Protein AF-0000000076353188 (afdb_homodimer)

Foldseek 3Di:
DPPCPDDDDPDDDDDDPPPPPPPPPPPPPPPPPCPVVVVPPVPDDDDDPVLVCLLVVLLVVLLVVQVVVCVVVVHCLDDDLLSVLLNCCSRPQADLQNAQQLLLVLLLLLLVLLVVLCVPPNADQVSLVVSLVVSQVVCVVVVRDHNSSSVSSSCCRHVVDDCVPRNVSSNVSSVSSLVSSQVSQPPDPPRDHPHPDHD/DPPCPDDDPPPPDDDDPPPPPPPPPPPPPPPPPCPVVVVPPVNDDDDDPVLVVLLVVLLVVLLVVQVVVCVVVVHCLDDDLLSVLLNCCRRPQADLQNAQQLLLVLLLLLLVLLVVLCVVPNADQVSLVVSLVVSQVVCVVVVRDHNSSSVSSSCCRHVVDDCVPRNVSSNVSSVSSLVSSQVSQPPDPPRDHPHPDHD

Organism: Streptomyces venezuelae (NCBI:txid54571)

pLDDT: mean 86.8, std 21.05, range [32.25, 99.0]

Sequence (398 aa):
MVDTQPAAPVVPLSPSGDSRVRTRARTRSRSRPRFSARLAGRAPAPPSPGAALHNISAATAVLLVLVAIGSVIHEPVLIPPLAASAAIIHCAPGLPLAQPRSVIAGHLLCSAVGYAVLAVAGSSPWAAALAAGIGLAVMTVARTPHSPACATAVVIVLNTPRPAAFVPLLVGSAALLVLAGWAASYARPRTPRYPTYWWMVDTQPAAPVVPLSPSGDSRVRTRARTRSRSRPRFSARLAGRAPAPPSPGAALHNISAATAVLLVLVAIGSVIHEPVLIPPLAASAAIIHCAPGLPLAQPRSVIAGHLLCSAVGYAVLAVAGSSPWAAALAAGIGLAVMTVARTPHSPACATAVVIVLNTPRPAAFVPLLVGSAALLVLAGWAASYARPRTPRYPTYWW

Solvent-accessible surface area (backbone atoms only — not comparable to full-atom values): 21126 Å² total; per-residue (Å²): 133,83,80,77,77,81,81,78,80,82,76,79,79,76,80,79,81,79,78,76,78,78,76,76,74,77,76,72,76,75,72,70,74,60,65,59,61,73,58,28,57,77,46,74,80,64,72,54,70,68,56,44,52,50,28,37,48,51,34,27,48,53,41,44,49,37,32,51,51,15,61,74,71,72,46,83,60,65,47,38,36,56,44,13,46,30,42,32,31,44,74,38,34,81,40,70,50,36,17,46,40,8,43,42,50,16,40,52,51,8,42,52,36,7,52,51,38,29,73,74,67,35,70,36,65,66,42,16,28,48,16,21,26,51,22,50,46,53,23,49,77,58,54,16,49,27,42,34,18,21,11,41,4,23,46,36,15,68,65,59,64,59,61,84,62,46,50,58,52,50,52,50,49,39,49,47,48,47,50,49,33,33,53,53,22,70,70,40,88,88,45,70,65,34,65,80,50,61,80,134,84,81,78,76,79,81,77,81,82,75,78,80,77,80,79,79,76,78,75,76,77,75,74,75,76,76,74,75,75,71,70,73,61,67,60,60,74,59,29,56,77,48,74,80,64,72,55,71,69,56,43,52,50,29,38,50,52,32,27,49,54,41,45,49,36,31,51,53,14,63,73,71,73,44,84,60,66,46,40,36,55,44,14,45,32,40,33,31,44,74,40,34,82,40,71,49,35,18,48,40,8,43,40,50,16,40,51,51,9,43,52,37,7,53,51,40,28,72,73,67,34,70,35,65,66,39,15,28,48,18,21,27,51,22,49,47,53,21,49,76,58,53,16,49,26,40,33,18,21,12,43,4,22,45,35,16,68,64,60,64,58,60,85,61,47,51,60,51,49,51,52,48,40,49,47,48,48,50,48,32,32,53,54,22,70,71,40,87,89,45,70,63,34,64,81,51,61,82

Structure (mmCIF, N/CA/C/O backbone):
data_AF-0000000076353188-model_v1
#
loop_
_entity.id
_entity.type
_entity.pdbx_description
1 polymer 'HPP family protein+B94'
#
loop_
_atom_site.group_PDB
_atom_site.id
_atom_site.type_symbol
_atom_site.label_atom_id
_atom_site.label_alt_id
_atom_site.label_comp_id
_atom_site.label_asym_id
_atom_site.label_entity_id
_atom_site.label_seq_id
_atom_site.pdbx_PDB_ins_code
_atom_site.Cartn_x
_atom_site.Cartn_y
_atom_site.Cartn_z
_atom_site.occupancy
_atom_site.B_iso_or_equiv
_atom_site.auth_seq_id
_atom_site.auth_comp_id
_atom_site.auth_asym_id
_atom_site.auth_atom_id
_atom_site.pdbx_PDB_model_num
ATOM 1 N N . MET A 1 1 ? -39.219 100.5 -51.656 1 32.25 1 MET A N 1
ATOM 2 C CA . MET A 1 1 ? -38.219 99.562 -52.062 1 32.25 1 MET A CA 1
ATOM 3 C C . MET A 1 1 ? -37.906 98.562 -50.938 1 32.25 1 MET A C 1
ATOM 5 O O . MET A 1 1 ? -37.344 98.938 -49.906 1 32.25 1 MET A O 1
ATOM 9 N N . VAL A 1 2 ? -38.969 97.812 -50.562 1 39.56 2 VAL A N 1
ATOM 10 C CA . VAL A 1 2 ? -39.219 96.875 -49.469 1 39.56 2 VAL A CA 1
ATOM 11 C C . VAL A 1 2 ? -38.188 95.75 -49.5 1 39.56 2 VAL A C 1
ATOM 13 O O . VAL A 1 2 ? -38.094 95 -50.5 1 39.56 2 VAL A O 1
ATOM 16 N N . ASP A 1 3 ? -37 95.938 -48.906 1 35.62 3 ASP A N 1
ATOM 17 C CA . ASP A 1 3 ? -35.844 95.062 -48.844 1 35.62 3 ASP A CA 1
ATOM 18 C C . ASP A 1 3 ? -36.188 93.688 -48.281 1 35.62 3 ASP A C 1
ATOM 20 O O . ASP A 1 3 ? -36.688 93.562 -47.156 1 35.62 3 ASP A O 1
ATOM 24 N N . THR A 1 4 ? -36.656 92.688 -49.094 1 40.56 4 THR A N 1
ATOM 25 C CA . THR A 1 4 ? -37.094 91.312 -48.875 1 40.56 4 THR A CA 1
ATOM 26 C C . THR A 1 4 ? -35.906 90.5 -48.375 1 40.56 4 THR A C 1
ATOM 28 O O . THR A 1 4 ? -35 90.188 -49.156 1 40.56 4 THR A O 1
ATOM 31 N N . GLN A 1 5 ? -35.344 90.75 -47.188 1 40.88 5 GLN A N 1
ATOM 32 C CA . GLN A 1 5 ? -34.188 90 -46.688 1 40.88 5 GLN A CA 1
ATOM 33 C C . GLN A 1 5 ? -34.438 88.5 -46.688 1 40.88 5 GLN A C 1
ATOM 35 O O . GLN A 1 5 ? -35.469 88.062 -46.188 1 40.88 5 GLN A O 1
ATOM 40 N N . PRO A 1 6 ? -33.812 87.625 -47.562 1 42.62 6 PRO A N 1
ATOM 41 C CA . PRO A 1 6 ? -34.094 86.188 -47.75 1 42.62 6 PRO A CA 1
ATOM 42 C C . PRO A 1 6 ? -33.844 85.375 -46.5 1 42.62 6 PRO A C 1
ATOM 44 O O . PRO A 1 6 ? -33 85.75 -45.656 1 42.62 6 PRO A O 1
ATOM 47 N N . ALA A 1 7 ? -34.844 84.625 -45.906 1 43.41 7 ALA A N 1
ATOM 48 C CA . ALA A 1 7 ? -34.938 83.75 -44.719 1 43.41 7 ALA A CA 1
ATOM 49 C C . ALA A 1 7 ? -33.844 82.688 -44.719 1 43.41 7 ALA A C 1
ATOM 51 O O . ALA A 1 7 ? -33.531 82.125 -45.781 1 43.41 7 ALA A O 1
ATOM 52 N N . ALA A 1 8 ? -32.875 82.75 -43.781 1 45.69 8 ALA A N 1
ATOM 53 C CA . ALA A 1 8 ? -31.719 81.875 -43.562 1 45.69 8 ALA A CA 1
ATOM 54 C C . ALA A 1 8 ? -32.094 80.375 -43.531 1 45.69 8 ALA A C 1
ATOM 56 O O . ALA A 1 8 ? -33.188 80.062 -43.094 1 45.69 8 ALA A O 1
ATOM 57 N N . PRO A 1 9 ? -31.5 79.5 -44.375 1 41.44 9 PRO A N 1
ATOM 58 C CA . PRO A 1 9 ? -31.891 78.125 -44.531 1 41.44 9 PRO A CA 1
ATOM 59 C C . PRO A 1 9 ? -31.75 77.312 -43.219 1 41.44 9 PRO A C 1
ATOM 61 O O . PRO A 1 9 ? -30.859 77.562 -42.406 1 41.44 9 PRO A O 1
ATOM 64 N N . VAL A 1 10 ? -32.844 76.812 -42.594 1 42.56 10 VAL A N 1
ATOM 65 C CA . VAL A 1 10 ? -32.938 75.938 -41.375 1 42.56 10 VAL A CA 1
ATOM 66 C C . VAL A 1 10 ? -32.062 74.75 -41.531 1 42.56 10 VAL A C 1
ATOM 68 O O . VAL A 1 10 ? -32.188 74 -42.5 1 42.56 10 VAL A O 1
ATOM 71 N N . VAL A 1 11 ? -30.797 74.75 -41.188 1 45.09 11 VAL A N 1
ATOM 72 C CA . VAL A 1 11 ? -29.891 73.625 -41.219 1 45.09 11 VAL A CA 1
ATOM 73 C C . VAL A 1 11 ? -30.516 72.438 -40.469 1 45.09 11 VAL A C 1
ATOM 75 O O . VAL A 1 11 ? -31.031 72.625 -39.344 1 45.09 11 VAL A O 1
ATOM 78 N N . PRO A 1 12 ? -30.906 71.312 -41.062 1 42.41 12 PRO A N 1
ATOM 79 C CA . PRO A 1 12 ? -31.516 70.125 -40.469 1 42.41 12 PRO A CA 1
ATOM 80 C C . PRO A 1 12 ? -30.672 69.5 -39.344 1 42.41 12 PRO A C 1
ATOM 82 O O . PRO A 1 12 ? -29.438 69.562 -39.438 1 42.41 12 PRO A O 1
ATOM 85 N N . LEU A 1 13 ? -31.125 69.562 -38.094 1 42.75 13 LEU A N 1
ATOM 86 C CA . LEU A 1 13 ? -30.547 68.938 -36.875 1 42.75 13 LEU A CA 1
ATOM 87 C C . LEU A 1 13 ? -30.156 67.5 -37.156 1 42.75 13 LEU A C 1
ATOM 89 O O . LEU A 1 13 ? -30.922 66.75 -37.75 1 42.75 13 LEU A O 1
ATOM 93 N N . SER A 1 14 ? -28.891 67.188 -37.25 1 44.75 14 SER A N 1
ATOM 94 C CA . SER A 1 14 ? -28.281 65.875 -37.375 1 44.75 14 SER A CA 1
ATOM 95 C C . SER A 1 14 ? -28.875 64.875 -36.375 1 44.75 14 SER A C 1
ATOM 97 O O . SER A 1 14 ? -29.141 65.25 -35.219 1 44.75 14 SER A O 1
ATOM 99 N N . PRO A 1 15 ? -29.484 63.75 -36.812 1 42.09 15 PRO A N 1
ATOM 100 C CA . PRO A 1 15 ? -30.094 62.688 -36 1 42.09 15 PRO A CA 1
ATOM 101 C C . PRO A 1 15 ? -29.172 62.188 -34.875 1 42.09 15 PRO A C 1
ATOM 103 O O . PRO A 1 15 ? -27.953 62.25 -35.031 1 42.09 15 PRO A O 1
ATOM 106 N N . SER A 1 16 ? -29.578 62.312 -33.594 1 42.81 16 SER A N 1
ATOM 107 C CA . SER A 1 16 ? -29 61.812 -32.375 1 42.81 16 SER A CA 1
ATOM 108 C C . SER A 1 16 ? -28.547 60.344 -32.5 1 42.81 16 SER A C 1
ATOM 110 O O . SER A 1 16 ? -29.266 59.531 -33.125 1 42.81 16 SER A O 1
ATOM 112 N N . GLY A 1 17 ? -27.25 60.031 -32.625 1 38.88 17 GLY A N 1
ATOM 113 C CA . GLY A 1 17 ? -26.609 58.719 -32.656 1 38.88 17 GLY A CA 1
ATOM 114 C C . GLY A 1 17 ? -27.188 57.781 -31.625 1 38.88 17 GLY A C 1
ATOM 115 O O . GLY A 1 17 ? -27.516 58.156 -30.516 1 38.88 17 GLY A O 1
ATOM 116 N N . ASP A 1 18 ? -27.922 56.656 -32.031 1 43.09 18 ASP A N 1
ATOM 117 C CA . ASP A 1 18 ? -28.453 55.5 -31.312 1 43.09 18 ASP A CA 1
ATOM 118 C C . ASP A 1 18 ? -27.391 54.875 -30.422 1 43.09 18 ASP A C 1
ATOM 120 O O . ASP A 1 18 ? -26.297 54.531 -30.891 1 43.09 18 ASP A O 1
ATOM 124 N N . SER A 1 19 ? -27.312 55.281 -29.156 1 47.72 19 SER A N 1
ATOM 125 C CA . SER A 1 19 ? -26.547 54.562 -28.156 1 47.72 19 SER A CA 1
ATOM 126 C C . SER A 1 19 ? -26.828 53.062 -28.203 1 47.72 19 SER A C 1
ATOM 128 O O . SER A 1 19 ? -27.938 52.625 -27.938 1 47.72 19 SER A O 1
ATOM 130 N N . ARG A 1 20 ? -26.109 52.25 -29.078 1 43.38 20 ARG A N 1
ATOM 131 C CA . ARG A 1 20 ? -26.125 50.781 -29 1 43.38 20 ARG A CA 1
ATOM 132 C C . ARG A 1 20 ? -25.797 50.312 -27.594 1 43.38 20 ARG A C 1
ATOM 134 O O . ARG A 1 20 ? -24.719 50.594 -27.078 1 43.38 20 ARG A O 1
ATOM 141 N N . VAL A 1 21 ? -26.766 50.094 -26.75 1 48.84 21 VAL A N 1
ATOM 142 C CA . VAL A 1 21 ? -26.656 49.312 -25.516 1 48.84 21 VAL A CA 1
ATOM 143 C C . VAL A 1 21 ? -25.984 47.969 -25.812 1 48.84 21 VAL A C 1
ATOM 145 O O . VAL A 1 21 ? -26.516 47.156 -26.562 1 48.84 21 VAL A O 1
ATOM 148 N N . ARG A 1 22 ? -24.656 47.844 -25.781 1 42.16 22 ARG A N 1
ATOM 149 C CA . ARG A 1 22 ? -23.984 46.562 -25.75 1 42.16 22 ARG A CA 1
ATOM 150 C C . ARG A 1 22 ? -24.531 45.656 -24.641 1 42.16 22 ARG A C 1
ATOM 152 O O 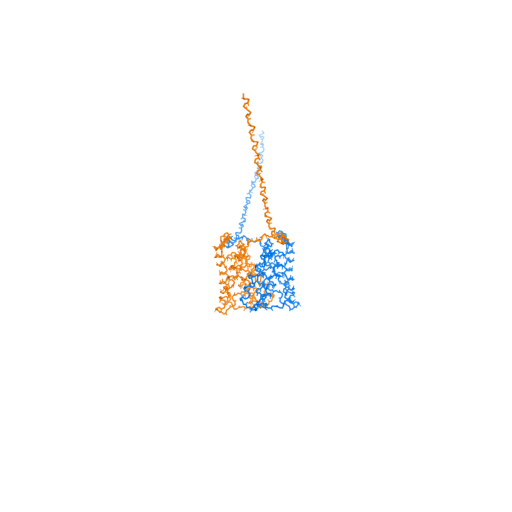. ARG A 1 22 ? -24.344 45.969 -23.453 1 42.16 22 ARG A O 1
ATOM 159 N N . THR A 1 23 ? -25.578 44.875 -24.812 1 48.62 23 THR A N 1
ATOM 160 C CA . THR A 1 23 ? -25.938 43.75 -23.922 1 48.62 23 THR A CA 1
ATOM 161 C C . THR A 1 23 ? -24.734 42.844 -23.688 1 48.62 23 THR A C 1
ATOM 163 O O . THR A 1 23 ? -24.281 42.156 -24.609 1 48.62 23 THR A O 1
ATOM 166 N N . ARG A 1 24 ? -23.891 43.219 -22.766 1 45.09 24 ARG A N 1
ATOM 167 C CA . ARG A 1 24 ? -22.938 42.188 -22.312 1 45.09 24 ARG A CA 1
ATOM 168 C C . ARG A 1 24 ? -23.641 40.875 -21.984 1 45.09 24 ARG A C 1
ATOM 170 O O . ARG A 1 24 ? -24.453 40.844 -21.047 1 45.09 24 ARG A O 1
ATOM 177 N N . ALA A 1 25 ? -23.703 39.938 -22.922 1 47.78 25 ALA A N 1
ATOM 178 C CA . ALA A 1 25 ? -24.078 38.562 -22.609 1 47.78 25 ALA A CA 1
ATOM 179 C C . ALA A 1 25 ? -23.25 38 -21.438 1 47.78 25 ALA A C 1
ATOM 181 O O . ALA A 1 25 ? -22.031 37.938 -21.531 1 47.78 25 ALA A O 1
ATOM 182 N N . ARG A 1 26 ? -23.734 38.094 -20.234 1 44.97 26 ARG A N 1
ATOM 183 C CA . ARG A 1 26 ? -23.156 37.312 -19.141 1 44.97 26 ARG A CA 1
ATOM 184 C C . ARG A 1 26 ? -23 35.844 -19.547 1 44.97 26 ARG A C 1
ATOM 186 O O . ARG A 1 26 ? -23.984 35.156 -19.781 1 44.97 26 ARG A O 1
ATOM 193 N N . THR A 1 27 ? -21.891 35.438 -20.141 1 45.66 27 THR A N 1
ATOM 194 C CA . THR A 1 27 ? -21.594 34.031 -20.25 1 45.66 27 THR A CA 1
ATOM 195 C C . THR A 1 27 ? -21.797 33.312 -18.906 1 45.66 27 THR A C 1
ATOM 197 O O . THR A 1 27 ? -21.141 33.656 -17.922 1 45.66 27 THR A O 1
ATOM 200 N N . ARG A 1 28 ? -22.906 32.688 -18.703 1 41.22 28 ARG A N 1
ATOM 201 C CA . ARG A 1 28 ? -23.125 31.766 -17.594 1 41.22 28 ARG A CA 1
ATOM 202 C C . ARG A 1 28 ? -22.016 30.734 -17.516 1 41.22 28 ARG A C 1
ATOM 204 O O . ARG A 1 28 ? -21.844 29.938 -18.438 1 41.22 28 ARG A O 1
ATOM 211 N N . SER A 1 29 ? -20.938 30.984 -16.719 1 47 29 SER A N 1
ATOM 212 C CA . SER A 1 29 ? -20.016 29.906 -16.375 1 47 29 SER A CA 1
ATOM 213 C C . SER A 1 29 ? -20.766 28.609 -16.094 1 47 29 SER A C 1
ATOM 215 O O . SER A 1 29 ? -21.719 28.578 -15.32 1 47 29 SER A O 1
ATOM 217 N N . ARG A 1 30 ? -20.75 27.703 -17 1 42.97 30 ARG A N 1
ATOM 218 C CA . ARG A 1 30 ? -21.281 26.359 -16.797 1 42.97 30 ARG A CA 1
ATOM 219 C C . ARG A 1 30 ? -20.922 25.828 -15.414 1 42.97 30 ARG A C 1
ATOM 221 O O . ARG A 1 30 ? -19.75 25.781 -15.039 1 42.97 30 ARG A O 1
ATOM 228 N N . SER A 1 31 ? -21.828 25.656 -14.508 1 47 31 SER A N 1
ATOM 229 C CA . SER A 1 31 ? -21.766 24.953 -13.227 1 47 31 SER A CA 1
ATOM 230 C C . SER A 1 31 ? -21.078 23.609 -13.352 1 47 31 SER A C 1
ATOM 232 O O . SER A 1 31 ? -21.453 22.797 -14.211 1 47 31 SER A O 1
ATOM 234 N N . ARG A 1 32 ? -19.844 23.594 -13.008 1 49.12 32 ARG A N 1
ATOM 235 C CA . ARG A 1 32 ? -19.25 22.266 -12.852 1 49.12 32 ARG A CA 1
ATOM 236 C C . ARG A 1 32 ? -20.266 21.281 -12.281 1 49.12 32 ARG A C 1
ATOM 238 O O . ARG A 1 32 ? -20.953 21.578 -11.312 1 49.12 32 ARG A O 1
ATOM 245 N N . PRO A 1 33 ? -20.578 20.266 -13.062 1 47.78 33 PRO A N 1
ATOM 246 C CA . PRO A 1 33 ? -21.594 19.344 -12.539 1 47.78 33 PRO A CA 1
ATOM 247 C C . PRO A 1 33 ? -21.359 18.969 -11.078 1 47.78 33 PRO A C 1
ATOM 249 O O . PRO A 1 33 ? -20.219 18.719 -10.672 1 47.78 33 PRO A O 1
ATOM 252 N N . ARG A 1 34 ? -22.328 19.234 -10.125 1 48.62 34 ARG A N 1
ATOM 253 C CA . ARG A 1 34 ? -22.625 18.984 -8.711 1 48.62 34 ARG A CA 1
ATOM 254 C C . ARG A 1 34 ? -22.25 17.547 -8.328 1 48.62 34 ARG A C 1
ATOM 256 O O . ARG A 1 34 ? -22.375 17.156 -7.168 1 48.62 34 ARG A O 1
ATOM 263 N N . PHE A 1 35 ? -22.016 16.797 -9.375 1 47.91 35 PHE A N 1
ATOM 264 C CA . PHE A 1 35 ? -21.75 15.414 -9 1 47.91 35 PHE A CA 1
ATOM 265 C C . PHE A 1 35 ? -20.578 15.336 -8.016 1 47.91 35 PHE A C 1
ATOM 267 O O . PHE A 1 35 ? -20.594 14.523 -7.09 1 47.91 35 PHE A O 1
ATOM 274 N N . SER A 1 36 ? -19.594 16.203 -8.219 1 55.16 36 SER A N 1
ATOM 275 C CA . SER A 1 36 ? -18.422 16.188 -7.359 1 55.16 36 SER A CA 1
ATOM 276 C C . SER A 1 36 ? -18.766 16.641 -5.941 1 55.16 36 SER A C 1
ATOM 278 O O . SER A 1 36 ? -18.156 16.172 -4.973 1 55.16 36 SER A O 1
ATOM 280 N N . ALA A 1 37 ? -19.797 17.438 -5.863 1 58.03 37 ALA A N 1
ATOM 281 C CA . ALA A 1 37 ? -20.156 17.984 -4.555 1 58.03 37 ALA A CA 1
ATOM 282 C C . ALA A 1 37 ? -20.719 16.891 -3.648 1 58.03 37 ALA A C 1
ATOM 284 O O . ALA A 1 37 ? -20.453 16.875 -2.445 1 58.03 37 ALA A O 1
ATOM 285 N N . ARG A 1 38 ? -21.531 16.062 -4.242 1 55.19 38 ARG A N 1
ATOM 286 C CA . ARG A 1 38 ? -22.141 15.016 -3.443 1 55.19 38 ARG A CA 1
ATOM 287 C C . ARG A 1 38 ? -21.109 13.992 -2.992 1 55.19 38 ARG A C 1
ATOM 289 O O . ARG A 1 38 ? -21.266 13.367 -1.942 1 55.19 38 ARG A O 1
ATOM 296 N N . LEU A 1 39 ? -20.047 13.914 -3.711 1 62.69 39 LEU A N 1
ATOM 297 C CA . LEU A 1 39 ? -19.016 12.938 -3.354 1 62.69 39 LEU A CA 1
ATOM 298 C C . LEU A 1 39 ? -18 13.547 -2.389 1 62.69 39 LEU A C 1
ATOM 300 O O . LEU A 1 39 ? -17.156 12.836 -1.849 1 62.69 39 LEU A O 1
ATOM 304 N N . ALA A 1 40 ? -18.141 14.695 -2.236 1 69 40 ALA A N 1
ATOM 305 C CA . ALA A 1 40 ? -17.125 15.43 -1.501 1 69 40 ALA A CA 1
ATOM 306 C C . ALA A 1 40 ? -17.172 15.094 -0.013 1 69 40 ALA A C 1
ATOM 308 O O . ALA A 1 40 ? -16.125 14.836 0.606 1 69 40 ALA A O 1
ATOM 309 N N . GLY A 1 41 ? -18.234 14.781 0.456 1 75.25 41 GLY A N 1
ATOM 310 C CA . GLY A 1 41 ? -18.25 14.617 1.9 1 75.25 41 GLY A CA 1
ATOM 311 C C . GLY A 1 41 ? -17.156 15.398 2.6 1 75.25 41 GLY A C 1
ATOM 312 O O . GLY A 1 41 ? -16.938 16.578 2.305 1 75.25 41 GLY A O 1
ATOM 313 N N . ARG A 1 42 ? -16.5 14.852 3.568 1 85.81 42 ARG A N 1
ATOM 314 C CA . ARG A 1 42 ? -15.438 15.531 4.301 1 85.81 42 ARG A CA 1
ATOM 315 C C . ARG A 1 42 ? -14.07 15.195 3.719 1 85.81 42 ARG A C 1
ATOM 317 O O . ARG A 1 42 ? -13.039 15.477 4.336 1 85.81 42 ARG A O 1
ATOM 324 N N . ALA A 1 43 ? -14.133 14.531 2.57 1 88.06 43 ALA A N 1
ATOM 325 C CA . ALA A 1 43 ? -12.891 14.164 1.903 1 88.06 43 ALA A CA 1
ATOM 326 C C . ALA A 1 43 ? -12.156 15.406 1.383 1 88.06 43 ALA A C 1
ATOM 328 O O . ALA A 1 43 ? -12.797 16.359 0.943 1 88.06 43 ALA A O 1
ATOM 329 N N . PRO A 1 44 ? -10.844 15.367 1.434 1 86.81 44 PRO A N 1
ATOM 330 C CA . PRO A 1 44 ? -10.109 16.516 0.881 1 86.81 44 PRO A CA 1
ATOM 331 C C . PRO A 1 44 ? -10.422 16.75 -0.594 1 86.81 44 PRO A C 1
ATOM 333 O O . PRO A 1 44 ? -10.82 15.82 -1.306 1 86.81 44 PRO A O 1
ATOM 336 N N . ALA A 1 45 ? -10.234 17.984 -1.001 1 87.25 45 ALA A N 1
ATOM 337 C CA . ALA A 1 45 ? -10.461 18.359 -2.396 1 87.25 45 ALA A CA 1
ATOM 338 C C . ALA A 1 45 ? -9.508 17.594 -3.322 1 87.25 45 ALA A C 1
ATOM 340 O O . ALA A 1 45 ? -8.344 17.391 -2.988 1 87.25 45 ALA A O 1
ATOM 341 N N . PRO A 1 46 ? -10.016 17.219 -4.469 1 88.94 46 PRO A N 1
ATOM 342 C CA . PRO A 1 46 ? -9.133 16.594 -5.445 1 88.94 46 PRO A CA 1
ATOM 343 C C . PRO A 1 46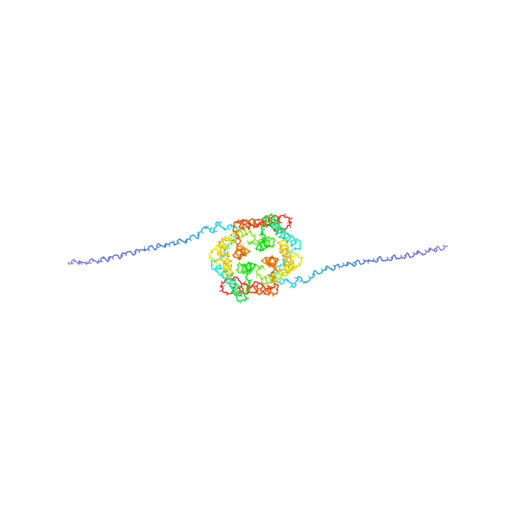 ? -8.117 17.562 -6.039 1 88.94 46 PRO A C 1
ATOM 345 O O . PRO A 1 46 ? -8.328 18.781 -6 1 88.94 46 PRO A O 1
ATOM 348 N N . PRO A 1 47 ? -7.008 17.031 -6.484 1 92.38 47 PRO A N 1
ATOM 349 C CA . PRO A 1 47 ? -6.082 17.906 -7.207 1 92.38 47 PRO A CA 1
ATOM 350 C C . PRO A 1 47 ? -6.695 18.484 -8.477 1 92.38 47 PRO A C 1
ATOM 352 O O . PRO A 1 47 ? -7.746 18.016 -8.93 1 92.38 47 PRO A O 1
ATOM 355 N N . SER A 1 48 ? -6.055 19.562 -9.039 1 93.88 48 SER A N 1
ATOM 356 C CA . SER A 1 48 ? -6.473 20.062 -10.344 1 93.88 48 SER A CA 1
ATOM 357 C C . SER A 1 48 ? -6.367 19 -11.422 1 93.88 48 SER A C 1
ATOM 359 O O . SER A 1 48 ? -5.566 18.062 -11.297 1 93.88 48 SER A O 1
ATOM 361 N N . PRO A 1 49 ? -7.148 19.125 -12.469 1 95.06 49 PRO A N 1
ATOM 362 C CA . PRO A 1 49 ? -7.098 18.125 -13.531 1 95.06 49 PRO A CA 1
ATOM 363 C C . PRO A 1 49 ? -5.699 17.953 -14.125 1 95.06 49 PRO A C 1
ATOM 365 O O . PRO A 1 49 ? -5.277 16.844 -14.43 1 95.06 49 PRO A O 1
ATOM 368 N N . GLY A 1 50 ? -4.977 19.047 -14.297 1 95.31 50 GLY A N 1
ATOM 369 C CA . GLY A 1 50 ? -3.611 18.969 -14.797 1 95.31 50 GLY A CA 1
ATOM 370 C C . GLY A 1 50 ? -2.674 18.234 -13.859 1 95.31 50 GLY A C 1
ATOM 371 O O . GLY A 1 50 ? -1.849 17.438 -14.305 1 95.31 50 GLY A O 1
ATOM 372 N N . ALA A 1 51 ? -2.816 18.516 -12.586 1 95.19 51 ALA A N 1
ATOM 373 C CA . ALA A 1 51 ? -1.992 17.828 -11.586 1 95.19 51 ALA A CA 1
ATOM 374 C C . ALA A 1 51 ? -2.32 16.344 -11.531 1 95.19 51 ALA A C 1
ATOM 376 O O . ALA A 1 51 ? -1.42 15.508 -11.445 1 95.19 51 ALA A O 1
ATOM 377 N N . ALA A 1 52 ? -3.621 16.094 -11.617 1 96.69 52 ALA A N 1
ATOM 378 C CA . ALA A 1 52 ? -4.055 14.695 -11.594 1 96.69 52 ALA A CA 1
ATOM 379 C C . ALA A 1 52 ? -3.488 13.922 -12.789 1 96.69 52 ALA A C 1
ATOM 381 O O . ALA A 1 52 ? -2.943 12.828 -12.625 1 96.69 52 ALA A O 1
ATOM 382 N N . LEU A 1 53 ? -3.602 14.469 -13.93 1 97.06 53 LEU A N 1
ATOM 383 C CA . LEU A 1 53 ? -3.1 13.828 -15.141 1 97.06 53 LEU A CA 1
ATOM 384 C C . LEU A 1 53 ? -1.591 13.625 -15.062 1 97.06 53 LEU A C 1
ATOM 386 O O . LEU A 1 53 ? -1.084 12.57 -15.445 1 97.06 53 LEU A O 1
ATOM 390 N N . HIS A 1 54 ? -0.883 14.594 -14.594 1 97.12 54 HIS A N 1
ATOM 391 C CA . HIS A 1 54 ? 0.565 14.5 -14.445 1 97.12 54 HIS A CA 1
ATOM 392 C C . HIS A 1 54 ? 0.955 13.383 -13.492 1 97.12 54 HIS A C 1
ATOM 394 O O . HIS A 1 54 ? 1.781 12.531 -13.828 1 97.12 54 HIS A O 1
ATOM 400 N N . ASN A 1 55 ? 0.347 13.414 -12.305 1 97.38 55 ASN A N 1
ATOM 401 C CA . ASN A 1 55 ? 0.69 12.445 -11.273 1 97.38 55 ASN A CA 1
ATOM 402 C C . ASN A 1 55 ? 0.351 11.023 -11.711 1 97.38 55 ASN A C 1
ATOM 404 O O . ASN A 1 55 ? 1.15 10.102 -11.523 1 97.38 55 ASN A O 1
ATOM 408 N N . ILE A 1 56 ? -0.828 10.828 -12.328 1 98.44 56 ILE A N 1
ATOM 409 C CA . ILE A 1 56 ? -1.292 9.516 -12.766 1 98.44 56 ILE A CA 1
ATOM 410 C C . ILE A 1 56 ? -0.412 9.016 -13.906 1 98.44 56 ILE A C 1
ATOM 412 O O . ILE A 1 56 ? -0.002 7.852 -13.914 1 98.44 56 ILE A O 1
ATOM 416 N N . SER A 1 57 ? -0.101 9.859 -14.812 1 98.44 57 SER A N 1
ATOM 417 C CA . SER A 1 57 ? 0.744 9.477 -15.938 1 98.44 57 SER A CA 1
ATOM 418 C C . SER A 1 57 ? 2.146 9.102 -15.477 1 98.44 57 SER A C 1
ATOM 420 O O . SER A 1 57 ? 2.729 8.133 -15.969 1 98.44 57 SER A O 1
ATOM 422 N N . ALA A 1 58 ? 2.682 9.844 -14.562 1 98.5 58 ALA A N 1
ATOM 423 C CA . ALA A 1 58 ? 4.016 9.562 -14.039 1 98.5 58 ALA A CA 1
ATOM 424 C C . ALA A 1 58 ? 4.043 8.219 -13.312 1 98.5 58 ALA A C 1
ATOM 426 O O . ALA A 1 58 ? 4.957 7.418 -13.508 1 98.5 58 ALA A O 1
ATOM 427 N N . ALA A 1 59 ? 3.033 8.008 -12.484 1 98.88 59 ALA A N 1
ATOM 428 C CA . ALA A 1 59 ? 2.941 6.734 -11.766 1 98.88 59 ALA A CA 1
ATOM 429 C C . ALA A 1 59 ? 2.814 5.566 -12.742 1 98.88 59 ALA A C 1
ATOM 431 O O . ALA A 1 59 ? 3.504 4.555 -12.602 1 98.88 59 ALA A O 1
ATOM 432 N N . THR A 1 60 ? 1.947 5.719 -13.734 1 98.94 60 THR A N 1
ATOM 433 C CA . THR A 1 60 ? 1.73 4.66 -14.719 1 98.94 60 THR A CA 1
ATOM 434 C C . THR A 1 60 ? 2.996 4.41 -15.531 1 98.94 60 THR A C 1
ATOM 436 O O . THR A 1 60 ? 3.361 3.26 -15.781 1 98.94 60 THR A O 1
ATOM 439 N N . ALA A 1 61 ? 3.693 5.445 -15.906 1 98.88 61 ALA A N 1
ATOM 440 C CA . ALA A 1 61 ? 4.902 5.344 -16.719 1 98.88 61 ALA A CA 1
ATOM 441 C C . ALA A 1 61 ? 5.984 4.539 -16 1 98.88 61 ALA A C 1
ATOM 443 O O . ALA A 1 61 ? 6.617 3.67 -16.594 1 98.88 61 ALA A O 1
ATOM 444 N N . VAL A 1 62 ? 6.211 4.832 -14.758 1 98.94 62 VAL A N 1
ATOM 445 C CA . VAL A 1 62 ? 7.285 4.137 -14.062 1 98.94 62 VAL A CA 1
ATOM 446 C C . VAL A 1 62 ? 6.922 2.664 -13.883 1 98.94 62 VAL A C 1
ATOM 448 O O . VAL A 1 62 ? 7.789 1.792 -13.938 1 98.94 62 VAL A O 1
ATOM 451 N N . LEU A 1 63 ? 5.617 2.336 -13.672 1 98.94 63 LEU A N 1
ATOM 452 C CA . LEU A 1 63 ? 5.195 0.942 -13.586 1 98.94 63 LEU A CA 1
ATOM 453 C C . LEU A 1 63 ? 5.406 0.224 -14.914 1 98.94 63 LEU A C 1
ATOM 455 O O . LEU A 1 63 ? 5.836 -0.931 -14.938 1 98.94 63 LEU A O 1
ATOM 459 N N . LEU A 1 64 ? 5.133 0.899 -16 1 98.94 64 LEU A N 1
ATOM 460 C CA . LEU A 1 64 ? 5.371 0.328 -17.328 1 98.94 64 LEU A CA 1
ATOM 461 C C . LEU A 1 64 ? 6.863 0.117 -17.562 1 98.94 64 LEU A C 1
ATOM 463 O O . LEU A 1 64 ? 7.262 -0.863 -18.203 1 98.94 64 LEU A O 1
ATOM 467 N N . VAL A 1 65 ? 7.684 1 -17.094 1 98.94 65 VAL A N 1
ATOM 468 C CA . VAL A 1 65 ? 9.133 0.842 -17.203 1 98.94 65 VAL A CA 1
ATOM 469 C C . VAL A 1 65 ? 9.578 -0.394 -16.422 1 98.94 65 VAL A C 1
ATOM 471 O O . VAL A 1 65 ? 10.43 -1.152 -16.891 1 98.94 65 VAL A O 1
ATOM 474 N N . LEU A 1 66 ? 9.016 -0.561 -15.227 1 98.94 66 LEU A N 1
ATOM 475 C CA . LEU A 1 66 ? 9.336 -1.76 -14.461 1 98.94 66 LEU A CA 1
ATOM 476 C C . LEU A 1 66 ? 9 -3.018 -15.25 1 98.94 66 LEU A C 1
ATOM 478 O O . LEU A 1 66 ? 9.766 -3.982 -15.258 1 98.94 66 LEU A O 1
ATOM 482 N N . VAL A 1 67 ? 7.84 -3.008 -15.883 1 98.94 67 VAL A N 1
ATOM 483 C CA . VAL A 1 67 ? 7.418 -4.156 -16.688 1 98.94 67 VAL A CA 1
ATOM 484 C C . VAL A 1 67 ? 8.375 -4.352 -17.859 1 98.94 67 VAL A C 1
ATOM 486 O O . VAL A 1 67 ? 8.75 -5.48 -18.172 1 98.94 67 VAL A O 1
ATOM 489 N N . ALA A 1 68 ? 8.805 -3.291 -18.516 1 98.88 68 ALA A N 1
ATOM 490 C CA . ALA A 1 68 ? 9.75 -3.359 -19.625 1 98.88 68 ALA A CA 1
ATOM 491 C C . ALA A 1 68 ? 11.07 -3.979 -19.188 1 98.88 68 ALA A C 1
ATOM 493 O O . ALA A 1 68 ? 11.617 -4.852 -19.875 1 98.88 68 ALA A O 1
ATOM 494 N N . ILE A 1 69 ? 11.57 -3.557 -18.062 1 98.75 69 ILE A N 1
ATOM 495 C CA . ILE A 1 69 ? 12.805 -4.109 -17.516 1 98.75 69 ILE A CA 1
ATOM 496 C C . ILE A 1 69 ? 12.625 -5.602 -17.25 1 98.75 69 ILE A C 1
ATOM 498 O O . ILE A 1 69 ? 13.477 -6.41 -17.625 1 98.75 69 ILE A O 1
ATOM 502 N N . GLY A 1 70 ? 11.492 -5.93 -16.562 1 98.56 70 GLY A N 1
ATOM 503 C CA . GLY A 1 70 ? 11.211 -7.328 -16.281 1 98.56 70 GLY A CA 1
ATOM 504 C C . GLY A 1 70 ? 11.141 -8.18 -17.531 1 98.56 70 GLY A C 1
ATOM 505 O O . GLY A 1 70 ? 11.602 -9.328 -17.547 1 98.56 70 GLY A O 1
ATOM 506 N N . SER A 1 71 ? 10.578 -7.609 -18.594 1 98.12 71 SER A N 1
ATOM 507 C CA . SER A 1 71 ? 10.445 -8.328 -19.859 1 98.12 71 SER A CA 1
ATOM 508 C C . SER A 1 71 ? 11.812 -8.594 -20.484 1 98.12 71 SER A C 1
ATOM 510 O O . SER A 1 71 ? 12.031 -9.648 -21.078 1 98.12 71 SER A O 1
ATOM 512 N N . VAL A 1 72 ? 12.742 -7.699 -20.375 1 98.19 72 VAL A N 1
ATOM 513 C CA . VAL A 1 72 ? 14.07 -7.812 -20.953 1 98.19 72 VAL A CA 1
ATOM 514 C C . VAL A 1 72 ? 14.891 -8.852 -20.188 1 98.19 72 VAL A C 1
ATOM 516 O O . VAL A 1 72 ? 15.586 -9.672 -20.797 1 98.19 72 VAL A O 1
ATOM 519 N N . ILE A 1 73 ? 14.75 -8.898 -18.891 1 97.75 73 ILE A N 1
ATOM 520 C CA . ILE A 1 73 ? 15.594 -9.781 -18.094 1 97.75 73 ILE A CA 1
ATOM 521 C C . ILE A 1 73 ? 14.836 -11.07 -17.766 1 97.75 73 ILE A C 1
ATOM 523 O O . ILE A 1 73 ? 15.344 -11.922 -17.031 1 97.75 73 ILE A O 1
ATOM 527 N N . HIS A 1 74 ? 13.609 -11.203 -18.203 1 97.38 74 HIS A N 1
ATOM 528 C CA . HIS A 1 74 ? 12.75 -12.375 -18.078 1 97.38 74 HIS A CA 1
ATOM 529 C C . HIS A 1 74 ? 12.484 -12.695 -16.609 1 97.38 74 HIS A C 1
ATOM 531 O O . HIS A 1 74 ? 12.617 -13.844 -16.172 1 97.38 74 HIS A O 1
ATOM 537 N N . GLU A 1 75 ? 12.172 -11.602 -15.789 1 97.38 75 GLU A N 1
ATOM 538 C CA . GLU A 1 75 ? 11.797 -11.695 -14.383 1 97.38 75 GLU A CA 1
ATOM 539 C C . GLU A 1 75 ? 10.547 -10.867 -14.086 1 97.38 75 GLU A C 1
ATOM 541 O O . GLU A 1 75 ? 10.312 -9.844 -14.734 1 97.38 75 GLU A O 1
ATOM 546 N N . PRO A 1 76 ? 9.727 -11.273 -13.172 1 96.44 76 PRO A N 1
ATOM 547 C CA . PRO A 1 76 ? 8.555 -10.484 -12.773 1 96.44 76 PRO A CA 1
ATOM 548 C C . PRO A 1 76 ? 8.922 -9.305 -11.875 1 96.44 76 PRO A C 1
ATOM 550 O O . PRO A 1 76 ? 8.734 -9.375 -10.656 1 96.44 76 PRO A O 1
ATOM 553 N N . VAL A 1 77 ? 9.266 -8.25 -12.461 1 98.31 77 VAL A N 1
ATOM 554 C CA . VAL A 1 77 ? 9.773 -7.098 -11.727 1 98.31 77 VAL A CA 1
ATOM 555 C C . VAL A 1 77 ? 8.609 -6.332 -11.094 1 98.31 77 VAL A C 1
ATOM 557 O O . VAL A 1 77 ? 8.711 -5.855 -9.961 1 98.31 77 VAL A O 1
ATOM 560 N N . LEU A 1 78 ? 7.504 -6.242 -11.797 1 98.69 78 LEU A N 1
ATOM 561 C CA . LEU A 1 78 ? 6.336 -5.594 -11.211 1 98.69 78 LEU A CA 1
ATOM 562 C C . LEU A 1 78 ? 5.621 -6.535 -10.242 1 98.69 78 LEU A C 1
ATOM 564 O O . LEU A 1 78 ? 5.168 -7.609 -10.641 1 98.69 78 LEU A O 1
ATOM 568 N N . ILE A 1 79 ? 5.602 -6.125 -9.023 1 98.56 79 ILE A N 1
ATOM 569 C CA . ILE A 1 79 ? 4.809 -6.805 -8 1 98.56 79 ILE A CA 1
ATOM 570 C C . ILE A 1 79 ? 3.801 -5.828 -7.398 1 98.56 79 ILE A C 1
ATOM 572 O O . ILE A 1 79 ? 3.988 -4.613 -7.461 1 98.56 79 ILE A O 1
ATOM 576 N N . PRO A 1 80 ? 2.777 -6.32 -6.797 1 98.81 80 PRO A N 1
ATOM 577 C CA . PRO A 1 80 ? 1.671 -5.477 -6.348 1 98.81 80 PRO A CA 1
ATOM 578 C C . PRO A 1 80 ? 2.121 -4.379 -5.387 1 98.81 80 PRO A C 1
ATOM 580 O O . PRO A 1 80 ? 1.693 -3.227 -5.516 1 98.81 80 PRO A O 1
ATOM 583 N N . PRO A 1 81 ? 3.014 -4.594 -4.434 1 98.94 81 PRO A N 1
ATOM 584 C CA . PRO A 1 81 ? 3.398 -3.533 -3.5 1 98.94 81 PRO A CA 1
ATOM 585 C C . PRO A 1 81 ? 4.062 -2.346 -4.195 1 98.94 81 PRO A C 1
ATOM 587 O O . PRO A 1 81 ? 3.965 -1.213 -3.719 1 98.94 81 PRO A O 1
ATOM 590 N N . LEU A 1 82 ? 4.668 -2.6 -5.324 1 98.94 82 LEU A N 1
ATOM 591 C CA . LEU A 1 82 ? 5.336 -1.51 -6.027 1 98.94 82 LEU A CA 1
ATOM 592 C C . LEU A 1 82 ? 4.32 -0.585 -6.688 1 98.94 82 LEU A C 1
ATOM 594 O O . LEU A 1 82 ? 4.574 0.612 -6.844 1 98.94 82 LEU A O 1
ATOM 598 N N . ALA A 1 83 ? 3.172 -1.133 -7.09 1 98.94 83 ALA A N 1
ATOM 599 C CA . ALA A 1 83 ? 2.09 -0.287 -7.59 1 98.94 83 ALA A CA 1
ATOM 600 C C . ALA A 1 83 ? 1.593 0.666 -6.508 1 98.94 83 ALA A C 1
ATOM 602 O O . ALA A 1 83 ? 1.354 1.847 -6.773 1 98.94 83 ALA A O 1
ATOM 603 N N . ALA A 1 84 ? 1.464 0.16 -5.281 1 98.94 84 ALA A N 1
ATOM 604 C CA . ALA A 1 84 ? 1.062 0.997 -4.152 1 98.94 84 ALA A CA 1
ATOM 605 C C . ALA A 1 84 ? 2.117 2.061 -3.857 1 98.94 84 ALA A C 1
ATOM 607 O O . ALA A 1 84 ? 1.782 3.215 -3.582 1 98.94 84 ALA A O 1
ATOM 608 N N . SER A 1 85 ? 3.375 1.693 -3.918 1 98.94 85 SER A N 1
ATOM 609 C CA . SER A 1 85 ? 4.461 2.635 -3.672 1 98.94 85 SER A CA 1
ATOM 610 C C . SER A 1 85 ? 4.465 3.758 -4.703 1 98.94 85 SER A C 1
ATOM 612 O O . SER A 1 85 ? 4.621 4.93 -4.352 1 98.94 85 SER A O 1
ATOM 614 N N . ALA A 1 86 ? 4.277 3.391 -5.969 1 98.94 86 ALA A N 1
ATOM 615 C CA . ALA A 1 86 ? 4.238 4.406 -7.02 1 98.94 86 ALA A CA 1
ATOM 616 C C . ALA A 1 86 ? 3.094 5.387 -6.789 1 98.94 86 ALA A C 1
ATOM 618 O O . ALA A 1 86 ? 3.26 6.598 -6.969 1 98.94 86 ALA A O 1
ATOM 619 N N . ALA A 1 87 ? 1.985 4.867 -6.379 1 98.81 87 ALA A N 1
ATOM 620 C CA . ALA A 1 87 ? 0.818 5.711 -6.133 1 98.81 87 ALA A CA 1
ATOM 621 C C . ALA A 1 87 ? 1.099 6.727 -5.027 1 98.81 87 ALA A C 1
ATOM 623 O O . ALA A 1 87 ? 0.765 7.906 -5.164 1 98.81 87 ALA A O 1
ATOM 624 N N . ILE A 1 88 ? 1.731 6.312 -3.967 1 98.5 88 ILE A N 1
ATOM 625 C CA . ILE A 1 88 ? 1.978 7.219 -2.85 1 98.5 88 ILE A CA 1
ATOM 626 C C . ILE A 1 88 ? 3.018 8.258 -3.25 1 98.5 88 ILE A C 1
ATOM 628 O O . ILE A 1 88 ? 2.861 9.445 -2.953 1 98.5 88 ILE A O 1
ATOM 632 N N . ILE A 1 89 ? 4.031 7.84 -3.912 1 98.69 89 ILE A N 1
ATOM 633 C CA . ILE A 1 89 ? 5.121 8.742 -4.285 1 98.69 89 ILE A CA 1
ATOM 634 C C . ILE A 1 89 ? 4.586 9.852 -5.188 1 98.69 89 ILE A C 1
ATOM 636 O O . ILE A 1 89 ? 4.957 11.016 -5.031 1 98.69 89 ILE A O 1
ATOM 640 N N . HIS A 1 90 ? 3.691 9.531 -6.09 1 98.06 90 HIS A N 1
ATOM 641 C CA . HIS A 1 90 ? 3.279 10.5 -7.105 1 98.06 90 HIS A CA 1
ATOM 642 C C . HIS A 1 90 ? 2.037 11.266 -6.664 1 98.06 90 HIS A C 1
ATOM 644 O O . HIS A 1 90 ? 1.851 12.422 -7.047 1 98.06 90 HIS A O 1
ATOM 650 N N . CYS A 1 91 ? 1.194 10.68 -5.766 1 97.06 91 CYS A N 1
ATOM 651 C CA . CYS A 1 91 ? -0.064 11.336 -5.438 1 97.06 91 CYS A CA 1
ATOM 652 C C . CYS A 1 91 ? -0.027 11.914 -4.027 1 97.06 91 CYS A C 1
ATOM 654 O O . CYS A 1 91 ? -0.874 12.734 -3.662 1 97.06 91 CYS A O 1
ATOM 656 N N . ALA A 1 92 ? 0.936 11.5 -3.223 1 96.5 92 ALA A N 1
ATOM 657 C CA . ALA A 1 92 ? 1.114 12.039 -1.876 1 96.5 92 ALA A CA 1
ATOM 658 C C . ALA A 1 92 ? 2.596 12.188 -1.538 1 96.5 92 ALA A C 1
ATOM 660 O O . ALA A 1 92 ? 3.062 11.672 -0.522 1 96.5 92 ALA A O 1
ATOM 661 N N . PRO A 1 93 ? 3.283 12.984 -2.332 1 97.06 93 PRO A N 1
ATOM 662 C CA . PRO A 1 93 ? 4.746 13.039 -2.242 1 97.06 93 PRO A CA 1
ATOM 663 C C . PRO A 1 93 ? 5.23 13.688 -0.947 1 97.06 93 PRO A C 1
ATOM 665 O O . PRO A 1 93 ? 6.402 13.547 -0.584 1 97.06 93 PRO A O 1
ATOM 668 N N . GLY A 1 94 ? 4.367 14.352 -0.24 1 95.75 94 GLY A N 1
ATOM 669 C CA . GLY A 1 94 ? 4.77 15.047 0.971 1 95.75 94 GLY A CA 1
ATOM 670 C C . GLY A 1 94 ? 4.695 14.18 2.213 1 95.75 94 GLY A C 1
ATOM 671 O O . GLY A 1 94 ? 5.215 14.547 3.268 1 95.75 94 GLY A O 1
ATOM 672 N N . LEU A 1 95 ? 4.148 13.031 2.094 1 96.81 95 LEU A N 1
ATOM 673 C CA . LEU A 1 95 ? 3.969 12.164 3.252 1 96.81 95 LEU A CA 1
ATOM 674 C C . LEU A 1 95 ? 5.281 11.484 3.629 1 96.81 95 LEU A C 1
ATOM 676 O O . LEU A 1 95 ? 6.074 11.133 2.754 1 96.81 95 LEU A O 1
ATOM 680 N N . PRO A 1 96 ? 5.43 11.18 4.883 1 96.69 96 PRO A N 1
ATOM 681 C CA . PRO A 1 96 ? 6.605 10.422 5.309 1 96.69 96 PRO A CA 1
ATOM 682 C C . PRO A 1 96 ? 6.691 9.047 4.652 1 96.69 96 PRO A C 1
ATOM 684 O O . PRO A 1 96 ? 7.789 8.562 4.363 1 96.69 96 PRO A O 1
ATOM 687 N N . LEU A 1 97 ? 5.586 8.516 4.359 1 97.44 97 LEU A N 1
ATOM 688 C CA . LEU A 1 97 ? 5.504 7.195 3.744 1 97.44 97 LEU A CA 1
ATOM 689 C C . LEU A 1 97 ? 6.129 7.203 2.354 1 97.44 97 LEU A C 1
ATOM 691 O O . LEU A 1 97 ? 6.531 6.156 1.841 1 97.44 97 LEU A O 1
ATOM 695 N N . ALA A 1 98 ? 6.199 8.328 1.753 1 98.5 98 ALA A N 1
ATOM 696 C CA . ALA A 1 98 ? 6.613 8.445 0.357 1 98.5 98 ALA A CA 1
ATOM 697 C C . ALA A 1 98 ? 8.109 8.734 0.252 1 98.5 98 ALA A C 1
ATOM 699 O O . ALA A 1 98 ? 8.695 8.633 -0.831 1 98.5 98 ALA A O 1
ATOM 700 N N . GLN A 1 99 ? 8.719 9.086 1.358 1 98.5 99 GLN A N 1
ATOM 701 C CA . GLN A 1 99 ? 10.094 9.578 1.3 1 98.5 99 GLN A CA 1
ATOM 702 C C . GLN A 1 99 ? 11.07 8.438 1.032 1 98.5 99 GLN A C 1
ATOM 704 O O . GLN A 1 99 ? 10.805 7.285 1.387 1 98.5 99 GLN A O 1
ATOM 709 N N . PRO A 1 100 ? 12.219 8.727 0.448 1 98.56 100 PRO A N 1
ATOM 710 C CA . PRO A 1 100 ? 13.156 7.695 -0.003 1 98.56 100 PRO A CA 1
ATOM 711 C C . PRO A 1 100 ? 13.562 6.738 1.114 1 98.56 100 PRO A C 1
ATOM 713 O O . PRO A 1 100 ? 13.609 5.523 0.901 1 98.56 100 PRO A O 1
ATOM 716 N N . ARG A 1 101 ? 13.82 7.223 2.238 1 97.88 101 ARG A N 1
ATOM 717 C CA . ARG A 1 101 ? 14.203 6.355 3.346 1 97.88 101 ARG A CA 1
ATOM 718 C C . ARG A 1 101 ? 13.125 5.324 3.641 1 97.88 101 ARG A C 1
ATOM 720 O O . ARG A 1 101 ? 13.414 4.145 3.838 1 97.88 101 ARG A O 1
ATOM 727 N N . SER A 1 102 ? 11.883 5.797 3.631 1 98.62 102 SER A N 1
ATOM 728 C CA . SER A 1 102 ? 10.766 4.902 3.922 1 98.62 102 SER A CA 1
ATOM 729 C C . SER A 1 102 ? 10.555 3.895 2.799 1 98.62 102 SER A C 1
ATOM 731 O O . SER A 1 102 ? 10.336 2.709 3.055 1 98.62 102 SER A O 1
ATOM 733 N N . VAL A 1 103 ? 10.648 4.324 1.583 1 98.88 103 VAL A N 1
ATOM 734 C CA . VAL A 1 103 ? 10.383 3.467 0.434 1 98.88 103 VAL A CA 1
ATOM 735 C C . VAL A 1 103 ? 11.469 2.4 0.321 1 98.88 103 VAL A C 1
ATOM 737 O O . VAL A 1 103 ? 11.164 1.203 0.289 1 98.88 103 VAL A O 1
ATOM 740 N N . ILE A 1 104 ? 12.719 2.801 0.333 1 98.81 104 ILE A N 1
ATOM 741 C CA . ILE A 1 104 ? 13.836 1.891 0.089 1 98.81 104 ILE A CA 1
ATOM 742 C C . ILE A 1 104 ? 14.078 1.022 1.322 1 98.81 104 ILE A C 1
ATOM 744 O O . ILE A 1 104 ? 14.094 -0.207 1.23 1 98.81 104 ILE A O 1
ATOM 748 N N . ALA A 1 105 ? 14.18 1.63 2.473 1 98.5 105 ALA A N 1
ATOM 749 C CA . ALA A 1 105 ? 14.438 0.864 3.691 1 98.5 105 ALA A CA 1
ATOM 750 C C . ALA A 1 105 ? 13.227 0.003 4.059 1 98.5 105 ALA A C 1
ATOM 752 O O . ALA A 1 105 ? 13.383 -1.102 4.582 1 98.5 105 ALA A O 1
ATOM 753 N N . GLY A 1 106 ? 12.023 0.529 3.82 1 98.75 106 GLY A N 1
ATOM 754 C CA . GLY A 1 106 ? 10.836 -0.253 4.102 1 98.75 106 GLY A CA 1
ATOM 755 C C . GLY A 1 106 ? 10.789 -1.571 3.352 1 98.75 106 GLY A C 1
ATOM 756 O O . GLY A 1 106 ? 10.609 -2.631 3.957 1 98.75 106 GLY A O 1
ATOM 757 N N . HIS A 1 107 ? 10.977 -1.506 2.057 1 98.94 107 HIS A N 1
ATOM 758 C CA . HIS A 1 107 ? 10.969 -2.723 1.252 1 98.94 107 HIS A CA 1
ATOM 759 C C . HIS A 1 107 ? 12.117 -3.648 1.644 1 98.94 107 HIS A C 1
ATOM 761 O O . HIS A 1 107 ? 11.945 -4.867 1.697 1 98.94 107 HIS A O 1
ATOM 767 N N . LEU A 1 108 ? 13.281 -3.07 1.896 1 98.81 108 LEU A N 1
ATOM 768 C CA . LEU A 1 108 ? 14.422 -3.883 2.281 1 98.81 108 LEU A CA 1
ATOM 769 C C . LEU A 1 108 ? 14.18 -4.578 3.615 1 98.81 108 LEU A C 1
ATOM 771 O O . LEU A 1 108 ? 14.406 -5.785 3.744 1 98.81 108 LEU A O 1
ATOM 775 N N . LEU A 1 109 ? 13.719 -3.906 4.621 1 98.88 109 LEU A N 1
ATOM 776 C CA . LEU A 1 109 ? 13.453 -4.457 5.945 1 98.88 109 LEU A CA 1
ATOM 777 C C . LEU A 1 109 ? 12.352 -5.512 5.887 1 98.88 109 LEU A C 1
ATOM 779 O O . LEU A 1 109 ? 12.484 -6.586 6.48 1 98.88 109 LEU A O 1
ATOM 783 N N . CYS A 1 110 ? 11.289 -5.195 5.16 1 98.94 110 CYS A N 1
ATOM 784 C CA . CYS A 1 110 ? 10.18 -6.145 5.074 1 98.94 110 CYS A CA 1
ATOM 785 C C . CYS A 1 110 ? 10.578 -7.367 4.254 1 98.94 110 CYS A C 1
ATOM 787 O O . CYS A 1 110 ? 10.062 -8.461 4.484 1 98.94 110 CYS A O 1
ATOM 789 N N . SER A 1 111 ? 11.523 -7.129 3.295 1 98.94 111 SER A N 1
ATOM 790 C CA . SER A 1 111 ? 12.055 -8.297 2.604 1 98.94 111 SER A CA 1
ATOM 791 C C . SER A 1 111 ? 12.836 -9.195 3.557 1 98.94 111 SER A C 1
ATOM 793 O O . SER A 1 111 ? 12.688 -10.414 3.535 1 98.94 111 SER A O 1
ATOM 795 N N . ALA A 1 112 ? 13.664 -8.641 4.379 1 98.94 112 ALA A N 1
ATOM 796 C CA . ALA A 1 112 ? 14.414 -9.406 5.363 1 98.94 112 ALA A CA 1
ATOM 797 C C . ALA A 1 112 ? 13.484 -10.148 6.312 1 98.94 112 ALA A C 1
ATOM 799 O O . ALA A 1 112 ? 13.688 -11.336 6.582 1 98.94 112 ALA A O 1
ATOM 800 N N . VAL A 1 113 ? 12.477 -9.492 6.785 1 98.94 113 VAL A N 1
ATOM 801 C CA . VAL A 1 113 ? 11.508 -10.102 7.688 1 98.94 113 VAL A CA 1
ATOM 802 C C . VAL A 1 113 ? 10.773 -11.234 6.973 1 98.94 113 VAL A C 1
ATOM 804 O O . VAL A 1 113 ? 10.578 -12.312 7.535 1 98.94 113 VAL A O 1
ATOM 807 N N . GLY A 1 114 ? 10.312 -10.945 5.711 1 98.94 114 GLY A N 1
ATOM 808 C CA . GLY A 1 114 ? 9.625 -11.961 4.941 1 98.94 114 GLY A CA 1
ATOM 809 C C . GLY A 1 114 ? 10.422 -13.242 4.793 1 98.94 114 GLY A C 1
ATOM 810 O O . GLY A 1 114 ? 9.914 -14.336 5.055 1 98.94 114 GLY A O 1
ATOM 811 N N . TYR A 1 115 ? 11.68 -13.117 4.457 1 98.94 115 TYR A N 1
ATOM 812 C CA . TYR A 1 115 ? 12.523 -14.289 4.266 1 98.94 115 TYR A CA 1
ATOM 813 C C . TYR A 1 115 ? 12.828 -14.961 5.602 1 98.94 115 TYR A C 1
ATOM 815 O O . TYR A 1 115 ? 12.938 -16.188 5.676 1 98.94 115 TYR A O 1
ATOM 823 N N . ALA A 1 116 ? 13.047 -14.211 6.629 1 98.94 116 ALA A N 1
ATOM 824 C CA . ALA A 1 116 ? 13.289 -14.789 7.949 1 98.94 116 ALA A CA 1
ATOM 825 C C . ALA A 1 116 ? 12.086 -15.609 8.422 1 98.94 116 ALA A C 1
ATOM 827 O O . ALA A 1 116 ? 12.25 -16.734 8.906 1 98.94 116 ALA A O 1
ATOM 828 N N . VAL A 1 117 ? 10.891 -15.062 8.289 1 98.94 117 VAL A N 1
ATOM 829 C CA . VAL A 1 117 ? 9.672 -15.758 8.703 1 98.94 117 VAL A CA 1
ATOM 830 C C . VAL A 1 117 ? 9.469 -17 7.832 1 98.94 117 VAL A C 1
ATOM 832 O O . VAL A 1 117 ? 9.102 -18.062 8.336 1 98.94 117 VAL A O 1
ATOM 835 N N . LEU A 1 118 ? 9.727 -16.797 6.535 1 98.88 118 LEU A N 1
ATOM 836 C CA . LEU A 1 118 ? 9.633 -17.938 5.617 1 98.88 118 LEU A CA 1
ATOM 837 C C . LEU A 1 118 ? 10.57 -19.062 6.043 1 98.88 118 LEU A C 1
ATOM 839 O O . LEU A 1 118 ? 10.188 -20.234 6.016 1 98.88 118 LEU A O 1
ATOM 843 N N . ALA A 1 119 ? 11.773 -18.75 6.477 1 98.81 119 ALA A N 1
ATOM 844 C CA . ALA A 1 119 ? 12.789 -19.734 6.859 1 98.81 119 ALA A CA 1
ATOM 845 C C . ALA A 1 119 ? 12.383 -20.469 8.133 1 98.81 119 ALA A C 1
ATOM 847 O O . ALA A 1 119 ? 12.648 -21.672 8.273 1 98.81 119 ALA A O 1
ATOM 848 N N . VAL A 1 120 ? 11.672 -19.828 8.992 1 98.69 120 VAL A N 1
ATOM 849 C CA . VAL A 1 120 ? 11.398 -20.391 10.312 1 98.69 120 VAL A CA 1
ATOM 850 C C . VAL A 1 120 ? 10.031 -21.062 10.312 1 98.69 120 VAL A C 1
ATOM 852 O O . VAL A 1 120 ? 9.852 -22.125 10.914 1 98.69 120 VAL A O 1
ATOM 855 N N . ALA A 1 121 ? 9.031 -20.469 9.641 1 98.69 121 ALA A N 1
ATOM 856 C CA . ALA A 1 121 ? 7.645 -20.906 9.773 1 98.69 121 ALA A CA 1
ATOM 857 C C . ALA A 1 121 ? 7.141 -21.547 8.484 1 98.69 121 ALA A C 1
ATOM 859 O O . ALA A 1 121 ? 6.051 -22.125 8.453 1 98.69 121 ALA A O 1
ATOM 860 N N . GLY A 1 122 ? 7.906 -21.484 7.418 1 98.75 122 GLY A N 1
ATOM 861 C CA . GLY A 1 122 ? 7.441 -21.969 6.129 1 98.75 122 GLY A CA 1
ATOM 862 C C . GLY A 1 122 ? 6.43 -21.047 5.477 1 98.75 122 GLY A C 1
ATOM 863 O O . GLY A 1 122 ? 6.121 -19.984 6.016 1 98.75 122 GLY A O 1
ATOM 864 N N . SER A 1 123 ? 5.961 -21.5 4.27 1 98.81 123 SER A N 1
ATOM 865 C CA . SER A 1 123 ? 4.996 -20.719 3.51 1 98.81 123 SER A CA 1
ATOM 866 C C . SER A 1 123 ? 3.566 -21.016 3.947 1 98.81 123 SER A C 1
ATOM 868 O O . SER A 1 123 ? 3.115 -22.156 3.857 1 98.81 123 SER A O 1
ATOM 870 N N . SER A 1 124 ? 2.9 -20.078 4.48 1 98.75 124 SER A N 1
ATOM 871 C CA . SER A 1 124 ? 1.488 -20.156 4.844 1 98.75 124 SER A CA 1
ATOM 872 C C . SER A 1 124 ? 0.882 -18.781 5.043 1 98.75 124 SER A C 1
ATOM 874 O O . SER A 1 124 ? 1.599 -17.812 5.332 1 98.75 124 SER A O 1
ATOM 876 N N . PRO A 1 125 ? -0.417 -18.703 4.926 1 98.75 125 PRO A N 1
ATOM 877 C CA . PRO A 1 125 ? -1.064 -17.406 5.199 1 98.75 125 PRO A CA 1
ATOM 878 C C . PRO A 1 125 ? -0.843 -16.938 6.633 1 98.75 125 PRO A C 1
ATOM 880 O O . PRO A 1 125 ? -0.743 -15.727 6.871 1 98.75 125 PRO A O 1
ATOM 883 N N . TRP A 1 126 ? -0.746 -17.875 7.566 1 98.88 126 TRP A N 1
ATOM 884 C CA . TRP A 1 126 ? -0.469 -17.516 8.953 1 98.88 126 TRP A CA 1
ATOM 885 C C . TRP A 1 126 ? 0.898 -16.844 9.086 1 98.88 126 TRP A C 1
ATOM 887 O O . TRP A 1 126 ? 1.03 -15.805 9.727 1 98.88 126 TRP A O 1
ATOM 897 N N . ALA A 1 127 ? 1.857 -17.484 8.484 1 98.94 127 ALA A N 1
ATOM 898 C CA . ALA A 1 127 ? 3.211 -16.922 8.484 1 98.94 127 ALA A CA 1
ATOM 899 C C . ALA A 1 127 ? 3.252 -15.578 7.773 1 98.94 127 ALA A C 1
ATOM 901 O O . ALA A 1 127 ? 3.975 -14.672 8.195 1 98.94 127 ALA A O 1
ATOM 902 N N . ALA A 1 128 ? 2.477 -15.445 6.734 1 98.94 128 ALA A N 1
ATOM 903 C CA . ALA A 1 128 ? 2.428 -14.203 5.98 1 98.94 128 ALA A CA 1
ATOM 904 C C . ALA A 1 128 ? 1.864 -13.062 6.832 1 98.94 128 ALA A C 1
ATOM 906 O O . ALA A 1 128 ? 2.393 -11.953 6.824 1 98.94 128 ALA A O 1
ATOM 907 N N . ALA A 1 129 ? 0.808 -13.344 7.543 1 98.94 129 ALA A N 1
ATOM 908 C CA . ALA A 1 129 ? 0.222 -12.344 8.43 1 98.94 129 ALA A CA 1
ATOM 909 C C . ALA A 1 129 ? 1.218 -11.914 9.508 1 98.94 129 ALA A C 1
ATOM 911 O O . ALA A 1 129 ? 1.35 -10.727 9.797 1 98.94 129 ALA A O 1
ATOM 912 N N . LEU A 1 130 ? 1.925 -12.844 10.023 1 98.94 130 LEU A N 1
ATOM 913 C CA . LEU A 1 130 ? 2.932 -12.547 11.039 1 98.94 130 LEU A CA 1
ATOM 914 C C . LEU A 1 130 ? 4.07 -11.719 10.453 1 98.94 130 LEU A C 1
ATOM 916 O O . LEU A 1 130 ? 4.562 -10.789 11.094 1 98.94 130 LEU A O 1
ATOM 920 N N . ALA A 1 131 ? 4.488 -12.07 9.305 1 99 131 ALA A N 1
ATOM 921 C CA . ALA A 1 131 ? 5.555 -11.328 8.641 1 99 131 ALA A CA 1
ATOM 922 C C . ALA A 1 131 ? 5.156 -9.867 8.438 1 99 131 ALA A C 1
ATOM 924 O O . ALA A 1 131 ? 5.973 -8.961 8.625 1 99 131 ALA A O 1
ATOM 925 N N . ALA A 1 132 ? 3.924 -9.648 8.016 1 98.94 132 ALA A N 1
ATOM 926 C CA . ALA A 1 132 ? 3.438 -8.281 7.852 1 98.94 132 ALA A CA 1
ATOM 927 C C . ALA A 1 132 ? 3.504 -7.508 9.172 1 98.94 132 ALA A C 1
ATOM 929 O O . ALA A 1 132 ? 3.971 -6.367 9.203 1 98.94 132 ALA A O 1
ATOM 930 N N . GLY A 1 133 ? 3.059 -8.141 10.234 1 98.94 133 GLY A N 1
ATOM 931 C CA . GLY A 1 133 ? 3.078 -7.508 11.539 1 98.94 133 GLY A CA 1
ATOM 932 C C . GLY A 1 133 ? 4.48 -7.227 12.047 1 98.94 133 GLY A C 1
ATOM 933 O O . GLY A 1 133 ? 4.762 -6.137 12.547 1 98.94 133 GLY A O 1
ATOM 934 N N . ILE A 1 134 ? 5.391 -8.195 11.922 1 98.94 134 ILE A N 1
ATOM 935 C CA . ILE A 1 134 ? 6.777 -8.016 12.344 1 98.94 134 ILE A CA 1
ATOM 936 C C . ILE A 1 134 ? 7.441 -6.945 11.477 1 98.94 134 ILE A C 1
ATOM 938 O O . ILE A 1 134 ? 8.234 -6.145 11.977 1 98.94 134 ILE A O 1
ATOM 942 N N . GLY A 1 135 ? 7.117 -6.977 10.172 1 98.94 135 GLY A N 1
ATOM 943 C CA . GLY A 1 135 ? 7.598 -5.918 9.305 1 98.94 135 GLY A CA 1
ATOM 944 C C . GLY A 1 135 ? 7.195 -4.531 9.766 1 98.94 135 GLY A C 1
ATOM 945 O O . GLY A 1 135 ? 8.016 -3.609 9.766 1 98.94 135 GLY A O 1
ATOM 946 N N . LEU A 1 136 ? 5.961 -4.43 10.148 1 98.69 136 LEU A N 1
ATOM 947 C CA . LEU A 1 136 ? 5.461 -3.166 10.672 1 98.69 136 LEU A CA 1
ATOM 948 C C . LEU A 1 136 ? 6.246 -2.748 11.914 1 98.69 136 LEU A C 1
ATOM 950 O O . LEU A 1 136 ? 6.586 -1.572 12.07 1 98.69 136 LEU A O 1
ATOM 954 N N . ALA A 1 137 ? 6.539 -3.652 12.773 1 98.69 137 ALA A N 1
ATOM 955 C CA . ALA A 1 137 ? 7.293 -3.383 13.992 1 98.69 137 ALA A CA 1
ATOM 956 C C . ALA A 1 137 ? 8.703 -2.895 13.672 1 98.69 137 ALA A C 1
ATOM 958 O O . ALA A 1 137 ? 9.164 -1.894 14.227 1 98.69 137 ALA A O 1
ATOM 959 N N . VAL A 1 138 ? 9.344 -3.588 12.836 1 98.56 138 VAL A N 1
ATOM 960 C CA . VAL A 1 138 ? 10.727 -3.266 12.492 1 98.56 138 VAL A CA 1
ATOM 961 C C . VAL A 1 138 ? 10.781 -1.893 11.828 1 98.56 138 VAL A C 1
ATOM 963 O O . VAL A 1 138 ? 11.68 -1.098 12.109 1 98.56 138 VAL A O 1
ATOM 966 N N . MET A 1 139 ? 9.828 -1.592 10.945 1 98.31 139 MET A N 1
ATOM 967 C CA . MET A 1 139 ? 9.797 -0.287 10.289 1 98.31 139 MET A CA 1
ATOM 968 C C . MET A 1 139 ? 9.547 0.824 11.305 1 98.31 139 MET A C 1
ATOM 970 O O . MET A 1 139 ? 10.102 1.917 11.188 1 98.31 139 MET A O 1
ATOM 974 N N . THR A 1 140 ? 8.68 0.525 12.25 1 97.19 140 THR A N 1
ATOM 975 C CA . THR A 1 140 ? 8.375 1.517 13.281 1 97.19 140 THR A CA 1
ATOM 976 C C . THR A 1 140 ? 9.625 1.854 14.086 1 97.19 140 THR A C 1
ATOM 978 O O . THR A 1 140 ? 9.93 3.027 14.312 1 97.19 140 THR A O 1
ATOM 981 N N . VAL A 1 141 ? 10.359 0.848 14.469 1 95.81 141 VAL A N 1
ATOM 982 C CA . VAL A 1 141 ? 11.578 1.036 15.258 1 95.81 141 VAL A CA 1
ATOM 983 C C . VAL A 1 141 ? 12.633 1.758 14.422 1 95.81 141 VAL A C 1
ATOM 985 O O . VAL A 1 141 ? 13.359 2.615 14.93 1 95.81 141 VAL A O 1
ATOM 988 N N . ALA A 1 142 ? 12.648 1.464 13.164 1 96.81 142 ALA A N 1
ATOM 989 C CA . ALA A 1 142 ? 13.641 2.039 12.266 1 96.81 142 ALA A CA 1
ATOM 990 C C . ALA A 1 142 ? 13.203 3.416 11.773 1 96.81 142 ALA A C 1
ATOM 992 O O . ALA A 1 142 ? 13.938 4.086 11.039 1 96.81 142 ALA A O 1
ATOM 993 N N . ARG A 1 143 ? 12 3.842 12.062 1 96.44 143 ARG A N 1
ATOM 994 C CA . ARG A 1 143 ? 11.43 5.113 11.633 1 96.44 143 ARG A CA 1
ATOM 995 C C . ARG A 1 143 ? 11.406 5.207 10.109 1 96.44 143 ARG A C 1
ATOM 997 O O . ARG A 1 143 ? 11.836 6.211 9.531 1 96.44 143 ARG A O 1
ATOM 1004 N N . THR A 1 144 ? 11.055 4.168 9.484 1 97.56 144 THR A N 1
ATOM 1005 C CA . THR A 1 144 ? 10.922 4.062 8.039 1 97.56 144 THR A CA 1
ATOM 1006 C C . THR A 1 144 ? 9.547 3.518 7.66 1 97.56 144 THR A C 1
ATOM 1008 O O . THR A 1 144 ? 9.445 2.482 6.996 1 97.56 144 THR A O 1
ATOM 1011 N N . PRO A 1 145 ? 8.492 4.254 8.039 1 97.75 145 PRO A N 1
ATOM 1012 C CA . PRO A 1 145 ? 7.152 3.74 7.746 1 97.75 145 PRO A CA 1
ATOM 1013 C C . PRO A 1 145 ? 6.867 3.668 6.246 1 97.75 145 PRO A C 1
ATOM 1015 O O . PRO A 1 145 ? 7.133 4.629 5.516 1 97.75 145 PRO A O 1
ATOM 1018 N N . HIS A 1 146 ? 6.418 2.576 5.797 1 98.69 146 HIS A N 1
ATOM 1019 C CA . HIS A 1 146 ? 5.996 2.369 4.418 1 98.69 146 HIS A CA 1
ATOM 1020 C C . HIS A 1 146 ? 5 1.218 4.309 1 98.69 146 HIS A C 1
ATOM 1022 O O . HIS A 1 146 ? 5.398 0.063 4.137 1 98.69 146 HIS A O 1
ATOM 1028 N N . SER A 1 147 ? 3.785 1.541 4.281 1 98.62 147 SER A N 1
ATOM 1029 C CA . SER A 1 147 ? 2.732 0.539 4.402 1 98.62 147 SER A CA 1
ATOM 1030 C C . SER A 1 147 ? 2.807 -0.48 3.271 1 98.62 147 SER A C 1
ATOM 1032 O O . SER A 1 147 ? 2.637 -1.681 3.498 1 98.62 147 SER A O 1
ATOM 1034 N N . PRO A 1 148 ? 3.15 -0.12 2.033 1 98.88 148 PRO A N 1
ATOM 1035 C CA . PRO A 1 148 ? 3.24 -1.104 0.953 1 98.88 148 PRO A CA 1
ATOM 1036 C C . PRO A 1 148 ? 4.281 -2.188 1.228 1 98.88 148 PRO A C 1
ATOM 1038 O O . PRO A 1 148 ? 4.168 -3.301 0.707 1 98.88 148 PRO A O 1
ATOM 1041 N N . ALA A 1 149 ? 5.27 -1.871 2.012 1 98.94 149 ALA A N 1
ATOM 1042 C CA . ALA A 1 149 ? 6.34 -2.822 2.299 1 98.94 149 ALA A CA 1
ATOM 1043 C C . ALA A 1 149 ? 5.816 -4.012 3.102 1 98.94 149 ALA A C 1
ATOM 1045 O O . ALA A 1 149 ? 6.391 -5.102 3.053 1 98.94 149 ALA A O 1
ATOM 1046 N N . CYS A 1 150 ? 4.738 -3.814 3.84 1 98.88 150 CYS A N 1
ATOM 1047 C CA . CYS A 1 150 ? 4.098 -4.941 4.508 1 98.88 150 CYS A CA 1
ATOM 1048 C C . CYS A 1 150 ? 3.611 -5.973 3.494 1 98.88 150 CYS A C 1
ATOM 1050 O O . CYS A 1 150 ? 3.688 -7.176 3.742 1 98.88 150 CYS A O 1
ATOM 1052 N N . ALA A 1 151 ? 3.113 -5.477 2.422 1 98.94 151 ALA A N 1
ATOM 1053 C CA . ALA A 1 151 ? 2.678 -6.348 1.335 1 98.94 151 ALA A CA 1
ATOM 1054 C C . ALA A 1 151 ? 3.852 -7.137 0.76 1 98.94 151 ALA A C 1
ATOM 1056 O O . ALA A 1 151 ? 3.689 -8.289 0.342 1 98.94 151 ALA A O 1
ATOM 1057 N N . THR A 1 152 ? 5.039 -6.527 0.734 1 98.94 152 THR A N 1
ATOM 1058 C CA . THR A 1 152 ? 6.234 -7.215 0.257 1 98.94 152 THR A CA 1
ATOM 1059 C C . THR A 1 152 ? 6.535 -8.438 1.12 1 98.94 152 THR A C 1
ATOM 1061 O O . THR A 1 152 ? 6.852 -9.508 0.6 1 98.94 152 THR A O 1
ATOM 1064 N N . ALA A 1 153 ? 6.434 -8.266 2.396 1 98.94 153 ALA A N 1
ATOM 1065 C CA . ALA A 1 153 ? 6.652 -9.406 3.285 1 98.94 153 ALA A CA 1
ATOM 1066 C C . ALA A 1 153 ? 5.664 -10.531 2.994 1 98.94 153 ALA A C 1
ATOM 1068 O O . ALA A 1 153 ? 6.043 -11.703 2.949 1 98.94 153 ALA A O 1
ATOM 1069 N N . VAL A 1 154 ? 4.418 -10.156 2.799 1 98.94 154 VAL A N 1
ATOM 1070 C CA . VAL A 1 154 ? 3.367 -11.125 2.512 1 98.94 154 VAL A CA 1
ATOM 1071 C C . VAL A 1 154 ? 3.662 -11.828 1.19 1 98.94 154 VAL A C 1
ATOM 1073 O O . VAL A 1 154 ? 3.543 -13.055 1.092 1 98.94 154 VAL A O 1
ATOM 1076 N N . VAL A 1 155 ? 4.078 -11.102 0.174 1 98.88 155 VAL A N 1
ATOM 1077 C CA . VAL A 1 155 ? 4.414 -11.641 -1.14 1 98.88 155 VAL A CA 1
ATOM 1078 C C . VAL A 1 155 ? 5.535 -12.664 -1.007 1 98.88 155 VAL A C 1
ATOM 1080 O O . VAL A 1 155 ? 5.477 -13.742 -1.61 1 98.88 155 VAL A O 1
ATOM 1083 N N . ILE A 1 156 ? 6.52 -12.383 -0.242 1 98.94 156 ILE A N 1
ATOM 1084 C CA . ILE A 1 156 ? 7.68 -13.258 -0.099 1 98.94 156 ILE A CA 1
ATOM 1085 C C . ILE A 1 156 ? 7.266 -14.562 0.564 1 98.94 156 ILE A C 1
ATOM 1087 O O . ILE A 1 156 ? 7.625 -15.648 0.093 1 98.94 156 ILE A O 1
ATOM 1091 N N . VAL A 1 157 ? 6.508 -14.461 1.598 1 98.94 157 VAL A N 1
ATOM 1092 C CA . VAL A 1 157 ? 6.145 -15.656 2.344 1 98.94 157 VAL A CA 1
ATOM 1093 C C . VAL A 1 157 ? 5.223 -16.531 1.5 1 98.94 157 VAL A C 1
ATOM 1095 O O . VAL A 1 157 ? 5.352 -17.766 1.5 1 98.94 157 VAL A O 1
ATOM 1098 N N . LEU A 1 158 ? 4.34 -15.906 0.746 1 98.69 158 LEU A N 1
ATOM 1099 C CA . LEU A 1 158 ? 3.332 -16.688 0.031 1 98.69 158 LEU A CA 1
ATOM 1100 C C . LEU A 1 158 ? 3.885 -17.203 -1.289 1 98.69 158 LEU A C 1
ATOM 1102 O O . LEU A 1 158 ? 3.488 -18.281 -1.75 1 98.69 158 LEU A O 1
ATOM 1106 N N . ASN A 1 159 ? 4.828 -16.438 -1.93 1 98.38 159 ASN A N 1
ATOM 1107 C CA . ASN A 1 159 ? 5.277 -16.812 -3.27 1 98.38 159 ASN A CA 1
ATOM 1108 C C . ASN A 1 159 ? 6.699 -17.359 -3.256 1 98.38 159 ASN A C 1
ATOM 1110 O O . ASN A 1 159 ? 7.156 -17.938 -4.242 1 98.38 159 ASN A O 1
ATOM 1114 N N . THR A 1 160 ? 7.438 -17.172 -2.246 1 98.69 160 THR A N 1
ATOM 1115 C CA . THR A 1 160 ? 8.742 -17.766 -1.969 1 98.69 160 THR A CA 1
ATOM 1116 C C . THR A 1 160 ? 9.719 -17.484 -3.111 1 98.69 160 THR A C 1
ATOM 1118 O O . THR A 1 160 ? 10.383 -18.406 -3.604 1 98.69 160 THR A O 1
ATOM 1121 N N . PRO A 1 161 ? 9.797 -16.266 -3.545 1 98.62 161 PRO A N 1
ATOM 1122 C CA . PRO A 1 161 ? 10.781 -15.984 -4.598 1 98.62 161 PRO A CA 1
ATOM 1123 C C . PRO A 1 161 ? 12.219 -16.203 -4.129 1 98.62 161 PRO A C 1
ATOM 1125 O O . PRO A 1 161 ? 12.508 -16.062 -2.939 1 98.62 161 PRO A O 1
ATOM 1128 N N . ARG A 1 162 ? 13.117 -16.516 -5.039 1 98.31 162 ARG A N 1
ATOM 1129 C CA . ARG A 1 162 ? 14.531 -16.672 -4.707 1 98.31 162 ARG A CA 1
ATOM 1130 C C . ARG A 1 162 ? 15.141 -15.352 -4.262 1 98.31 162 ARG A C 1
ATOM 1132 O O . ARG A 1 162 ? 15.078 -14.359 -4.992 1 98.31 162 ARG A O 1
ATOM 1139 N N . PRO A 1 163 ? 15.773 -15.328 -3.117 1 98.38 163 PRO A N 1
ATOM 1140 C CA . PRO A 1 163 ? 16.281 -14.07 -2.568 1 98.38 163 PRO A CA 1
ATOM 1141 C C . PRO A 1 163 ? 17.328 -13.414 -3.465 1 98.38 163 PRO A C 1
ATOM 1143 O O . PRO A 1 163 ? 17.344 -12.195 -3.611 1 98.38 163 PRO A O 1
ATOM 1146 N N . ALA A 1 164 ? 18.156 -14.18 -4.062 1 97.88 164 ALA A N 1
ATOM 1147 C CA . ALA A 1 164 ? 19.297 -13.664 -4.832 1 97.88 164 ALA A CA 1
ATOM 1148 C C . ALA A 1 164 ? 18.812 -12.828 -6.016 1 97.88 164 ALA A C 1
ATOM 1150 O O . ALA A 1 164 ? 19.469 -11.859 -6.406 1 97.88 164 ALA A O 1
ATOM 1151 N N . ALA A 1 165 ? 17.703 -13.211 -6.609 1 98 165 ALA A N 1
ATOM 1152 C CA . ALA A 1 165 ? 17.141 -12.461 -7.734 1 98 165 ALA A CA 1
ATOM 1153 C C . ALA A 1 165 ? 16.156 -11.414 -7.25 1 98 165 ALA A C 1
ATOM 1155 O O . ALA A 1 165 ? 16.141 -10.281 -7.742 1 98 165 ALA A O 1
ATOM 1156 N N . PHE A 1 166 ? 15.398 -11.797 -6.281 1 98.75 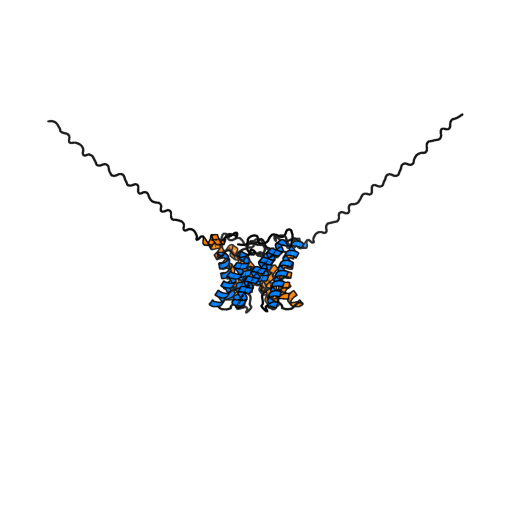166 PHE A N 1
ATOM 1157 C CA . PHE A 1 166 ? 14.258 -10.992 -5.871 1 98.75 166 PHE A CA 1
ATOM 1158 C C . PHE A 1 166 ? 14.711 -9.742 -5.129 1 98.75 166 PHE A C 1
ATOM 1160 O O . PHE A 1 166 ? 14.211 -8.648 -5.387 1 98.75 166 PHE A O 1
ATOM 1167 N N . VAL A 1 167 ? 15.648 -9.805 -4.238 1 98.75 167 VAL A N 1
ATOM 1168 C CA . VAL A 1 167 ? 16 -8.711 -3.34 1 98.75 167 VAL A CA 1
ATOM 1169 C C . VAL A 1 167 ? 16.641 -7.578 -4.137 1 98.75 167 VAL A C 1
ATOM 1171 O O . VAL A 1 167 ? 16.234 -6.422 -4.027 1 98.75 167 VAL A O 1
ATOM 1174 N N . PRO A 1 168 ? 17.656 -7.871 -5.02 1 98.56 168 PRO A N 1
ATOM 1175 C CA . PRO A 1 168 ? 18.219 -6.777 -5.824 1 98.56 168 PRO A CA 1
ATOM 1176 C C . PRO A 1 168 ? 17.172 -6.129 -6.738 1 98.56 168 PRO A C 1
ATOM 1178 O O . PRO A 1 168 ? 17.188 -4.91 -6.926 1 98.56 168 PRO A O 1
ATOM 1181 N N . LEU A 1 169 ? 16.266 -6.922 -7.332 1 98.88 169 LEU A N 1
ATOM 1182 C CA . LEU A 1 169 ? 15.227 -6.375 -8.195 1 98.88 169 LEU A CA 1
ATOM 1183 C C . LEU A 1 169 ? 14.273 -5.488 -7.402 1 98.88 169 LEU A C 1
ATOM 1185 O O . LEU A 1 169 ? 13.852 -4.434 -7.887 1 98.88 169 LEU A O 1
ATOM 1189 N N . LEU A 1 170 ? 13.977 -5.914 -6.203 1 98.88 170 LEU A N 1
ATOM 1190 C CA . LEU A 1 170 ? 13.086 -5.152 -5.332 1 98.88 170 LEU A CA 1
ATOM 1191 C C . LEU A 1 170 ? 13.703 -3.809 -4.965 1 98.88 170 LEU A C 1
ATOM 1193 O O . LEU A 1 170 ? 13.055 -2.768 -5.09 1 98.88 170 LEU A O 1
ATOM 1197 N N . VAL A 1 171 ? 14.93 -3.822 -4.527 1 98.38 171 VAL A N 1
ATOM 1198 C CA . VAL A 1 171 ? 15.617 -2.613 -4.09 1 98.38 171 VAL A CA 1
ATOM 1199 C C . VAL A 1 171 ? 15.836 -1.685 -5.285 1 98.38 171 VAL A C 1
ATOM 1201 O O . VAL A 1 171 ? 15.641 -0.471 -5.176 1 98.38 171 VAL A O 1
ATOM 1204 N N . GLY A 1 172 ? 16.25 -2.309 -6.395 1 98.75 172 GLY A N 1
ATOM 1205 C CA . GLY A 1 172 ? 16.391 -1.523 -7.609 1 98.75 172 GLY A CA 1
ATOM 1206 C C . GLY A 1 172 ? 15.086 -0.886 -8.062 1 98.75 172 GLY A C 1
ATOM 1207 O O . GLY A 1 172 ? 15.07 0.267 -8.5 1 98.75 172 GLY A O 1
ATOM 1208 N N . SER A 1 173 ? 14 -1.582 -7.98 1 98.94 173 SER A N 1
ATOM 1209 C CA . SER A 1 173 ? 12.688 -1.068 -8.352 1 98.94 173 SER A CA 1
ATOM 1210 C C . SER A 1 173 ? 12.25 0.065 -7.426 1 98.94 173 SER A C 1
ATOM 1212 O O . SER A 1 173 ? 11.719 1.079 -7.883 1 98.94 173 SER A O 1
ATOM 1214 N N . ALA A 1 174 ? 12.469 -0.134 -6.117 1 98.88 174 ALA A N 1
ATOM 1215 C CA . ALA A 1 174 ? 12.148 0.917 -5.152 1 98.88 174 ALA A CA 1
ATOM 1216 C C . ALA A 1 174 ? 12.938 2.188 -5.445 1 98.88 174 ALA A C 1
ATOM 1218 O O . ALA A 1 174 ? 12.398 3.293 -5.398 1 98.88 174 ALA A O 1
ATOM 1219 N N . ALA A 1 175 ? 14.203 2.025 -5.738 1 98.88 175 ALA A N 1
ATOM 1220 C CA . ALA A 1 175 ? 15.055 3.162 -6.086 1 98.88 175 ALA A CA 1
ATOM 1221 C C . ALA A 1 175 ? 14.562 3.848 -7.355 1 98.88 175 ALA A C 1
ATOM 1223 O O . ALA A 1 175 ? 14.555 5.078 -7.445 1 98.88 175 ALA A O 1
ATOM 1224 N N . LEU A 1 176 ? 14.164 3.084 -8.312 1 98.94 176 LEU A N 1
ATOM 1225 C CA . LEU A 1 176 ? 13.648 3.629 -9.562 1 98.94 176 LEU A CA 1
ATOM 1226 C C . LEU A 1 176 ? 12.367 4.422 -9.328 1 98.94 176 LEU A C 1
ATOM 1228 O O . LEU A 1 176 ? 12.156 5.469 -9.938 1 98.94 176 LEU A O 1
ATOM 1232 N N . LEU A 1 177 ? 11.484 3.898 -8.5 1 98.94 177 LEU A N 1
ATOM 1233 C CA . LEU A 1 177 ? 10.273 4.633 -8.164 1 98.94 177 LEU A CA 1
ATOM 1234 C C . LEU A 1 177 ? 10.602 5.984 -7.547 1 98.94 177 LEU A C 1
ATOM 1236 O O . LEU A 1 177 ? 9.984 6.996 -7.879 1 98.94 177 LEU A O 1
ATOM 1240 N N . VAL A 1 178 ? 11.57 5.988 -6.629 1 98.88 178 VAL A N 1
ATOM 1241 C CA . VAL A 1 178 ? 11.992 7.223 -5.977 1 98.88 178 VAL A CA 1
ATOM 1242 C C . VAL A 1 178 ? 12.555 8.188 -7.02 1 98.88 178 VAL A C 1
ATOM 1244 O O . VAL A 1 178 ? 12.188 9.367 -7.035 1 98.88 178 VAL A O 1
ATOM 1247 N N . LEU A 1 179 ? 13.391 7.711 -7.902 1 98.62 179 LEU A N 1
ATOM 1248 C CA . LEU A 1 179 ? 13.992 8.539 -8.945 1 98.62 179 LEU A CA 1
ATOM 1249 C C . LEU A 1 179 ? 12.922 9.07 -9.891 1 98.62 179 LEU A C 1
ATOM 1251 O O . LEU A 1 179 ? 13 10.227 -10.336 1 98.62 179 LEU A O 1
ATOM 1255 N N . ALA A 1 180 ? 12 8.258 -10.258 1 98.75 180 ALA A N 1
ATOM 1256 C CA . ALA A 1 180 ? 10.898 8.688 -11.117 1 98.75 180 ALA A CA 1
ATOM 1257 C C . ALA A 1 180 ? 10.07 9.789 -10.453 1 98.75 180 ALA A C 1
ATOM 1259 O O . ALA A 1 180 ? 9.648 10.734 -11.117 1 98.75 180 ALA A O 1
ATOM 1260 N N . GLY A 1 181 ? 9.82 9.609 -9.156 1 98.44 181 GLY A N 1
ATOM 1261 C CA . GLY A 1 181 ? 9.133 10.664 -8.422 1 98.44 181 GLY A CA 1
ATOM 1262 C C . GLY A 1 181 ? 9.898 11.977 -8.414 1 98.44 181 GLY A C 1
ATOM 1263 O O . GLY A 1 181 ? 9.312 13.047 -8.602 1 98.44 181 GLY A O 1
ATOM 1264 N N . TRP A 1 182 ? 11.141 11.836 -8.156 1 97.94 182 TRP A N 1
ATOM 1265 C CA . TRP A 1 182 ? 12.016 13.008 -8.164 1 97.94 182 TRP A CA 1
ATOM 1266 C C . TRP A 1 182 ? 12 13.695 -9.531 1 97.94 182 TRP A C 1
ATOM 1268 O O . TRP A 1 182 ? 11.781 14.906 -9.617 1 97.94 182 TRP A O 1
ATOM 1278 N N . ALA A 1 183 ? 12.125 13.023 -10.578 1 97.56 183 ALA A N 1
ATOM 1279 C CA . ALA A 1 183 ? 12.125 13.562 -11.93 1 97.56 183 ALA A CA 1
ATOM 1280 C C . ALA A 1 183 ? 10.781 14.188 -12.281 1 97.56 183 ALA A C 1
ATOM 1282 O O . ALA A 1 183 ? 10.727 15.273 -12.875 1 97.56 183 ALA A O 1
ATOM 1283 N N . ALA A 1 184 ? 9.727 13.492 -11.922 1 97.19 184 ALA A N 1
ATOM 1284 C CA . ALA A 1 184 ? 8.383 13.977 -12.219 1 97.19 184 ALA A CA 1
ATOM 1285 C C . ALA A 1 184 ? 8.109 15.305 -11.523 1 97.19 184 ALA A C 1
ATOM 1287 O O . ALA A 1 184 ? 7.379 16.156 -12.047 1 97.19 184 ALA A O 1
ATOM 1288 N N . SER A 1 185 ? 8.734 15.445 -10.344 1 95.19 185 SER A N 1
ATOM 1289 C CA . SER A 1 185 ? 8.5 16.656 -9.57 1 95.19 185 SER A CA 1
ATOM 1290 C C . SER A 1 185 ? 9.117 17.875 -10.25 1 95.19 185 SER A C 1
ATOM 1292 O O . SER A 1 185 ? 8.734 19.016 -9.977 1 95.19 185 SER A O 1
ATOM 1294 N N . TYR A 1 186 ? 9.992 17.688 -11.172 1 93.56 186 TYR A N 1
ATOM 1295 C CA . TYR A 1 186 ? 10.641 18.781 -11.883 1 93.56 186 TYR A CA 1
ATOM 1296 C C . TYR A 1 186 ? 10.008 18.984 -13.258 1 93.56 186 TYR A C 1
ATOM 1298 O O . TYR A 1 186 ? 10.273 20 -13.922 1 93.56 186 TYR A O 1
ATOM 1306 N N . ALA A 1 187 ? 9.227 18.141 -13.641 1 91.94 187 ALA A N 1
ATOM 1307 C CA . ALA A 1 187 ? 8.688 18.172 -15 1 91.94 187 ALA A CA 1
ATOM 1308 C C . ALA A 1 187 ? 7.531 19.172 -15.109 1 91.94 187 ALA A C 1
ATOM 1310 O O . ALA A 1 187 ? 7.242 19.672 -16.203 1 91.94 187 ALA A O 1
ATOM 1311 N N . ARG A 1 188 ? 6.812 19.312 -14.094 1 85.56 188 ARG A N 1
ATOM 1312 C CA . ARG A 1 188 ? 5.672 20.234 -14.109 1 85.56 188 ARG A CA 1
ATOM 1313 C C . ARG A 1 188 ? 5.836 21.344 -13.07 1 85.56 188 ARG A C 1
ATOM 1315 O O . ARG A 1 188 ? 6.133 21.062 -11.906 1 85.56 188 ARG A O 1
ATOM 1322 N N . PRO A 1 189 ? 5.52 22.594 -13.625 1 82.38 189 PRO A N 1
ATOM 1323 C CA . PRO A 1 189 ? 5.562 23.688 -12.664 1 82.38 189 PRO A CA 1
ATOM 1324 C C . PRO A 1 189 ? 4.477 23.594 -11.594 1 82.38 189 PRO A C 1
ATOM 1326 O O . PRO A 1 189 ? 3.453 22.938 -11.805 1 82.38 189 PRO A O 1
ATOM 1329 N N . ARG A 1 190 ? 4.656 23.844 -10.422 1 83.19 190 ARG A N 1
ATOM 1330 C CA . ARG A 1 190 ? 3.711 23.938 -9.312 1 83.19 190 ARG A CA 1
ATOM 1331 C C . ARG A 1 190 ? 3.547 22.578 -8.625 1 83.19 190 ARG A C 1
ATOM 1333 O O . ARG A 1 190 ? 2.785 22.453 -7.664 1 83.19 190 ARG A O 1
ATOM 1340 N N . THR A 1 191 ? 4.172 21.547 -9.242 1 84.69 191 THR A N 1
ATOM 1341 C CA . THR A 1 191 ? 4.184 20.266 -8.57 1 84.69 191 THR A CA 1
ATOM 1342 C C . THR A 1 191 ? 5.055 20.312 -7.316 1 84.69 191 THR A C 1
ATOM 1344 O O . THR A 1 191 ? 6.156 20.859 -7.344 1 84.69 191 THR A O 1
ATOM 1347 N N . PRO A 1 192 ? 4.488 19.781 -6.262 1 87.56 192 PRO A N 1
ATOM 1348 C CA . PRO A 1 192 ? 5.34 19.734 -5.07 1 87.56 192 PRO A CA 1
ATOM 1349 C C . PRO A 1 192 ? 6.652 18.984 -5.312 1 87.56 192 PRO A C 1
ATOM 1351 O O . PRO A 1 192 ? 6.668 17.953 -6 1 87.56 192 PRO A O 1
ATOM 1354 N N . ARG A 1 193 ? 7.664 19.531 -4.742 1 92.44 193 ARG A N 1
ATOM 1355 C CA . ARG A 1 193 ? 8.977 18.922 -4.918 1 92.44 193 ARG A CA 1
ATOM 1356 C C . ARG A 1 193 ? 9.086 17.609 -4.129 1 92.44 193 ARG A C 1
ATOM 1358 O O . ARG A 1 193 ? 8.586 17.531 -3.004 1 92.44 193 ARG A O 1
ATOM 1365 N N . TYR A 1 194 ? 9.594 16.672 -4.73 1 96.75 194 TYR A N 1
ATOM 1366 C CA . TYR A 1 194 ? 9.875 15.359 -4.156 1 96.75 194 TYR A CA 1
ATOM 1367 C C . TYR A 1 194 ? 11.352 15.016 -4.297 1 96.75 194 TYR A C 1
ATOM 1369 O O . TYR A 1 194 ? 11.938 15.195 -5.367 1 96.75 194 TYR A O 1
ATOM 1377 N N . PRO A 1 195 ? 12.109 14.555 -3.268 1 96.69 195 PRO A N 1
ATOM 1378 C CA . PRO A 1 195 ? 11.523 14.32 -1.946 1 96.69 195 PRO A CA 1
ATOM 1379 C C . PRO A 1 195 ? 11.602 15.555 -1.044 1 96.69 195 PRO A C 1
ATOM 1381 O O . PRO A 1 195 ? 12.336 16.5 -1.341 1 96.69 195 PRO A O 1
ATOM 1384 N N . THR A 1 196 ? 10.766 15.555 0.009 1 95.38 196 THR A N 1
ATOM 1385 C CA . THR A 1 196 ? 10.883 16.578 1.045 1 95.38 196 THR A CA 1
ATOM 1386 C C . THR A 1 196 ? 12.125 16.344 1.896 1 95.38 196 THR A C 1
ATOM 1388 O O . THR A 1 196 ? 12.711 17.297 2.416 1 95.38 196 THR A O 1
ATOM 1391 N N . TYR A 1 197 ? 12.547 15.094 2.115 1 93.5 197 TYR A N 1
ATOM 1392 C CA . TYR A 1 197 ? 13.805 14.711 2.75 1 93.5 197 TYR A CA 1
ATOM 1393 C C . TYR A 1 197 ? 14.25 13.328 2.283 1 93.5 197 TYR A C 1
ATOM 1395 O O . TYR A 1 197 ? 13.422 12.5 1.899 1 93.5 197 TYR A O 1
ATOM 1403 N N . TRP A 1 198 ? 15.469 13.094 2.346 1 92.81 198 TRP A N 1
ATOM 1404 C CA . TRP A 1 198 ? 16.016 11.844 1.832 1 92.81 198 TRP A CA 1
ATOM 1405 C C . TRP A 1 198 ? 16.234 10.836 2.959 1 92.81 198 TRP A C 1
ATOM 1407 O O . TRP A 1 198 ? 16.094 9.625 2.756 1 92.81 198 TRP A O 1
ATOM 1417 N N . TRP A 1 199 ? 16.797 11.445 4.09 1 92.06 199 TRP A N 1
ATOM 1418 C CA . TRP A 1 199 ? 17.078 10.57 5.223 1 92.06 199 TRP A CA 1
ATOM 1419 C C . TRP A 1 199 ? 16.844 11.297 6.543 1 92.06 199 TRP A C 1
ATOM 1421 O O . TRP A 1 199 ? 17.047 12.508 6.637 1 92.06 199 TRP A O 1
ATOM 1431 N N . MET B 1 1 ? 39.781 30.641 109.062 1 32.84 1 MET B N 1
ATOM 1432 C CA . MET B 1 1 ? 39.656 29.391 108.312 1 32.84 1 MET B CA 1
ATOM 1433 C C . MET B 1 1 ? 39.188 29.641 106.938 1 32.84 1 MET B C 1
ATOM 1435 O O . MET B 1 1 ? 38.125 30.203 106.688 1 32.84 1 MET B O 1
ATOM 1439 N N . VAL B 1 2 ? 40.156 30.016 106.062 1 40 2 VAL B N 1
ATOM 1440 C CA . VAL B 1 2 ? 40.156 30.469 104.688 1 40 2 VAL B CA 1
ATOM 1441 C C . VAL B 1 2 ? 39.531 29.406 103.812 1 40 2 VAL B C 1
ATOM 1443 O O . VAL B 1 2 ? 40 28.266 103.75 1 40 2 VAL B O 1
ATOM 1446 N N . ASP B 1 3 ? 38.219 29.375 103.625 1 36.84 3 ASP B N 1
ATOM 1447 C CA . ASP B 1 3 ? 37.312 28.484 102.875 1 36.84 3 ASP B CA 1
ATOM 1448 C C . ASP B 1 3 ? 37.719 28.391 101.438 1 36.84 3 ASP B C 1
ATOM 1450 O O . ASP B 1 3 ? 37.688 29.391 100.688 1 36.84 3 ASP B O 1
ATOM 1454 N N . THR B 1 4 ? 38.719 27.609 101.062 1 39.69 4 THR B N 1
ATOM 1455 C CA . THR B 1 4 ? 39.281 27.359 99.75 1 39.69 4 THR B CA 1
ATOM 1456 C C . THR B 1 4 ? 38.219 26.734 98.812 1 39.69 4 THR B C 1
ATOM 1458 O O . THR B 1 4 ? 37.812 25.578 99 1 39.69 4 THR B O 1
ATOM 1461 N N . GLN B 1 5 ? 37.219 27.453 98.312 1 41.03 5 GLN B N 1
ATOM 1462 C CA . GLN B 1 5 ? 36.125 26.969 97.5 1 41.03 5 GLN B CA 1
ATOM 1463 C C . GLN B 1 5 ? 36.656 26.312 96.188 1 41.03 5 GLN B C 1
ATOM 1465 O O . GLN B 1 5 ? 37.438 26.922 95.5 1 41.03 5 GLN B O 1
ATOM 1470 N N . PRO B 1 6 ? 36.719 24.938 96.062 1 42.47 6 PRO B N 1
ATOM 1471 C CA . PRO B 1 6 ? 37.406 24.281 94.938 1 42.47 6 PRO B CA 1
ATOM 1472 C C . PRO B 1 6 ? 36.812 24.656 93.625 1 42.47 6 PRO B C 1
ATOM 1474 O O . PRO B 1 6 ? 35.656 25.047 93.562 1 42.47 6 PRO B O 1
ATOM 1477 N N . ALA B 1 7 ? 37.625 24.891 92.5 1 43.72 7 ALA B N 1
ATOM 1478 C CA . ALA B 1 7 ? 37.438 25.328 91.125 1 43.72 7 ALA B CA 1
ATOM 1479 C C . ALA B 1 7 ? 36.562 24.359 90.312 1 43.72 7 ALA B C 1
ATOM 1481 O O . ALA B 1 7 ? 36.625 23.156 90.562 1 43.72 7 ALA B O 1
ATOM 1482 N N . ALA B 1 8 ? 35.344 24.766 89.938 1 45.22 8 ALA B N 1
ATOM 1483 C CA . ALA B 1 8 ? 34.281 24.062 89.188 1 45.22 8 ALA B CA 1
ATOM 1484 C C . ALA B 1 8 ? 34.812 23.375 87.938 1 45.22 8 ALA B C 1
ATOM 1486 O O . ALA B 1 8 ? 35.719 23.891 87.25 1 45.22 8 ALA B O 1
ATOM 1487 N N . PRO B 1 9 ? 34.75 22.016 87.812 1 41.16 9 PRO B N 1
ATOM 1488 C CA . PRO B 1 9 ? 35.375 21.281 86.75 1 41.16 9 PRO B CA 1
ATOM 1489 C C . PRO B 1 9 ? 34.844 21.734 85.375 1 41.16 9 PRO B C 1
ATOM 1491 O O . PRO B 1 9 ? 33.719 22.188 85.25 1 41.16 9 PRO B O 1
ATOM 1494 N N . VAL B 1 10 ? 35.688 22.188 84.375 1 43.59 10 VAL B N 1
ATOM 1495 C CA . VAL B 1 10 ? 35.5 22.641 83 1 43.59 10 VAL B CA 1
ATOM 1496 C C . VAL B 1 10 ? 34.781 21.547 82.188 1 43.59 10 VAL B C 1
ATOM 1498 O O . VAL B 1 10 ? 35.25 20.406 82.188 1 43.59 10 VAL B O 1
ATOM 1501 N N . VAL B 1 11 ? 33.469 21.484 82.188 1 44.56 11 VAL B N 1
ATOM 1502 C CA . VAL B 1 11 ? 32.688 20.531 81.438 1 44.56 11 VAL B CA 1
ATOM 1503 C C . VAL B 1 11 ? 33.156 20.547 80 1 44.56 11 VAL B C 1
ATOM 1505 O O . VAL B 1 11 ? 33.312 21.609 79.375 1 44.56 11 VAL B O 1
ATOM 1508 N N . PRO B 1 12 ? 33.812 19.531 79.438 1 42.12 12 PRO B N 1
ATOM 1509 C CA . PRO B 1 12 ? 34.281 19.484 78.062 1 42.12 12 PRO B CA 1
ATOM 1510 C C . PRO B 1 12 ? 33.188 19.703 77 1 42.12 12 PRO B C 1
ATOM 1512 O O . PRO B 1 12 ? 32.031 19.359 77.25 1 42.12 12 PRO B O 1
ATOM 1515 N N . LEU B 1 13 ? 33.281 20.781 76.188 1 42.31 13 LEU B N 1
ATOM 1516 C CA . LEU B 1 13 ? 32.406 21.156 75.062 1 42.31 13 LEU B CA 1
ATOM 1517 C C . LEU B 1 13 ? 32.125 19.953 74.188 1 42.31 13 LEU B C 1
ATOM 1519 O O . LEU B 1 13 ? 33.031 19.172 73.875 1 42.31 13 LEU B O 1
ATOM 1523 N N . SER B 1 14 ? 30.922 19.406 74.188 1 44.31 14 SER B N 1
ATOM 1524 C CA . SER B 1 14 ? 30.406 18.328 73.375 1 44.31 14 SER B CA 1
ATOM 1525 C C . SER B 1 14 ? 30.781 18.562 71.875 1 44.31 14 SER B C 1
ATOM 1527 O O . SER B 1 14 ? 30.781 19.688 71.375 1 44.31 14 SER B O 1
ATOM 1529 N N . PRO B 1 15 ? 31.516 17.625 71.25 1 41.78 15 PRO B N 1
ATOM 1530 C CA . PRO B 1 15 ? 31.953 17.703 69.875 1 41.78 15 PRO B CA 1
ATOM 1531 C C . PRO B 1 15 ? 30.812 18.031 68.875 1 41.78 15 PRO B C 1
ATOM 1533 O O . PRO B 1 15 ? 29.656 17.75 69.188 1 41.78 15 PRO B O 1
ATOM 1536 N N . SER B 1 16 ? 30.953 19.156 68.125 1 42.66 16 SER B N 1
ATOM 1537 C CA . SER B 1 16 ? 30.125 19.656 67 1 42.66 16 SER B CA 1
ATOM 1538 C C . SER B 1 16 ? 29.672 18.531 66.062 1 42.66 16 SER B C 1
ATOM 1540 O O . SER B 1 16 ? 30.438 17.594 65.812 1 42.66 16 SER B O 1
ATOM 1542 N N . GLY B 1 17 ? 28.375 18.125 66.125 1 38.53 17 GLY B N 1
ATOM 1543 C CA . GLY B 1 17 ? 27.719 17.172 65.25 1 38.53 17 GLY B CA 1
ATOM 1544 C C . GLY B 1 17 ? 28.125 17.312 63.781 1 38.53 17 GLY B C 1
ATOM 1545 O O . GLY B 1 17 ? 28.312 18.422 63.312 1 38.53 17 GLY B O 1
ATOM 1546 N N . ASP B 1 18 ? 28.922 16.344 63.219 1 42.34 18 ASP B N 1
ATOM 1547 C CA . ASP B 1 18 ? 29.328 16.172 61.812 1 42.34 18 ASP B CA 1
ATOM 1548 C C . ASP B 1 18 ? 28.125 16.281 60.875 1 42.34 18 ASP B C 1
ATOM 1550 O O . ASP B 1 18 ? 27.125 15.57 61.062 1 42.34 18 ASP B O 1
ATOM 1554 N N . SER B 1 19 ? 27.828 17.5 60.406 1 47.19 19 SER B N 1
ATOM 1555 C CA . SER B 1 19 ? 26.922 17.656 59.281 1 47.19 19 SER B CA 1
ATOM 1556 C C . SER B 1 19 ? 27.203 16.625 58.188 1 47.19 19 SER B C 1
ATOM 1558 O O . SER B 1 19 ? 28.266 16.672 57.562 1 47.19 19 SER B O 1
ATOM 1560 N N . ARG B 1 20 ? 26.641 15.367 58.281 1 42.75 20 ARG B N 1
ATOM 1561 C CA . ARG B 1 20 ? 26.656 14.461 57.156 1 42.75 20 ARG B CA 1
ATOM 1562 C C . ARG B 1 20 ? 26.125 15.141 55.875 1 42.75 20 ARG B C 1
ATOM 1564 O O . ARG B 1 20 ? 24.969 15.57 55.844 1 42.75 20 ARG B O 1
ATOM 1571 N N . VAL B 1 21 ? 26.953 15.742 55.094 1 48.69 21 VAL B N 1
ATOM 1572 C CA . VAL B 1 21 ? 26.656 16.125 53.688 1 48.69 21 VAL B CA 1
ATOM 1573 C C . VAL B 1 21 ? 26.062 14.93 52.969 1 48.69 21 VAL B C 1
ATOM 1575 O O . VAL B 1 21 ? 26.703 13.891 52.812 1 48.69 21 VAL B O 1
ATOM 1578 N N . ARG B 1 22 ? 24.75 14.719 53 1 42.78 22 ARG B N 1
ATOM 1579 C CA . ARG B 1 22 ? 24.094 13.797 52.094 1 42.78 22 ARG B CA 1
ATOM 1580 C C . ARG B 1 22 ? 24.516 14.07 50.656 1 42.78 22 ARG B C 1
ATOM 1582 O O . ARG B 1 22 ? 24.188 15.125 50.094 1 42.78 22 ARG B O 1
ATOM 1589 N N . THR B 1 23 ? 25.594 13.492 50.125 1 47.62 23 THR B N 1
ATOM 1590 C CA . THR B 1 23 ? 25.859 13.43 48.719 1 47.62 23 THR B CA 1
ATOM 1591 C C . THR B 1 23 ? 24.656 12.875 47.938 1 47.62 23 THR B C 1
ATOM 1593 O O . THR B 1 23 ? 24.312 11.703 48.094 1 47.62 23 THR B O 1
ATOM 1596 N N . ARG B 1 24 ? 23.688 13.727 47.688 1 44.75 24 ARG B N 1
ATOM 1597 C CA . ARG B 1 24 ? 22.703 13.305 46.688 1 44.75 24 ARG B CA 1
ATOM 1598 C C . ARG B 1 24 ? 23.391 12.703 45.469 1 44.75 24 ARG B C 1
ATOM 1600 O O . ARG B 1 24 ? 24.109 13.398 44.75 1 44.75 24 ARG B O 1
ATOM 1607 N N . ALA B 1 25 ? 23.547 11.359 45.438 1 47.41 25 ALA B N 1
ATOM 1608 C CA . ALA B 1 25 ? 23.922 10.688 44.219 1 47.41 25 ALA B CA 1
ATOM 1609 C C . ALA B 1 25 ? 23 11.117 43.062 1 47.41 25 ALA B C 1
ATOM 1611 O O . ALA B 1 25 ? 21.797 10.914 43.125 1 47.41 25 ALA B O 1
ATOM 1612 N N . ARG B 1 26 ? 23.359 12.117 42.312 1 45.19 26 ARG B N 1
ATOM 1613 C CA . ARG B 1 26 ? 22.719 12.344 41 1 45.19 26 ARG B CA 1
ATOM 1614 C C . ARG B 1 26 ? 22.625 11.047 40.219 1 45.19 26 ARG B C 1
ATOM 1616 O O . ARG B 1 26 ? 23.641 10.477 39.812 1 45.19 26 ARG B O 1
ATOM 1623 N N . THR B 1 27 ? 21.562 10.266 40.375 1 46.41 27 THR B N 1
ATOM 1624 C CA . THR B 1 27 ? 21.312 9.211 39.406 1 46.41 27 THR B CA 1
ATOM 1625 C C . THR B 1 27 ? 21.422 9.75 38 1 46.41 27 THR B C 1
ATOM 1627 O O . THR B 1 27 ? 20.672 10.656 37.594 1 46.41 27 THR B O 1
ATOM 1630 N N . ARG B 1 28 ? 22.516 9.562 37.344 1 41.84 28 ARG B N 1
ATOM 1631 C CA . ARG B 1 28 ? 22.672 9.789 35.906 1 41.84 28 ARG B CA 1
ATOM 1632 C C . ARG B 1 28 ? 21.578 9.07 35.125 1 41.84 28 ARG B C 1
ATOM 1634 O O . ARG B 1 28 ? 21.484 7.844 35.156 1 41.84 28 ARG B O 1
ATOM 1641 N N . SER B 1 29 ? 20.422 9.75 34.875 1 47.78 29 SER B N 1
ATOM 1642 C CA . SER B 1 29 ? 19.5 9.227 33.875 1 47.78 29 SER B CA 1
ATOM 1643 C C . SER B 1 29 ? 20.25 8.648 32.688 1 47.78 29 SER B C 1
ATOM 1645 O O . SER B 1 29 ? 21.125 9.305 32.094 1 47.78 29 SER B O 1
ATOM 1647 N N . ARG B 1 30 ? 20.328 7.375 32.625 1 43.06 30 ARG B N 1
ATOM 1648 C CA . ARG B 1 30 ? 20.875 6.68 31.453 1 43.06 30 ARG B CA 1
ATOM 1649 C C . ARG B 1 30 ? 20.422 7.336 30.156 1 43.06 30 ARG B C 1
ATOM 1651 O O . ARG B 1 30 ? 19.219 7.457 29.906 1 43.06 30 ARG B O 1
ATOM 1658 N N . SER B 1 31 ? 21.234 7.992 29.391 1 47.5 31 SER B N 1
ATOM 1659 C CA . SER B 1 31 ? 21.078 8.492 28.031 1 47.5 31 SER B CA 1
ATOM 1660 C C . SER B 1 31 ? 20.484 7.426 27.125 1 47.5 31 SER B C 1
ATOM 1662 O O . SER B 1 31 ? 20.984 6.301 27.078 1 47.5 31 SER B O 1
ATOM 1664 N N . ARG B 1 32 ? 19.219 7.535 26.922 1 49.41 32 ARG B N 1
ATOM 1665 C CA . ARG B 1 32 ? 18.688 6.707 25.844 1 49.41 32 ARG B CA 1
ATOM 1666 C C . ARG B 1 32 ? 19.703 6.559 24.719 1 49.41 32 ARG B C 1
ATOM 1668 O O . ARG B 1 32 ? 20.281 7.543 24.266 1 49.41 32 ARG B O 1
ATOM 1675 N N . PRO B 1 33 ? 20.156 5.328 24.484 1 47.28 33 PRO B N 1
ATOM 1676 C CA . PRO B 1 33 ? 21.156 5.195 23.438 1 47.28 33 PRO B CA 1
ATOM 1677 C C . PRO B 1 33 ? 20.828 6.008 22.188 1 47.28 33 PRO B C 1
ATOM 1679 O O . PRO B 1 33 ? 19.672 6.031 21.75 1 47.28 33 PRO B O 1
ATOM 1682 N N . ARG B 1 34 ? 21.672 7.016 21.734 1 47.94 34 ARG B N 1
ATOM 1683 C CA . ARG B 1 34 ? 21.859 7.918 20.609 1 47.94 34 ARG B CA 1
ATOM 1684 C C . ARG B 1 34 ? 21.562 7.211 19.297 1 47.94 34 ARG B C 1
ATOM 1686 O O . ARG B 1 34 ? 21.688 7.809 18.219 1 47.94 34 ARG B O 1
ATOM 1693 N N . PHE B 1 35 ? 21.453 5.891 19.422 1 47.91 35 PHE B N 1
ATOM 1694 C CA . PHE B 1 35 ? 21.25 5.219 18.156 1 47.91 35 PHE B CA 1
ATOM 1695 C C . PHE B 1 35 ? 20.047 5.797 17.422 1 47.91 35 PHE B C 1
ATOM 1697 O O . PHE B 1 35 ? 20.062 5.93 16.188 1 47.91 35 PHE B O 1
ATOM 1704 N N . SER B 1 36 ? 19.031 6.172 18.188 1 55.44 36 SER B N 1
ATOM 1705 C CA . SER B 1 36 ? 17.797 6.688 17.594 1 55.44 36 SER B CA 1
ATOM 1706 C C . SER B 1 36 ? 18.031 8.055 16.969 1 55.44 36 SER B C 1
ATOM 1708 O O . SER B 1 36 ? 17.391 8.391 15.953 1 55.44 36 SER B O 1
ATOM 1710 N N . ALA B 1 37 ? 19.016 8.734 17.516 1 57.91 37 ALA B N 1
ATOM 1711 C CA . ALA B 1 37 ? 19.25 10.086 17.016 1 57.91 37 ALA B CA 1
ATOM 1712 C C . ALA B 1 37 ? 19.828 10.07 15.609 1 57.91 37 ALA B C 1
ATOM 1714 O O . ALA B 1 37 ? 19.469 10.906 14.773 1 57.91 37 ALA B O 1
ATOM 1715 N N . ARG B 1 38 ? 20.734 9.156 15.391 1 55.09 38 ARG B N 1
ATOM 1716 C CA . ARG B 1 38 ? 21.359 9.094 14.078 1 55.09 38 ARG B CA 1
ATOM 1717 C C . ARG B 1 38 ? 20.375 8.633 13.016 1 55.09 38 ARG B C 1
ATOM 1719 O O . ARG B 1 38 ? 20.484 9 11.844 1 55.09 38 ARG B O 1
ATOM 1726 N N . LEU B 1 39 ? 19.359 7.957 13.453 1 62.16 39 LEU B N 1
ATOM 1727 C CA . LEU B 1 39 ? 18.375 7.473 12.5 1 62.16 39 LEU B CA 1
ATOM 1728 C C . LEU B 1 39 ? 17.281 8.508 12.273 1 62.16 39 LEU B C 1
ATOM 1730 O O . LEU B 1 39 ? 16.469 8.367 11.367 1 62.16 39 LEU B O 1
ATOM 1734 N N . ALA B 1 40 ? 17.328 9.391 13.016 1 68.81 40 ALA B N 1
ATOM 1735 C CA . ALA B 1 40 ? 16.219 10.336 13.047 1 68.81 40 ALA B CA 1
ATOM 1736 C C . ALA B 1 40 ? 16.234 11.234 11.805 1 68.81 40 ALA B C 1
ATOM 1738 O O . ALA B 1 40 ? 15.195 11.445 11.18 1 68.81 40 ALA B O 1
ATOM 1739 N N . GLY B 1 41 ? 17.312 11.461 11.305 1 75.69 41 GLY B N 1
ATOM 1740 C CA . GLY B 1 41 ? 17.266 12.43 10.219 1 75.69 41 GLY B CA 1
ATOM 1741 C C . GLY B 1 41 ? 16.094 13.383 10.312 1 75.69 41 GLY B C 1
ATOM 1742 O O . GLY B 1 41 ? 15.797 13.914 11.383 1 75.69 41 GLY B O 1
ATOM 1743 N N . ARG B 1 42 ? 15.453 13.703 9.227 1 86.25 42 ARG B N 1
ATOM 1744 C CA . ARG B 1 42 ? 14.312 14.617 9.219 1 86.25 42 ARG B CA 1
ATOM 1745 C C . ARG B 1 42 ? 13 13.852 9.312 1 86.25 42 ARG B C 1
ATOM 1747 O O . ARG B 1 42 ? 11.93 14.414 9.078 1 86.25 42 ARG B O 1
ATOM 1754 N N . ALA B 1 43 ? 13.164 12.555 9.578 1 88.44 43 ALA B N 1
ATOM 1755 C CA . ALA B 1 43 ? 11.977 11.719 9.711 1 88.44 43 ALA B CA 1
ATOM 1756 C C . ALA B 1 43 ? 11.18 12.086 10.953 1 88.44 43 ALA B C 1
ATOM 1758 O O . ALA B 1 43 ? 11.758 12.445 11.984 1 88.44 43 ALA B O 1
ATOM 1759 N N . PRO B 1 44 ? 9.875 12 10.844 1 87.06 44 PRO B N 1
ATOM 1760 C CA . PRO B 1 44 ? 9.078 12.289 12.039 1 87.06 44 PRO B CA 1
ATOM 1761 C C . PRO B 1 44 ? 9.422 11.367 13.211 1 87.06 44 PRO B C 1
ATOM 1763 O O . PRO B 1 44 ? 9.906 10.258 13.008 1 87.06 44 PRO B O 1
ATOM 1766 N N . ALA B 1 45 ? 9.164 11.875 14.398 1 87.56 45 ALA B N 1
ATOM 1767 C CA . ALA B 1 45 ? 9.406 11.094 15.609 1 87.56 45 ALA B CA 1
ATOM 1768 C C . ALA B 1 45 ? 8.539 9.836 15.633 1 87.56 45 ALA B C 1
ATOM 1770 O O . ALA B 1 45 ? 7.383 9.859 15.219 1 87.56 45 ALA B O 1
ATOM 1771 N N . PRO B 1 46 ? 9.117 8.766 16.141 1 89.06 46 PRO B N 1
ATOM 1772 C CA . PRO B 1 46 ? 8.312 7.551 16.281 1 89.06 46 PRO B CA 1
ATOM 1773 C C . PRO B 1 46 ? 7.246 7.684 17.375 1 89.06 46 PRO B C 1
ATOM 1775 O O . PRO B 1 46 ? 7.367 8.531 18.266 1 89.06 46 PRO B O 1
ATOM 1778 N N . PRO B 1 47 ? 6.184 6.918 17.219 1 92.56 47 PRO B N 1
ATOM 1779 C CA . PRO B 1 47 ? 5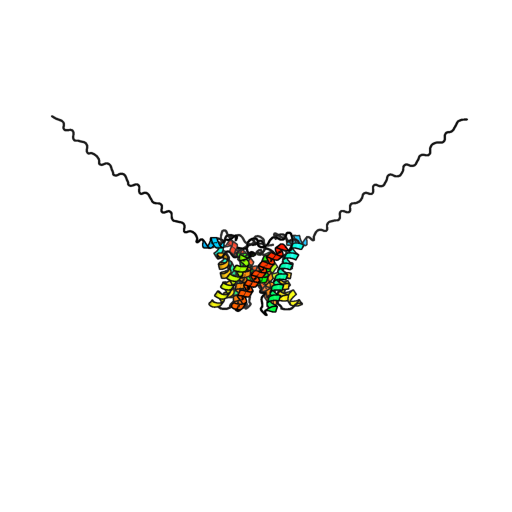.223 6.887 18.328 1 92.56 47 PRO B CA 1
ATOM 1780 C C . PRO B 1 47 ? 5.832 6.367 19.625 1 92.56 47 PRO B C 1
ATOM 1782 O O . PRO B 1 47 ? 6.926 5.793 19.609 1 92.56 47 PRO B O 1
ATOM 1785 N N . SER B 1 48 ? 5.133 6.605 20.781 1 94 48 SER B N 1
ATOM 1786 C CA . SER B 1 48 ? 5.555 5.996 22.047 1 94 48 SER B CA 1
ATOM 1787 C C . SER B 1 48 ? 5.559 4.477 21.953 1 94 48 SER B C 1
ATOM 1789 O O . SER B 1 48 ? 4.828 3.896 21.141 1 94 48 SER B O 1
ATOM 1791 N N . PRO B 1 49 ? 6.363 3.83 22.781 1 95.19 49 PRO B N 1
ATOM 1792 C CA . PRO B 1 49 ? 6.418 2.367 22.734 1 95.19 49 PRO B CA 1
ATOM 1793 C C . PRO B 1 49 ? 5.051 1.72 22.953 1 95.19 49 PRO B C 1
ATOM 1795 O O . PRO B 1 49 ? 4.723 0.725 22.297 1 95.19 49 PRO B O 1
ATOM 1798 N N . GLY B 1 50 ? 4.262 2.252 23.859 1 95.44 50 GLY B N 1
ATOM 1799 C CA . GLY B 1 50 ? 2.92 1.74 24.094 1 95.44 50 GLY B CA 1
ATOM 1800 C C . GLY B 1 50 ? 2.008 1.887 22.891 1 95.44 50 GLY B C 1
ATOM 1801 O O . GLY B 1 50 ? 1.255 0.969 22.562 1 95.44 50 GLY B O 1
ATOM 1802 N N . ALA B 1 51 ? 2.092 3.035 22.25 1 95.38 51 ALA B N 1
ATOM 1803 C CA . ALA B 1 51 ? 1.288 3.273 21.062 1 95.38 51 ALA B CA 1
ATOM 1804 C C . ALA B 1 51 ? 1.719 2.357 19.922 1 95.38 51 ALA B C 1
ATOM 1806 O O . ALA B 1 51 ? 0.877 1.808 19.203 1 95.38 51 ALA B O 1
ATOM 1807 N N . ALA B 1 52 ? 3.037 2.213 19.812 1 96.81 52 ALA B N 1
ATOM 1808 C CA . ALA 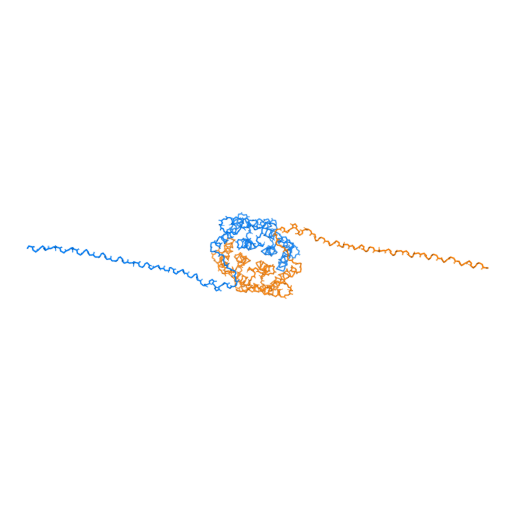B 1 52 ? 3.568 1.337 18.766 1 96.81 52 ALA B CA 1
ATOM 1809 C C . ALA B 1 52 ? 3.096 -0.1 18.969 1 96.81 52 ALA B C 1
ATOM 1811 O O . ALA B 1 52 ? 2.623 -0.741 18.031 1 96.81 52 ALA B O 1
ATOM 1812 N N . LEU B 1 53 ? 3.205 -0.578 20.141 1 97.19 53 LEU B N 1
ATOM 1813 C CA . LEU B 1 53 ? 2.787 -1.941 20.453 1 97.19 53 LEU B CA 1
ATOM 1814 C C . LEU B 1 53 ? 1.297 -2.127 20.188 1 97.19 53 LEU B C 1
ATOM 1816 O O . LEU B 1 53 ? 0.88 -3.148 19.641 1 97.19 53 LEU B O 1
ATOM 1820 N N . HIS B 1 54 ? 0.508 -1.186 20.578 1 97.19 54 HIS B N 1
ATOM 1821 C CA . HIS B 1 54 ? -0.934 -1.243 20.375 1 97.19 54 HIS B CA 1
ATOM 1822 C C . HIS B 1 54 ? -1.271 -1.293 18.875 1 97.19 54 HIS B C 1
ATOM 1824 O O . HIS B 1 54 ? -2.023 -2.164 18.438 1 97.19 54 HIS B O 1
ATOM 1830 N N . ASN B 1 55 ? -0.705 -0.346 18.141 1 97.44 55 ASN B N 1
ATOM 1831 C CA . ASN B 1 55 ? -1.01 -0.243 16.719 1 97.44 55 ASN B CA 1
ATOM 1832 C C . ASN B 1 55 ? -0.553 -1.482 15.961 1 97.44 55 ASN B C 1
ATOM 1834 O O . ASN B 1 55 ? -1.289 -2.006 15.117 1 97.44 55 ASN B O 1
ATOM 1838 N N . ILE B 1 56 ? 0.651 -1.982 16.266 1 98.5 56 ILE B N 1
ATOM 1839 C CA . ILE B 1 56 ? 1.224 -3.143 15.586 1 98.5 56 ILE B CA 1
ATOM 1840 C C . ILE B 1 56 ? 0.421 -4.395 15.938 1 98.5 56 ILE B C 1
ATOM 1842 O O . ILE B 1 56 ? 0.097 -5.199 15.062 1 98.5 56 ILE B O 1
ATOM 1846 N N . SER B 1 57 ? 0.078 -4.535 17.156 1 98.44 57 SER B N 1
ATOM 1847 C CA . SER B 1 57 ? -0.703 -5.688 17.594 1 98.44 57 SER B CA 1
ATOM 1848 C C . SER B 1 57 ? -2.088 -5.691 16.953 1 98.44 57 SER B C 1
ATOM 1850 O O . SER B 1 57 ? -2.582 -6.738 16.531 1 98.44 57 SER B O 1
ATOM 1852 N N . ALA B 1 58 ? -2.707 -4.555 16.891 1 98.56 58 ALA B N 1
ATOM 1853 C CA . ALA B 1 58 ? -4.035 -4.449 16.281 1 98.56 58 ALA B CA 1
ATOM 1854 C C . ALA B 1 58 ? -3.988 -4.789 14.797 1 98.56 58 ALA B C 1
ATOM 1856 O O . ALA B 1 58 ? -4.836 -5.531 14.297 1 98.56 58 ALA B O 1
ATOM 1857 N N . ALA B 1 59 ? -2.986 -4.238 14.125 1 98.88 59 ALA B N 1
ATOM 1858 C CA . ALA B 1 59 ? -2.826 -4.535 12.703 1 98.88 59 ALA B CA 1
ATOM 1859 C C . ALA B 1 59 ? -2.584 -6.027 12.477 1 98.88 59 ALA B C 1
ATOM 1861 O O . ALA B 1 59 ? -3.203 -6.637 11.602 1 98.88 59 ALA B O 1
ATOM 1862 N N . THR B 1 60 ? -1.698 -6.609 13.281 1 98.94 60 THR B N 1
ATOM 1863 C CA . THR B 1 60 ? -1.375 -8.023 13.148 1 98.94 60 THR B CA 1
ATOM 1864 C C . THR B 1 60 ? -2.594 -8.891 13.461 1 98.94 60 THR B C 1
ATOM 1866 O O . THR B 1 60 ? -2.867 -9.867 12.758 1 98.94 60 THR B O 1
ATOM 1869 N N . ALA B 1 61 ? -3.354 -8.539 14.453 1 98.88 61 ALA B N 1
ATOM 1870 C CA . ALA B 1 61 ? -4.523 -9.297 14.883 1 98.88 61 ALA B CA 1
ATOM 1871 C C . ALA B 1 61 ? -5.566 -9.367 13.766 1 98.88 61 ALA B C 1
ATOM 1873 O O . ALA B 1 61 ? -6.117 -10.438 13.492 1 98.88 61 ALA B O 1
ATOM 1874 N N . VAL B 1 62 ? -5.852 -8.266 13.164 1 98.94 62 VAL B N 1
ATOM 1875 C CA . VAL B 1 62 ? -6.898 -8.281 12.141 1 98.94 62 VAL B CA 1
ATOM 1876 C C . VAL B 1 62 ? -6.438 -9.086 10.938 1 98.94 62 VAL B C 1
ATOM 1878 O O . VAL B 1 62 ? -7.238 -9.766 10.289 1 98.94 62 VAL B O 1
ATOM 1881 N N . LEU B 1 63 ? -5.117 -9.055 10.594 1 98.94 63 LEU B N 1
ATOM 1882 C CA . LEU B 1 63 ? -4.602 -9.875 9.5 1 98.94 63 LEU B CA 1
ATOM 1883 C C . LEU B 1 63 ? -4.715 -11.359 9.836 1 98.94 63 LEU B C 1
ATOM 1885 O O . LEU B 1 63 ? -5.062 -12.172 8.977 1 98.94 63 LEU B O 1
ATOM 1889 N N . LEU B 1 64 ? -4.461 -11.711 11.078 1 98.94 64 LEU B N 1
ATOM 1890 C CA . LEU B 1 64 ? -4.617 -13.094 11.516 1 98.94 64 LEU B CA 1
ATOM 1891 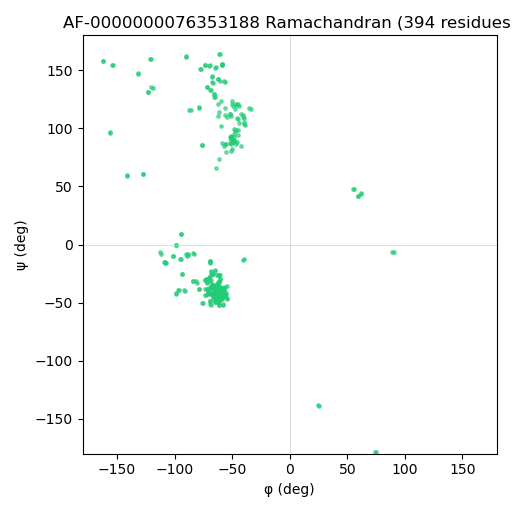C C . LEU B 1 64 ? -6.082 -13.523 11.469 1 98.94 64 LEU B C 1
ATOM 1893 O O . LEU B 1 64 ? -6.387 -14.672 11.141 1 98.94 64 LEU B O 1
ATOM 1897 N N . VAL B 1 65 ? -6.98 -12.648 11.789 1 98.94 65 VAL B N 1
ATOM 1898 C CA . VAL B 1 65 ? -8.406 -12.938 11.695 1 98.94 65 VAL B CA 1
ATOM 1899 C C . VAL B 1 65 ? -8.789 -13.203 10.242 1 98.94 65 VAL B C 1
ATOM 1901 O O . VAL B 1 65 ? -9.57 -14.117 9.953 1 98.94 65 VAL B O 1
ATOM 1904 N N . LEU B 1 66 ? -8.258 -12.375 9.344 1 98.94 66 LEU B N 1
ATOM 1905 C CA . LEU B 1 66 ? -8.516 -12.617 7.93 1 98.94 66 LEU B CA 1
ATOM 1906 C C . LEU B 1 66 ? -8.062 -14.008 7.523 1 98.94 66 LEU B C 1
ATOM 1908 O O . LEU B 1 66 ? -8.758 -14.703 6.777 1 98.94 66 LEU B O 1
ATOM 1912 N N . VAL B 1 67 ? -6.883 -14.398 7.988 1 98.94 67 VAL B N 1
ATOM 1913 C CA . VAL B 1 67 ? -6.352 -15.719 7.668 1 98.94 67 VAL B CA 1
ATOM 1914 C C . VAL B 1 67 ? -7.254 -16.797 8.273 1 98.94 67 VAL B C 1
ATOM 1916 O O . VAL B 1 67 ? -7.535 -17.812 7.625 1 98.94 67 VAL B O 1
ATOM 1919 N N . ALA B 1 68 ? -7.738 -16.625 9.492 1 98.88 68 ALA B N 1
ATOM 1920 C CA . ALA B 1 68 ? -8.641 -17.562 10.141 1 98.88 68 ALA B CA 1
ATOM 1921 C C . ALA B 1 68 ? -9.93 -17.734 9.344 1 98.88 68 ALA B C 1
ATOM 1923 O O . ALA B 1 68 ? -10.383 -18.859 9.117 1 98.88 68 ALA B O 1
ATOM 1924 N N . ILE B 1 69 ? -10.492 -16.656 8.898 1 98.75 69 ILE B N 1
ATOM 1925 C CA . ILE B 1 69 ? -11.703 -16.703 8.078 1 98.75 69 ILE B CA 1
ATOM 1926 C C . ILE B 1 69 ? -11.43 -17.469 6.793 1 98.75 69 ILE B C 1
ATOM 1928 O O . ILE B 1 69 ? -12.203 -18.344 6.41 1 98.75 69 ILE B O 1
ATOM 1932 N N . GLY B 1 70 ? -10.289 -17.094 6.125 1 98.56 70 GLY B N 1
ATOM 1933 C CA . GLY B 1 70 ? -9.922 -17.781 4.902 1 98.56 70 GLY B CA 1
ATOM 1934 C C . GLY B 1 70 ? -9.75 -19.281 5.098 1 98.56 70 GLY B C 1
ATOM 1935 O O . GLY B 1 70 ? -10.125 -20.078 4.23 1 98.56 70 GLY B O 1
ATOM 1936 N N . SER B 1 71 ? -9.195 -19.656 6.254 1 98.12 71 SER B N 1
ATOM 1937 C CA . SER B 1 71 ? -8.969 -21.062 6.562 1 98.12 71 SER B CA 1
ATOM 1938 C C . SER B 1 71 ? -10.289 -21.812 6.742 1 98.12 71 SER 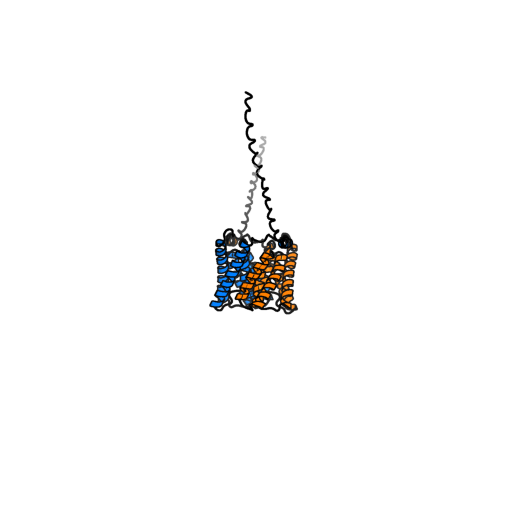B C 1
ATOM 1940 O O . SER B 1 71 ? -10.414 -22.969 6.336 1 98.12 71 SER B O 1
ATOM 1942 N N . VAL B 1 72 ? -11.281 -21.203 7.285 1 98.19 72 VAL B N 1
ATOM 1943 C CA . VAL B 1 72 ? -12.578 -21.812 7.551 1 98.19 72 VAL B CA 1
ATOM 1944 C C . VAL B 1 72 ? -13.352 -21.984 6.242 1 98.19 72 VAL B C 1
ATOM 1946 O O . VAL B 1 72 ? -13.961 -23.031 6.012 1 98.19 72 VAL B O 1
ATOM 1949 N N . ILE B 1 73 ? -13.258 -21.031 5.348 1 97.75 73 ILE B N 1
ATOM 1950 C CA . ILE B 1 73 ? -14.062 -21.078 4.133 1 97.75 73 ILE B CA 1
ATOM 1951 C C . ILE B 1 73 ? -13.234 -21.625 2.979 1 97.75 73 ILE B C 1
ATOM 1953 O O . ILE B 1 73 ? -13.695 -21.688 1.84 1 97.75 73 ILE B O 1
ATOM 1957 N N . HIS B 1 74 ? -11.969 -21.953 3.213 1 97.38 74 HIS B N 1
ATOM 1958 C CA . HIS B 1 74 ? -11.047 -22.562 2.27 1 97.38 74 HIS B CA 1
ATOM 1959 C C . HIS B 1 74 ? -10.805 -21.656 1.066 1 97.38 74 HIS B C 1
ATOM 1961 O O . HIS B 1 74 ? -10.859 -22.109 -0.079 1 97.38 74 HIS B O 1
ATOM 1967 N N . GLU B 1 75 ? -10.602 -20.312 1.36 1 97.25 75 GLU B N 1
ATOM 1968 C CA . GLU B 1 75 ? -10.266 -19.297 0.37 1 97.25 75 GLU B CA 1
ATOM 1969 C C . GLU B 1 75 ? -9.094 -18.438 0.836 1 97.25 75 GLU B C 1
ATOM 1971 O O . GLU B 1 75 ? -8.914 -18.219 2.037 1 97.25 75 GLU B O 1
ATOM 1976 N N . PRO B 1 76 ? -8.258 -17.969 -0.053 1 96.31 76 PRO B N 1
ATOM 1977 C CA . PRO B 1 76 ? -7.164 -17.078 0.312 1 96.31 76 PRO B CA 1
ATOM 1978 C C . PRO B 1 76 ? -7.641 -15.648 0.581 1 96.31 76 PRO B C 1
ATOM 1980 O O . PRO B 1 76 ? -7.496 -14.773 -0.277 1 96.31 76 PRO B O 1
ATOM 1983 N N . VAL B 1 77 ? -8.039 -15.414 1.75 1 98.31 77 VAL B N 1
ATOM 1984 C CA . VAL B 1 77 ? -8.648 -14.133 2.102 1 98.31 77 VAL B CA 1
ATOM 1985 C C . VAL B 1 77 ? -7.562 -13.078 2.291 1 98.31 77 VAL B C 1
ATOM 1987 O O . VAL B 1 77 ? -7.734 -11.922 1.887 1 98.31 77 VAL B O 1
ATOM 1990 N N . LEU B 1 78 ? -6.453 -13.469 2.865 1 98.69 78 LEU B N 1
ATOM 1991 C CA . LEU B 1 78 ? -5.352 -12.516 3 1 98.69 78 LEU B CA 1
ATOM 1992 C C . LEU B 1 78 ? -4.605 -12.367 1.68 1 98.69 78 LEU B C 1
ATOM 1994 O O . LEU B 1 78 ? -4.07 -13.336 1.145 1 98.69 78 LEU B O 1
ATOM 1998 N N . ILE B 1 79 ? -4.637 -11.172 1.18 1 98.56 79 ILE B N 1
ATOM 1999 C CA . ILE B 1 79 ? -3.83 -10.797 0.022 1 98.56 79 ILE B CA 1
ATOM 2000 C C . ILE B 1 79 ? -2.912 -9.633 0.384 1 98.56 79 ILE B C 1
ATOM 2002 O O . ILE B 1 79 ? -3.186 -8.891 1.331 1 98.56 79 ILE B O 1
ATOM 2006 N N . PRO B 1 80 ? -1.882 -9.43 -0.353 1 98.81 80 PRO B N 1
ATOM 2007 C CA . PRO B 1 80 ? -0.853 -8.461 0.017 1 98.81 80 PRO B CA 1
ATOM 2008 C C . PRO B 1 80 ? -1.41 -7.047 0.187 1 98.81 80 PRO B C 1
ATOM 2010 O O . PRO B 1 80 ? -1.062 -6.352 1.145 1 98.81 80 PRO B O 1
ATOM 2013 N N . PRO B 1 81 ? -2.32 -6.547 -0.629 1 98.94 81 PRO B N 1
ATOM 2014 C CA . PRO B 1 81 ? -2.807 -5.176 -0.467 1 98.94 81 PRO B CA 1
ATOM 2015 C C . PRO B 1 81 ? -3.531 -4.957 0.86 1 98.94 81 PRO B C 1
ATOM 2017 O O . PRO B 1 81 ? -3.531 -3.846 1.395 1 98.94 81 PRO B O 1
ATOM 2020 N N . LEU B 1 82 ? -4.09 -6.004 1.395 1 98.94 82 LEU B N 1
ATOM 2021 C CA . LEU B 1 82 ? -4.809 -5.859 2.654 1 98.94 82 LEU B CA 1
ATOM 2022 C C . LEU B 1 82 ? -3.84 -5.668 3.816 1 98.94 82 LEU B C 1
ATOM 2024 O O . LEU B 1 82 ? -4.172 -5.012 4.809 1 98.94 82 LEU B O 1
ATOM 2028 N N . ALA B 1 83 ? -2.643 -6.246 3.707 1 98.94 83 ALA B N 1
ATOM 2029 C CA . ALA B 1 83 ? -1.609 -5.988 4.707 1 98.94 83 ALA B CA 1
ATOM 2030 C C . ALA B 1 83 ? -1.217 -4.512 4.719 1 98.94 83 ALA B C 1
ATOM 2032 O O . ALA B 1 83 ? -1.055 -3.914 5.785 1 98.94 83 ALA B O 1
ATOM 2033 N N . ALA B 1 84 ? -1.086 -3.924 3.533 1 98.94 84 ALA B N 1
ATOM 2034 C CA . ALA B 1 84 ? -0.782 -2.498 3.424 1 98.94 84 ALA B CA 1
ATOM 2035 C C . ALA B 1 84 ? -1.916 -1.65 3.992 1 98.94 84 ALA B C 1
ATOM 2037 O O . ALA B 1 84 ? -1.673 -0.663 4.688 1 98.94 84 ALA B O 1
ATOM 2038 N N . SER B 1 85 ? -3.148 -2.021 3.711 1 98.94 85 SER B N 1
ATOM 2039 C CA . SER B 1 85 ? -4.305 -1.291 4.219 1 98.94 85 SER B CA 1
ATOM 2040 C C . SER B 1 85 ? -4.355 -1.326 5.742 1 98.94 85 SER B C 1
ATOM 2042 O O . SER B 1 85 ? -4.609 -0.305 6.387 1 98.94 85 SER B O 1
ATOM 2044 N N . ALA B 1 86 ? -4.109 -2.504 6.312 1 98.94 86 ALA B N 1
ATOM 2045 C CA . ALA B 1 86 ? -4.109 -2.619 7.77 1 98.94 86 ALA B CA 1
ATOM 2046 C C . ALA B 1 86 ? -3.045 -1.719 8.391 1 98.94 86 ALA B C 1
ATOM 2048 O O . ALA B 1 86 ? -3.291 -1.066 9.406 1 98.94 86 ALA B O 1
ATOM 2049 N N . ALA B 1 87 ? -1.916 -1.679 7.773 1 98.81 87 ALA B N 1
ATOM 2050 C CA . ALA B 1 87 ? -0.819 -0.86 8.281 1 98.81 87 ALA B CA 1
ATOM 2051 C C . ALA B 1 87 ? -1.202 0.617 8.305 1 98.81 87 ALA B C 1
ATOM 2053 O O . ALA B 1 87 ? -0.952 1.314 9.289 1 98.81 87 ALA B O 1
ATOM 2054 N N . ILE B 1 88 ? -1.836 1.095 7.266 1 98.44 88 ILE B N 1
ATOM 2055 C CA . ILE B 1 88 ? -2.17 2.514 7.199 1 98.44 88 ILE B CA 1
ATOM 2056 C C . ILE B 1 88 ? -3.277 2.83 8.203 1 98.44 88 ILE B C 1
ATOM 2058 O O . ILE B 1 88 ? -3.223 3.848 8.898 1 98.44 88 ILE B O 1
ATOM 2062 N N . ILE B 1 89 ? -4.242 1.987 8.297 1 98.69 89 ILE B N 1
ATOM 2063 C CA . ILE B 1 89 ? -5.383 2.223 9.18 1 98.69 89 ILE B CA 1
ATOM 2064 C C . ILE B 1 89 ? -4.902 2.322 10.625 1 98.69 89 ILE B C 1
ATOM 2066 O O . ILE B 1 89 ? -5.359 3.184 11.375 1 98.69 89 ILE B O 1
ATOM 2070 N N . HIS B 1 90 ? -3.955 1.499 11.016 1 98.12 90 HIS B N 1
ATOM 2071 C CA . HIS B 1 90 ? -3.582 1.408 12.422 1 98.12 90 HIS B CA 1
ATOM 2072 C C . HIS B 1 90 ? -2.412 2.334 12.742 1 98.12 90 HIS B C 1
ATOM 2074 O O . HIS B 1 90 ? -2.299 2.828 13.867 1 98.12 90 HIS B O 1
ATOM 2080 N N . CYS B 1 91 ? -1.556 2.678 11.742 1 97.12 91 CYS B N 1
ATOM 2081 C CA . CYS B 1 91 ? -0.361 3.451 12.055 1 97.12 91 CYS B CA 1
ATOM 2082 C C . CYS B 1 91 ? -0.488 4.883 11.555 1 97.12 91 CYS B C 1
ATOM 2084 O O . CYS B 1 91 ? 0.283 5.758 11.953 1 97.12 91 CYS B O 1
ATOM 2086 N N . ALA B 1 92 ? -1.439 5.141 10.672 1 96.56 92 ALA B N 1
ATOM 2087 C CA . ALA B 1 92 ? -1.7 6.488 10.172 1 96.56 92 ALA B CA 1
ATOM 2088 C C . ALA B 1 92 ? -3.197 6.734 10.016 1 96.56 92 ALA B C 1
ATOM 2090 O O . ALA B 1 92 ? -3.658 7.121 8.938 1 96.56 92 ALA B O 1
ATOM 2091 N N . PRO B 1 93 ? -3.918 6.613 11.117 1 97.06 93 PRO B N 1
ATOM 2092 C CA . PRO B 1 93 ? -5.383 6.609 11.047 1 97.06 93 PRO B CA 1
ATOM 2093 C C . PRO B 1 93 ? -5.953 7.969 10.656 1 97.06 93 PRO B C 1
ATOM 2095 O O . PRO B 1 93 ? -7.125 8.062 10.273 1 97.06 93 PRO B O 1
ATOM 2098 N N . GLY B 1 94 ? -5.168 9 10.711 1 95.81 94 GLY B N 1
ATOM 2099 C CA . GLY B 1 94 ? -5.66 10.336 10.414 1 95.81 94 GLY B CA 1
ATOM 2100 C C . GLY B 1 94 ? -5.562 10.695 8.945 1 95.81 94 GLY B C 1
ATOM 2101 O O . GLY B 1 94 ? -6.141 11.695 8.5 1 95.81 94 GLY B O 1
ATOM 2102 N N . LEU B 1 95 ? -4.926 9.891 8.188 1 96.88 95 LEU B N 1
ATOM 2103 C CA . LEU B 1 95 ? -4.723 10.195 6.773 1 96.88 95 LEU B CA 1
ATOM 2104 C C . LEU B 1 95 ? -5.996 9.938 5.973 1 96.88 95 LEU B C 1
ATOM 2106 O O . LEU B 1 95 ? -6.734 9 6.262 1 96.88 95 LEU B O 1
ATOM 2110 N N . PRO B 1 96 ? -6.168 10.672 4.91 1 96.69 96 PRO B N 1
ATOM 2111 C CA . PRO B 1 96 ? -7.301 10.406 4.023 1 96.69 96 PRO B CA 1
ATOM 2112 C C . PRO B 1 96 ? -7.262 9 3.424 1 96.69 96 PRO B C 1
ATOM 2114 O O . PRO B 1 96 ? -8.312 8.391 3.217 1 96.69 96 PRO B O 1
ATOM 2117 N N . LEU B 1 97 ? -6.105 8.516 3.258 1 97.44 97 LEU B N 1
ATOM 2118 C CA . LEU B 1 97 ? -5.91 7.188 2.678 1 97.44 97 LEU B CA 1
ATOM 2119 C C . LEU B 1 97 ? -6.48 6.105 3.586 1 97.44 97 LEU B C 1
ATOM 2121 O O . LEU B 1 97 ? -6.785 5 3.129 1 97.44 97 LEU B O 1
ATOM 2125 N N . ALA B 1 98 ? -6.625 6.391 4.82 1 98.5 98 ALA B N 1
ATOM 2126 C CA . ALA B 1 98 ? -6.996 5.395 5.82 1 98.5 98 ALA B CA 1
ATOM 2127 C C . ALA B 1 98 ? -8.508 5.395 6.062 1 98.5 98 ALA B C 1
ATOM 2129 O O . ALA B 1 98 ? -9.039 4.477 6.688 1 98.5 98 ALA B O 1
ATOM 2130 N N . GLN B 1 99 ? -9.18 6.414 5.57 1 98.5 99 GLN B N 1
ATOM 2131 C CA . GLN B 1 99 ? -10.578 6.594 5.93 1 98.5 99 GLN B CA 1
ATOM 2132 C C . GLN B 1 99 ? -11.469 5.57 5.219 1 98.5 99 GLN B C 1
ATOM 2134 O O . GLN B 1 99 ? -11.125 5.098 4.133 1 98.5 99 GLN B O 1
ATOM 2139 N N . PRO B 1 100 ? -12.617 5.246 5.789 1 98.56 100 PRO B N 1
ATOM 2140 C CA . PRO B 1 100 ? -13.461 4.164 5.289 1 98.56 100 PRO B CA 1
ATOM 2141 C C . PRO B 1 100 ? -13.836 4.336 3.818 1 98.56 100 PRO B C 1
ATOM 2143 O O . PRO B 1 100 ? -13.789 3.373 3.049 1 98.56 100 PRO B O 1
ATOM 2146 N N . ARG B 1 101 ? -14.148 5.484 3.43 1 97.88 101 ARG B N 1
ATOM 2147 C CA . ARG B 1 101 ? -14.516 5.711 2.033 1 97.88 101 ARG B CA 1
ATOM 2148 C C . ARG B 1 101 ? -13.367 5.324 1.102 1 97.88 101 ARG B C 1
ATOM 2150 O O . ARG B 1 101 ? -13.586 4.676 0.078 1 97.88 101 ARG B O 1
ATOM 2157 N N . SER B 1 102 ? -12.164 5.723 1.501 1 98.62 102 SER B N 1
ATOM 2158 C CA . SER B 1 102 ? -11 5.43 0.678 1 98.62 102 SER B CA 1
ATOM 2159 C C . SER B 1 102 ? -10.68 3.938 0.673 1 98.62 102 SER B C 1
ATOM 2161 O O . SER B 1 102 ? -10.398 3.363 -0.378 1 98.62 102 SER B O 1
ATOM 2163 N N . VAL B 1 103 ? -10.773 3.307 1.798 1 98.88 103 VAL B N 1
ATOM 2164 C CA . VAL B 1 103 ? -10.406 1.9 1.926 1 98.88 103 VAL B CA 1
ATOM 2165 C C . VAL B 1 103 ? -11.414 1.035 1.167 1 98.88 103 VAL B C 1
ATOM 2167 O O . VAL B 1 103 ? -11.031 0.242 0.303 1 98.88 103 VAL B O 1
ATOM 2170 N N . ILE B 1 104 ? -12.688 1.222 1.412 1 98.81 104 ILE B N 1
ATOM 2171 C CA . ILE B 1 104 ? -13.727 0.357 0.861 1 98.81 104 ILE B CA 1
ATOM 2172 C C . ILE B 1 104 ? -13.945 0.688 -0.613 1 98.81 104 ILE B C 1
ATOM 2174 O O . ILE B 1 104 ? -13.875 -0.195 -1.471 1 98.81 104 ILE B O 1
ATOM 2178 N N . ALA B 1 105 ? -14.133 1.939 -0.923 1 98.5 105 ALA B N 1
ATOM 2179 C CA . ALA B 1 105 ? -14.367 2.326 -2.311 1 98.5 105 ALA B CA 1
ATOM 2180 C C . ALA B 1 105 ? -13.117 2.119 -3.16 1 98.5 105 ALA B C 1
ATOM 2182 O O . ALA B 1 105 ? -13.211 1.772 -4.34 1 98.5 105 ALA B O 1
ATOM 2183 N N . GLY B 1 106 ? -11.945 2.377 -2.568 1 98.75 106 GLY B N 1
ATOM 2184 C CA . GLY B 1 106 ? -10.711 2.154 -3.303 1 98.75 106 GLY B CA 1
ATOM 2185 C C . GLY B 1 106 ? -10.555 0.726 -3.787 1 98.75 106 GLY B C 1
ATOM 2186 O O . GLY B 1 106 ? -10.32 0.49 -4.973 1 98.75 106 GLY B O 1
ATOM 2187 N N . HIS B 1 107 ? -10.703 -0.218 -2.879 1 98.94 107 HIS B N 1
ATOM 2188 C CA . HIS B 1 107 ? -10.578 -1.622 -3.254 1 98.94 107 HIS B CA 1
ATOM 2189 C C . HIS B 1 107 ? -11.672 -2.023 -4.242 1 98.94 107 HIS B C 1
ATOM 2191 O O . HIS B 1 107 ? -11.414 -2.777 -5.184 1 98.94 107 HIS B O 1
ATOM 2197 N N . LEU B 1 108 ? -12.867 -1.533 -4.023 1 98.81 108 LEU B N 1
ATOM 2198 C CA . LEU B 1 108 ? -13.961 -1.866 -4.926 1 98.81 108 LEU B CA 1
ATOM 2199 C C . LEU B 1 108 ? -13.711 -1.311 -6.324 1 98.81 108 LEU B C 1
ATOM 2201 O O . LEU B 1 108 ? -13.852 -2.027 -7.316 1 98.81 108 LEU B O 1
ATOM 2205 N N . LEU B 1 109 ? -13.336 -0.087 -6.473 1 98.88 109 LEU B N 1
ATOM 2206 C CA . LEU B 1 109 ? -13.078 0.559 -7.754 1 98.88 109 LEU B CA 1
ATOM 2207 C C . LEU B 1 109 ? -11.906 -0.101 -8.469 1 98.88 109 LEU B C 1
ATOM 2209 O O . LEU B 1 109 ? -11.977 -0.374 -9.664 1 98.88 109 LEU B O 1
ATOM 2213 N N . CYS B 1 110 ? -10.844 -0.352 -7.711 1 98.94 110 CYS B N 1
ATOM 2214 C CA . CYS B 1 110 ? -9.672 -0.961 -8.328 1 98.94 110 CYS B CA 1
ATOM 2215 C C . CYS B 1 110 ? -9.945 -2.41 -8.711 1 98.94 110 CYS B C 1
ATOM 2217 O O . CYS B 1 110 ? -9.367 -2.924 -9.672 1 98.94 110 CYS B O 1
ATOM 2219 N N . SER B 1 111 ? -10.875 -3.039 -7.934 1 98.94 111 SER B N 1
ATOM 2220 C CA . SER B 1 111 ? -11.297 -4.367 -8.367 1 98.94 111 SER B CA 1
ATOM 2221 C C . SER B 1 111 ? -12.039 -4.301 -9.695 1 98.94 111 SER B C 1
ATOM 2223 O O . SER B 1 111 ? -11.797 -5.113 -10.594 1 98.94 111 SER B O 1
ATOM 2225 N N . ALA B 1 112 ? -12.938 -3.383 -9.852 1 98.94 112 ALA B N 1
ATOM 2226 C CA . ALA B 1 112 ? -13.664 -3.205 -11.102 1 98.94 112 ALA B CA 1
ATOM 2227 C C . ALA B 1 112 ? -12.711 -2.922 -12.258 1 98.94 112 ALA B C 1
ATOM 2229 O O . ALA B 1 112 ? -12.836 -3.514 -13.336 1 98.94 112 ALA B O 1
ATOM 2230 N N . VAL B 1 113 ? -11.773 -2.061 -12.047 1 98.94 113 VAL B N 1
ATOM 2231 C CA . VAL B 1 113 ? -10.789 -1.718 -13.07 1 98.94 113 VAL B CA 1
ATOM 2232 C C . VAL B 1 113 ? -9.953 -2.947 -13.414 1 98.94 113 VAL B C 1
ATOM 2234 O O . VAL B 1 113 ? -9.695 -3.225 -14.594 1 98.94 113 VAL B O 1
ATOM 2237 N N . GLY B 1 114 ? -9.469 -3.666 -12.344 1 98.94 114 GLY B N 1
ATOM 2238 C CA . GLY B 1 114 ? -8.688 -4.867 -12.578 1 98.94 114 GLY B CA 1
ATOM 2239 C C . GLY B 1 114 ? -9.391 -5.879 -13.461 1 98.94 114 GLY B C 1
ATOM 2240 O O . GLY B 1 114 ? -8.812 -6.371 -14.43 1 98.94 114 GLY B O 1
ATOM 2241 N N . TYR B 1 115 ? -10.633 -6.137 -13.195 1 98.94 115 TYR B N 1
ATOM 2242 C CA . TYR B 1 115 ? -11.383 -7.113 -13.977 1 98.94 115 TYR B CA 1
ATOM 2243 C C . TYR B 1 115 ? -11.688 -6.582 -15.367 1 98.94 115 TYR B C 1
ATOM 2245 O O . TYR B 1 115 ? -11.703 -7.344 -16.344 1 98.94 115 TYR B O 1
ATOM 2253 N N . ALA B 1 116 ? -11.984 -5.34 -15.5 1 98.94 116 ALA B N 1
ATOM 2254 C CA . ALA B 1 116 ? -12.227 -4.75 -16.812 1 98.94 116 ALA B CA 1
ATOM 2255 C C . ALA B 1 116 ? -10.992 -4.859 -17.703 1 98.94 116 ALA B C 1
ATOM 2257 O O . ALA B 1 116 ? -11.086 -5.25 -18.859 1 98.94 116 ALA B O 1
ATOM 2258 N N . VAL B 1 117 ? -9.836 -4.492 -17.156 1 98.94 117 VAL B N 1
ATOM 2259 C CA . VAL B 1 117 ? -8.586 -4.559 -17.922 1 98.94 117 VAL B CA 1
ATOM 2260 C C . VAL B 1 117 ? -8.266 -6.012 -18.25 1 98.94 117 VAL B C 1
ATOM 2262 O O . VAL B 1 117 ? -7.836 -6.316 -19.375 1 98.94 117 VAL B O 1
ATOM 2265 N N . LEU B 1 118 ? -8.492 -6.875 -17.266 1 98.88 118 LEU B N 1
ATOM 2266 C CA . LEU B 1 118 ? -8.289 -8.305 -17.5 1 98.88 118 LEU B CA 1
ATOM 2267 C C . LEU B 1 118 ? -9.156 -8.797 -18.641 1 98.88 118 LEU B C 1
ATOM 2269 O O . LEU B 1 118 ? -8.688 -9.562 -19.5 1 98.88 118 LEU B O 1
ATOM 2273 N N . ALA B 1 119 ? -10.383 -8.359 -18.75 1 98.75 119 ALA B N 1
ATOM 2274 C CA . ALA B 1 119 ? -11.336 -8.797 -19.766 1 98.75 119 ALA B CA 1
ATOM 2275 C C . ALA B 1 119 ? -10.922 -8.305 -21.156 1 98.75 119 ALA B C 1
ATOM 2277 O O . ALA B 1 119 ? -11.117 -9 -22.156 1 98.75 119 ALA B O 1
ATOM 2278 N N . VAL B 1 120 ? -10.297 -7.18 -21.219 1 98.69 120 VAL B N 1
ATOM 2279 C CA . VAL B 1 120 ? -10.023 -6.543 -22.5 1 98.69 120 VAL B CA 1
ATOM 2280 C C . VAL B 1 120 ? -8.609 -6.891 -22.953 1 98.69 120 VAL B C 1
ATOM 2282 O O . VAL B 1 120 ? -8.375 -7.133 -24.141 1 98.69 120 VAL B O 1
ATOM 2285 N N . ALA B 1 121 ? -7.633 -6.93 -22.031 1 98.69 121 ALA B N 1
ATOM 2286 C CA . ALA B 1 121 ? -6.227 -7.023 -22.422 1 98.69 121 ALA B CA 1
ATOM 2287 C C . ALA B 1 121 ? -5.637 -8.367 -22.016 1 98.69 121 ALA B C 1
ATOM 2289 O O . ALA B 1 121 ? -4.508 -8.695 -22.391 1 98.69 121 ALA B O 1
ATOM 2290 N N . GLY B 1 122 ? -6.367 -9.188 -21.281 1 98.69 122 GLY B N 1
ATOM 2291 C CA . GLY B 1 122 ? -5.824 -10.43 -20.781 1 98.69 122 GLY B CA 1
ATOM 2292 C C . GLY B 1 122 ? -4.867 -10.234 -19.609 1 98.69 122 GLY B C 1
ATOM 2293 O O . GLY B 1 122 ? -4.652 -9.109 -19.172 1 98.69 122 GLY B O 1
ATOM 2294 N N . SER B 1 123 ? -4.324 -11.406 -19.156 1 98.81 123 SER B N 1
ATOM 2295 C CA . SER B 1 123 ? -3.395 -11.383 -18.031 1 98.81 123 SER B CA 1
ATOM 2296 C C . SER B 1 123 ? -1.961 -11.156 -18.5 1 98.81 123 SER B C 1
ATOM 2298 O O . SER B 1 123 ? -1.426 -11.953 -19.266 1 98.81 123 SER B O 1
ATOM 2300 N N . SER B 1 124 ? -1.385 -10.078 -18.125 1 98.75 124 SER B N 1
ATOM 2301 C CA . SER B 1 124 ? 0.017 -9.766 -18.391 1 98.75 124 SER B CA 1
ATOM 2302 C C . SER B 1 124 ? 0.515 -8.656 -17.469 1 98.75 124 SER B C 1
ATOM 2304 O O . SER B 1 124 ? -0.278 -7.855 -16.969 1 98.75 124 SER B O 1
ATOM 2306 N N . PRO B 1 125 ? 1.809 -8.594 -17.297 1 98.75 125 PRO B N 1
ATOM 2307 C CA . PRO B 1 125 ? 2.354 -7.5 -16.484 1 98.75 125 PRO B CA 1
ATOM 2308 C C . PRO B 1 125 ? 2.053 -6.125 -17.078 1 98.75 125 PRO B C 1
ATOM 2310 O O . PRO B 1 125 ? 1.862 -5.156 -16.344 1 98.75 125 PRO B O 1
ATOM 2313 N N . TRP B 1 126 ? 1.985 -6.051 -18.406 1 98.88 126 TRP B N 1
ATOM 2314 C CA . TRP B 1 126 ? 1.638 -4.793 -19.062 1 98.88 126 TRP B CA 1
ATOM 2315 C C . TRP B 1 126 ? 0.224 -4.359 -18.703 1 98.88 126 TRP B C 1
ATOM 2317 O O . TRP B 1 126 ? -0.003 -3.199 -18.344 1 98.88 126 TRP B O 1
ATOM 2327 N N . ALA B 1 127 ? -0.657 -5.301 -18.797 1 98.94 127 ALA B N 1
ATOM 2328 C CA . ALA B 1 127 ? -2.045 -5.035 -18.422 1 98.94 127 ALA B CA 1
ATOM 2329 C C . ALA B 1 127 ? -2.16 -4.676 -16.953 1 98.94 127 ALA B C 1
ATOM 2331 O O . ALA B 1 127 ? -2.961 -3.818 -16.578 1 98.94 127 ALA B O 1
ATOM 2332 N N . ALA B 1 128 ? -1.37 -5.312 -16.141 1 98.94 128 ALA B N 1
ATOM 2333 C CA . ALA B 1 128 ? -1.385 -5.051 -14.703 1 98.94 128 ALA B CA 1
ATOM 2334 C C . ALA B 1 128 ? -0.933 -3.623 -14.398 1 98.94 128 ALA B C 1
ATOM 2336 O O . ALA B 1 128 ? -1.539 -2.934 -13.578 1 98.94 128 ALA B O 1
ATOM 2337 N N . ALA B 1 129 ? 0.117 -3.201 -15.047 1 98.94 129 ALA B N 1
ATOM 2338 C CA . ALA B 1 129 ? 0.601 -1.833 -14.867 1 98.94 129 ALA B CA 1
ATOM 2339 C C . ALA B 1 129 ? -0.457 -0.818 -15.297 1 98.94 129 ALA B C 1
ATOM 2341 O O . ALA B 1 129 ? -0.681 0.179 -14.602 1 98.94 129 ALA B O 1
ATOM 2342 N N . LEU B 1 130 ? -1.112 -1.093 -16.359 1 98.94 130 LEU B N 1
ATOM 2343 C CA . LEU B 1 130 ? -2.17 -0.213 -16.844 1 98.94 130 LEU B CA 1
ATOM 2344 C C . LEU B 1 130 ? -3.344 -0.187 -15.867 1 98.94 130 LEU B C 1
ATOM 2346 O O . LEU B 1 130 ? -3.924 0.872 -15.617 1 98.94 130 LEU B O 1
ATOM 2350 N N . ALA B 1 131 ? -3.691 -1.311 -15.383 1 99 131 ALA B N 1
ATOM 2351 C CA . ALA B 1 131 ? -4.785 -1.394 -14.422 1 99 131 ALA B CA 1
ATOM 2352 C C . ALA B 1 131 ? -4.484 -0.555 -13.18 1 99 131 ALA B C 1
ATOM 2354 O O . ALA B 1 131 ? -5.371 0.13 -12.656 1 99 131 ALA B O 1
ATOM 2355 N N . ALA B 1 132 ? -3.273 -0.625 -12.695 1 98.94 132 ALA B N 1
ATOM 2356 C CA . ALA B 1 132 ? -2.881 0.188 -11.547 1 98.94 132 ALA B CA 1
ATOM 2357 C C . ALA B 1 132 ? -3.043 1.676 -11.852 1 98.94 132 ALA B C 1
ATOM 2359 O O . ALA B 1 132 ? -3.592 2.424 -11.039 1 98.94 132 ALA B O 1
ATOM 2360 N N . GLY B 1 133 ? -2.578 2.086 -13.016 1 98.94 133 GLY B N 1
ATOM 2361 C CA . GLY B 1 133 ? -2.686 3.482 -13.406 1 98.94 133 GLY B CA 1
ATOM 2362 C C . GLY B 1 133 ? -4.121 3.943 -13.578 1 98.94 133 GLY B C 1
ATOM 2363 O O . GLY B 1 133 ? -4.492 5.02 -13.102 1 98.94 133 GLY B O 1
ATOM 2364 N N . ILE B 1 134 ? -4.953 3.148 -14.25 1 98.94 134 ILE B N 1
ATOM 2365 C CA . ILE B 1 134 ? -6.359 3.475 -14.438 1 98.94 134 ILE B CA 1
ATOM 2366 C C . ILE B 1 134 ? -7.07 3.492 -13.086 1 98.94 134 ILE B C 1
ATOM 2368 O O . ILE B 1 134 ? -7.934 4.34 -12.836 1 98.94 134 ILE B O 1
ATOM 2372 N N . GLY B 1 135 ? -6.707 2.518 -12.234 1 98.94 135 GLY B N 1
ATOM 2373 C CA . GLY B 1 135 ? -7.234 2.527 -10.875 1 98.94 135 GLY B CA 1
ATOM 2374 C C . GLY B 1 135 ? -6.949 3.82 -10.141 1 98.94 135 GLY B C 1
ATOM 2375 O O . GLY B 1 135 ? -7.832 4.371 -9.477 1 98.94 135 GLY B O 1
ATOM 2376 N N . LEU B 1 136 ? -5.738 4.27 -10.273 1 98.69 136 LEU B N 1
ATOM 2377 C CA . LEU B 1 136 ? -5.355 5.539 -9.656 1 98.69 136 LEU B CA 1
ATOM 2378 C C . LEU B 1 136 ? -6.211 6.68 -10.195 1 98.69 136 LEU B C 1
ATOM 2380 O O . LEU B 1 136 ? -6.645 7.547 -9.43 1 98.69 136 LEU B O 1
ATOM 2384 N N . ALA B 1 137 ? -6.461 6.711 -11.453 1 98.62 137 ALA B N 1
ATOM 2385 C CA . ALA B 1 137 ? -7.277 7.746 -12.086 1 98.62 137 ALA B CA 1
ATOM 2386 C C . ALA B 1 137 ? -8.703 7.727 -11.555 1 98.62 137 ALA B C 1
ATOM 2388 O O . ALA B 1 137 ? -9.25 8.766 -11.188 1 98.62 137 ALA B O 1
ATOM 2389 N N . VAL B 1 138 ? -9.258 6.586 -11.539 1 98.62 138 VAL B N 1
ATOM 2390 C CA . VAL B 1 138 ? -10.641 6.434 -11.109 1 98.62 138 VAL B CA 1
ATOM 2391 C C . VAL B 1 138 ? -10.781 6.844 -9.648 1 98.62 138 VAL B C 1
ATOM 2393 O O . VAL B 1 138 ? -11.742 7.516 -9.266 1 98.62 138 VAL B O 1
ATOM 2396 N N . MET B 1 139 ? -9.828 6.457 -8.805 1 98.31 139 MET B N 1
ATOM 2397 C CA . MET B 1 139 ? -9.859 6.832 -7.395 1 98.31 139 MET B CA 1
ATOM 2398 C C . MET B 1 139 ? -9.727 8.344 -7.23 1 98.31 139 MET B C 1
ATOM 2400 O O . MET B 1 139 ? -10.359 8.93 -6.352 1 98.31 139 MET B O 1
ATOM 2404 N N . THR B 1 140 ? -8.875 8.922 -8.062 1 97.12 140 THR B N 1
ATOM 2405 C CA . THR B 1 140 ? -8.68 10.367 -7.988 1 97.12 140 THR B CA 1
ATOM 2406 C C . THR B 1 140 ? -9.977 11.102 -8.312 1 97.12 140 THR B C 1
ATOM 2408 O O . THR B 1 140 ? -10.375 12.023 -7.594 1 97.12 140 THR B O 1
ATOM 2411 N N . VAL B 1 141 ? -10.648 10.672 -9.344 1 95.81 141 VAL B N 1
ATOM 2412 C CA . VAL B 1 141 ? -11.898 11.297 -9.758 1 95.81 141 VAL B CA 1
ATOM 2413 C C . VAL B 1 141 ? -12.977 11.07 -8.695 1 95.81 141 VAL B C 1
ATOM 2415 O O . VAL B 1 141 ? -13.781 11.961 -8.414 1 95.81 141 VAL B O 1
ATOM 2418 N N . ALA B 1 142 ? -12.938 9.938 -8.094 1 96.81 142 ALA B N 1
ATOM 2419 C CA . ALA B 1 142 ? -13.938 9.562 -7.098 1 96.81 142 ALA B CA 1
ATOM 2420 C C . ALA B 1 142 ? -13.586 10.141 -5.727 1 96.81 142 ALA B C 1
ATOM 2422 O O . ALA B 1 142 ? -14.352 9.984 -4.77 1 96.81 142 ALA B O 1
ATOM 2423 N N . ARG B 1 143 ? -12.43 10.727 -5.562 1 96.44 143 ARG B N 1
ATOM 2424 C CA . ARG B 1 143 ? -11.938 11.281 -4.305 1 96.44 143 ARG B CA 1
ATOM 2425 C C . ARG B 1 143 ? -11.867 10.203 -3.225 1 96.44 143 ARG B C 1
ATOM 2427 O O . ARG B 1 143 ? -12.344 10.406 -2.107 1 96.44 143 ARG B O 1
ATOM 2434 N N . THR B 1 144 ? -11.422 9.086 -3.582 1 97.56 144 THR B N 1
ATOM 2435 C CA . THR B 1 144 ? -11.234 7.938 -2.697 1 97.56 144 THR B CA 1
ATOM 2436 C C . THR B 1 144 ? -9.812 7.395 -2.809 1 97.56 144 THR B C 1
ATOM 2438 O O . THR B 1 144 ? -9.617 6.227 -3.143 1 97.56 144 THR B O 1
ATOM 2441 N N . PRO B 1 145 ? -8.836 8.242 -2.475 1 97.75 145 PRO B N 1
ATOM 2442 C CA . PRO B 1 145 ? -7.453 7.777 -2.617 1 97.75 145 PRO B CA 1
ATOM 2443 C C . PRO B 1 145 ? -7.113 6.633 -1.667 1 97.75 145 PRO B C 1
ATOM 2445 O O . PRO B 1 145 ? -7.422 6.699 -0.475 1 97.75 145 PRO B O 1
ATOM 2448 N N . HIS B 1 146 ? -6.57 5.602 -2.16 1 98.69 146 HIS B N 1
ATOM 2449 C CA . HIS B 1 146 ? -6.094 4.461 -1.384 1 98.69 146 HIS B CA 1
ATOM 2450 C C . HIS B 1 146 ? -5.012 3.693 -2.139 1 98.69 146 HIS B C 1
ATOM 2452 O O . HIS B 1 146 ? -5.316 2.771 -2.898 1 98.69 146 HIS B O 1
ATOM 2458 N N . SER B 1 147 ? -3.814 3.982 -1.849 1 98.62 147 SER B N 1
ATOM 2459 C CA . SER B 1 147 ? -2.693 3.486 -2.641 1 98.62 147 SER B CA 1
ATOM 2460 C C . SER B 1 147 ? -2.658 1.963 -2.656 1 98.62 147 SER B C 1
ATOM 2462 O O . SER B 1 147 ? -2.41 1.354 -3.699 1 98.62 147 SER B O 1
ATOM 2464 N N . PRO B 1 148 ? -2.994 1.249 -1.572 1 98.88 148 PRO B N 1
ATOM 2465 C CA . PRO B 1 148 ? -2.977 -0.216 -1.596 1 98.88 148 PRO B CA 1
ATOM 2466 C C . PRO B 1 148 ? -3.943 -0.802 -2.621 1 98.88 148 PRO B C 1
ATOM 2468 O O . PRO B 1 148 ? -3.732 -1.917 -3.107 1 98.88 148 PRO B O 1
ATOM 2471 N N . ALA B 1 149 ? -4.977 -0.08 -2.938 1 98.94 149 ALA B N 1
ATOM 2472 C CA . ALA B 1 149 ? -5.98 -0.571 -3.875 1 98.94 149 ALA B CA 1
ATOM 2473 C C . ALA B 1 149 ? -5.398 -0.717 -5.277 1 98.94 149 ALA B C 1
ATOM 2475 O O . ALA B 1 149 ? -5.891 -1.515 -6.078 1 98.94 149 ALA B O 1
ATOM 2476 N N . CYS B 1 150 ? -4.359 0.042 -5.586 1 98.88 150 CYS B N 1
ATOM 2477 C CA . CYS B 1 150 ? -3.664 -0.156 -6.852 1 98.88 150 CYS B CA 1
ATOM 2478 C C . CYS B 1 150 ? -3.072 -1.559 -6.934 1 98.88 150 CYS B C 1
ATOM 2480 O O . CYS B 1 150 ? -3.068 -2.174 -8 1 98.88 150 CYS B O 1
ATOM 2482 N N . ALA B 1 151 ? -2.576 -2 -5.832 1 98.94 151 ALA B N 1
ATOM 2483 C CA . ALA B 1 151 ? -2.045 -3.357 -5.754 1 98.94 151 ALA B CA 1
ATOM 2484 C C . ALA B 1 151 ? -3.141 -4.391 -6 1 98.94 151 ALA B C 1
ATOM 2486 O O . ALA B 1 151 ? -2.885 -5.449 -6.574 1 98.94 151 ALA B O 1
ATOM 2487 N N . THR B 1 152 ? -4.375 -4.09 -5.57 1 98.94 152 THR B N 1
ATOM 2488 C CA . THR B 1 152 ? -5.5 -4.988 -5.809 1 98.94 152 THR B CA 1
ATOM 2489 C C . THR B 1 152 ? -5.738 -5.172 -7.305 1 98.94 152 THR B C 1
ATOM 2491 O O . THR B 1 152 ? -5.957 -6.289 -7.773 1 98.94 152 THR B O 1
ATOM 2494 N N . ALA B 1 153 ? -5.684 -4.094 -8.023 1 98.94 153 ALA B N 1
ATOM 2495 C CA . ALA B 1 153 ? -5.852 -4.195 -9.469 1 98.94 153 ALA B CA 1
ATOM 2496 C C . ALA B 1 153 ? -4.773 -5.086 -10.086 1 98.94 153 ALA B C 1
ATOM 2498 O O . ALA B 1 153 ? -5.062 -5.918 -10.945 1 98.94 153 ALA B O 1
ATOM 2499 N N . VAL B 1 154 ? -3.553 -4.895 -9.633 1 98.94 154 VAL B N 1
ATOM 2500 C CA . VAL B 1 154 ? -2.428 -5.676 -10.133 1 98.94 154 VAL B CA 1
ATOM 2501 C C . VAL B 1 154 ? -2.629 -7.152 -9.789 1 98.94 154 VAL B C 1
ATOM 2503 O O . VAL B 1 154 ? -2.42 -8.023 -10.633 1 98.94 1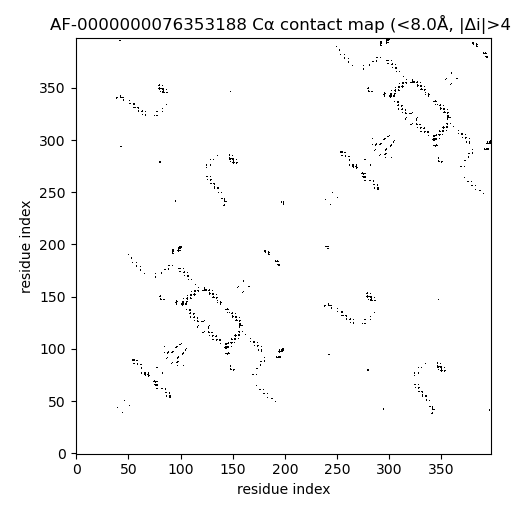54 VAL B O 1
ATOM 2506 N N . VAL B 1 155 ? -3.072 -7.465 -8.586 1 98.88 155 VAL B N 1
ATOM 2507 C CA . VAL B 1 155 ? -3.324 -8.828 -8.125 1 98.88 155 VAL B CA 1
ATOM 2508 C C . VAL B 1 155 ? -4.375 -9.484 -9.016 1 98.88 155 VAL B C 1
ATOM 2510 O O . VAL B 1 155 ? -4.219 -10.641 -9.414 1 98.88 155 VAL B O 1
ATOM 2513 N N . ILE B 1 156 ? -5.395 -8.797 -9.352 1 98.94 156 ILE B N 1
ATOM 2514 C CA . ILE B 1 156 ? -6.492 -9.352 -10.133 1 98.94 156 ILE B CA 1
ATOM 2515 C C . ILE B 1 156 ? -6.004 -9.695 -11.539 1 98.94 156 ILE B C 1
ATOM 2517 O O . ILE B 1 156 ? -6.27 -10.789 -12.047 1 98.94 156 ILE B O 1
ATOM 2521 N N . VAL B 1 157 ? -5.285 -8.789 -12.125 1 98.94 157 VAL B N 1
ATOM 2522 C CA . VAL B 1 157 ? -4.859 -9 -13.5 1 98.94 157 VAL B CA 1
ATOM 2523 C C . VAL B 1 157 ? -3.85 -10.141 -13.562 1 98.94 157 VAL B C 1
ATOM 2525 O O . VAL B 1 157 ? -3.891 -10.969 -14.484 1 98.94 157 VAL B O 1
ATOM 2528 N N . LEU B 1 158 ? -2.992 -10.227 -12.57 1 98.69 158 LEU B N 1
ATOM 2529 C CA . LEU B 1 158 ? -1.906 -11.203 -12.641 1 98.69 158 LEU B CA 1
ATOM 2530 C C . LEU B 1 158 ? -2.377 -12.578 -12.172 1 98.69 158 LEU B C 1
ATOM 2532 O O . LEU B 1 158 ? -1.884 -13.602 -12.656 1 98.69 158 LEU B O 1
ATOM 2536 N N . ASN B 1 159 ? -3.354 -12.617 -11.219 1 98.38 159 ASN B N 1
ATOM 2537 C CA . ASN B 1 159 ? -3.729 -13.891 -10.617 1 98.38 159 ASN B CA 1
ATOM 2538 C C . ASN B 1 159 ? -5.113 -14.344 -11.078 1 98.38 159 ASN B C 1
ATOM 2540 O O . ASN B 1 159 ? -5.492 -15.5 -10.875 1 98.38 159 ASN B O 1
ATOM 2544 N N . THR B 1 160 ? -5.895 -13.531 -11.641 1 98.69 160 THR B N 1
ATOM 2545 C CA . THR B 1 160 ? -7.164 -13.812 -12.305 1 98.69 160 THR B CA 1
ATOM 2546 C C . THR B 1 160 ? -8.117 -14.547 -11.375 1 98.69 160 THR B C 1
ATOM 2548 O O . THR B 1 160 ? -8.695 -15.57 -11.75 1 98.69 160 THR B O 1
ATOM 2551 N N . PRO B 1 161 ? -8.273 -14.062 -10.164 1 98.62 161 PRO B N 1
ATOM 2552 C CA . PRO B 1 161 ? -9.234 -14.734 -9.289 1 98.62 161 PRO B CA 1
ATOM 2553 C C . PRO B 1 161 ? -10.672 -14.625 -9.805 1 98.62 161 PRO B C 1
ATOM 2555 O O . PRO B 1 161 ? -11.008 -13.664 -10.492 1 98.62 161 PRO B O 1
ATOM 2558 N N . ARG B 1 162 ? -11.508 -15.578 -9.484 1 98.25 162 ARG B N 1
ATOM 2559 C CA . ARG B 1 162 ? -12.922 -15.531 -9.867 1 98.25 162 ARG B CA 1
ATOM 2560 C C . ARG B 1 162 ? -13.641 -14.375 -9.188 1 98.25 162 ARG B C 1
ATOM 2562 O O . ARG B 1 162 ? -13.625 -14.266 -7.961 1 98.25 162 ARG B O 1
ATOM 2569 N N . PRO B 1 163 ? -14.297 -13.555 -9.953 1 98.38 163 PRO B N 1
ATOM 2570 C CA . PRO B 1 163 ? -14.914 -12.352 -9.391 1 98.38 163 PRO B CA 1
ATOM 2571 C C . PRO B 1 163 ? -15.984 -12.672 -8.344 1 98.38 163 PRO B C 1
ATOM 2573 O O . PRO B 1 163 ? -16.078 -11.977 -7.324 1 98.38 163 PRO B O 1
ATOM 2576 N N . ALA B 1 164 ? -16.734 -13.68 -8.539 1 97.81 164 ALA B N 1
ATOM 2577 C CA . ALA B 1 164 ? -17.875 -13.992 -7.684 1 97.81 164 ALA B CA 1
ATOM 2578 C C . ALA B 1 164 ? -17.422 -14.297 -6.258 1 97.81 164 ALA B C 1
ATOM 2580 O O . ALA B 1 164 ? -18.141 -14 -5.297 1 97.81 164 ALA B O 1
ATOM 2581 N N . ALA B 1 165 ? -16.281 -14.906 -6.109 1 97.94 165 ALA B N 1
ATOM 2582 C CA . ALA B 1 165 ? -15.742 -15.211 -4.785 1 97.94 165 ALA B CA 1
ATOM 2583 C C . ALA B 1 165 ? -14.836 -14.086 -4.285 1 97.94 165 ALA B C 1
ATOM 2585 O O . ALA B 1 165 ? -14.898 -13.711 -3.113 1 97.94 165 ALA B O 1
ATOM 2586 N N . PHE B 1 166 ? -14.094 -13.555 -5.191 1 98.69 166 PHE B N 1
ATOM 2587 C CA . PHE B 1 166 ? -13.023 -12.641 -4.824 1 98.69 166 PHE B CA 1
ATOM 2588 C C . PHE B 1 166 ? -13.594 -11.289 -4.398 1 98.69 166 PHE B C 1
ATOM 2590 O O . PHE B 1 166 ? -13.164 -10.727 -3.389 1 98.69 166 PHE B O 1
ATOM 2597 N N . VAL B 1 167 ? -14.547 -10.742 -5.07 1 98.75 167 VAL B N 1
ATOM 2598 C CA . VAL B 1 167 ? -15.008 -9.375 -4.855 1 98.75 167 VAL B CA 1
ATOM 2599 C C . VAL B 1 167 ? -15.711 -9.273 -3.506 1 98.75 167 VAL B C 1
ATOM 2601 O O . VAL B 1 167 ? -15.391 -8.391 -2.699 1 98.75 167 VAL B O 1
ATOM 2604 N N . PRO B 1 168 ? -16.672 -10.188 -3.174 1 98.56 168 PRO B N 1
ATOM 2605 C CA . PRO B 1 168 ? -17.281 -10.109 -1.846 1 98.56 168 PRO B CA 1
ATOM 2606 C C . PRO B 1 168 ? -16.266 -10.289 -0.718 1 98.56 168 PRO B C 1
ATOM 2608 O O . PRO B 1 168 ? -16.359 -9.625 0.316 1 98.56 168 PRO B O 1
ATOM 2611 N N . LEU B 1 169 ? -15.281 -11.188 -0.88 1 98.81 169 LEU B N 1
ATOM 2612 C CA . LEU B 1 169 ? -14.258 -11.398 0.138 1 98.81 169 LEU B CA 1
ATOM 2613 C C . LEU B 1 169 ? -13.391 -10.148 0.308 1 98.81 169 LEU B C 1
ATOM 2615 O O . LEU B 1 169 ? -13.039 -9.789 1.431 1 98.81 169 LEU B O 1
ATOM 2619 N N . LEU B 1 170 ? -13.109 -9.516 -0.804 1 98.88 170 LEU B N 1
ATOM 2620 C CA . LEU B 1 170 ? -12.297 -8.305 -0.782 1 98.88 170 LEU B CA 1
ATOM 2621 C C . LEU B 1 170 ? -13.023 -7.184 -0.042 1 98.88 170 LEU B C 1
ATOM 2623 O O . LEU B 1 170 ? -12.445 -6.543 0.839 1 98.88 170 LEU B O 1
ATOM 2627 N N . VAL B 1 171 ? -14.25 -6.953 -0.378 1 98.38 171 VAL B N 1
ATOM 2628 C CA . VAL B 1 171 ? -15.039 -5.875 0.215 1 98.38 171 VAL B CA 1
ATOM 2629 C C . VAL B 1 171 ? -15.289 -6.172 1.692 1 98.38 171 VAL B C 1
ATOM 2631 O O . VAL B 1 171 ? -15.188 -5.277 2.535 1 98.38 171 VAL B O 1
ATOM 2634 N N . GLY B 1 172 ? -15.625 -7.438 1.943 1 98.75 172 GLY B N 1
ATOM 2635 C CA . GLY B 1 172 ? -15.781 -7.84 3.332 1 98.75 172 GLY B CA 1
ATOM 2636 C C . GLY B 1 172 ? -14.516 -7.664 4.148 1 98.75 172 GLY B C 1
ATOM 2637 O O . GLY B 1 172 ? -14.562 -7.23 5.301 1 98.75 172 GLY B O 1
ATOM 2638 N N . SER B 1 173 ? -13.383 -7.984 3.619 1 98.94 173 SER B N 1
ATOM 2639 C CA . SER B 1 173 ? -12.094 -7.828 4.293 1 98.94 173 SER B CA 1
ATOM 2640 C C . SER B 1 173 ? -11.773 -6.359 4.539 1 98.94 173 SER B C 1
ATOM 2642 O O . SER B 1 173 ? -11.305 -5.992 5.621 1 98.94 173 SER B O 1
ATOM 2644 N N . ALA B 1 174 ? -12.016 -5.523 3.512 1 98.88 174 ALA B N 1
ATOM 2645 C CA . ALA B 1 174 ? -11.805 -4.086 3.668 1 98.88 174 ALA B CA 1
ATOM 2646 C C . ALA B 1 174 ? -12.68 -3.523 4.785 1 98.88 174 ALA B C 1
ATOM 2648 O O . ALA B 1 174 ? -12.211 -2.719 5.598 1 98.88 174 ALA B O 1
ATOM 2649 N N . ALA B 1 175 ? -13.914 -3.945 4.816 1 98.88 175 ALA B N 1
ATOM 2650 C CA . ALA B 1 175 ? -14.836 -3.516 5.867 1 98.88 175 ALA B CA 1
ATOM 2651 C C . ALA B 1 175 ? -14.352 -3.979 7.238 1 98.88 175 ALA B C 1
ATOM 2653 O O . ALA B 1 175 ? -14.43 -3.232 8.219 1 98.88 175 ALA B O 1
ATOM 2654 N N . LEU B 1 176 ? -13.875 -5.164 7.316 1 98.94 176 LEU B N 1
ATOM 2655 C CA . LEU B 1 176 ? -13.359 -5.703 8.57 1 98.94 176 LEU B CA 1
ATOM 2656 C C . LEU B 1 176 ? -12.148 -4.906 9.047 1 98.94 176 LEU B C 1
ATOM 2658 O O . LEU B 1 176 ? -11.992 -4.656 10.242 1 98.94 176 LEU B O 1
ATOM 2662 N N . LEU B 1 177 ? -11.25 -4.578 8.141 1 98.94 177 LEU B N 1
ATOM 2663 C CA . LEU B 1 177 ? -10.102 -3.758 8.508 1 98.94 177 LEU B CA 1
ATOM 2664 C C . LEU B 1 177 ? -10.555 -2.424 9.094 1 98.94 177 LEU B C 1
ATOM 2666 O O . LEU B 1 177 ? -10 -1.962 10.094 1 98.94 177 LEU B O 1
ATOM 2670 N N . VAL B 1 178 ? -11.547 -1.804 8.453 1 98.88 178 VAL B N 1
ATOM 2671 C CA . VAL B 1 178 ? -12.078 -0.533 8.93 1 98.88 178 VAL B CA 1
ATOM 2672 C C . VAL B 1 178 ? -12.672 -0.711 10.32 1 98.88 178 VAL B C 1
ATOM 2674 O O . VAL B 1 178 ? -12.398 0.081 11.227 1 98.88 178 VAL B O 1
ATOM 2677 N N . LEU B 1 179 ? -13.445 -1.751 10.523 1 98.69 179 LEU B N 1
ATOM 2678 C CA . LEU B 1 179 ? -14.07 -2.029 11.812 1 98.69 179 LEU B CA 1
ATOM 2679 C C . LEU B 1 179 ? -13.016 -2.305 12.875 1 98.69 179 LEU B C 1
ATOM 2681 O O . LEU B 1 179 ? -13.164 -1.881 14.031 1 98.69 179 LEU B O 1
ATOM 2685 N N . ALA B 1 180 ? -12.016 -3.045 12.547 1 98.75 180 ALA B N 1
ATOM 2686 C CA . ALA B 1 180 ? -10.922 -3.328 13.477 1 98.75 180 ALA B CA 1
ATOM 2687 C C . ALA B 1 180 ? -10.203 -2.047 13.883 1 98.75 180 ALA B C 1
ATOM 2689 O O . ALA B 1 180 ? -9.82 -1.881 15.047 1 98.75 180 ALA B O 1
ATOM 2690 N N . GLY B 1 181 ? -9.977 -1.168 12.891 1 98.44 181 GLY B N 1
ATOM 2691 C CA . GLY B 1 181 ? -9.391 0.124 13.219 1 98.44 181 GLY B CA 1
ATOM 2692 C C . GLY B 1 181 ? -10.25 0.94 14.164 1 98.44 181 GLY B C 1
ATOM 2693 O O . GLY B 1 181 ? -9.734 1.548 15.109 1 98.44 181 GLY B O 1
ATOM 2694 N N . TRP B 1 182 ? -11.492 0.946 13.859 1 97.94 182 TRP B N 1
ATOM 2695 C CA . TRP B 1 182 ? -12.445 1.646 14.711 1 97.94 182 TRP B CA 1
ATOM 2696 C C . TRP B 1 182 ? -12.43 1.083 16.125 1 97.94 182 TRP B C 1
ATOM 2698 O O . TRP B 1 182 ? -12.297 1.831 17.094 1 97.94 182 TRP B O 1
ATOM 2708 N N . ALA B 1 183 ? -12.469 -0.152 16.312 1 97.62 183 ALA B N 1
ATOM 2709 C CA . ALA B 1 183 ? -12.477 -0.811 17.625 1 97.62 183 ALA B CA 1
ATOM 2710 C C . ALA B 1 183 ? -11.164 -0.562 18.359 1 97.62 183 ALA B C 1
ATOM 2712 O O . ALA B 1 183 ? -11.172 -0.29 19.562 1 97.62 183 ALA B O 1
ATOM 2713 N N . ALA B 1 184 ? -10.078 -0.683 17.641 1 97.25 184 ALA B N 1
ATOM 2714 C CA . ALA B 1 184 ? -8.766 -0.493 18.25 1 97.25 184 ALA B CA 1
ATOM 2715 C C . ALA B 1 184 ? -8.609 0.924 18.797 1 97.25 184 ALA B C 1
ATOM 2717 O O . ALA B 1 184 ? -7.922 1.14 19.797 1 97.25 184 ALA B O 1
ATOM 2718 N N . SER B 1 185 ? -9.273 1.857 18.094 1 95.31 185 SER B N 1
ATOM 2719 C CA . SER B 1 185 ? -9.148 3.254 18.5 1 95.31 185 SER B CA 1
ATOM 2720 C C . SER B 1 185 ? -9.836 3.508 19.828 1 95.31 185 SER B C 1
ATOM 2722 O O . SER B 1 185 ? -9.539 4.496 20.516 1 95.31 185 SER B O 1
ATOM 2724 N N . TYR B 1 186 ? -10.664 2.625 20.281 1 93.62 186 TYR B N 1
ATOM 2725 C CA . TYR B 1 186 ? -11.359 2.773 21.547 1 93.62 186 TYR B CA 1
ATOM 2726 C C . TYR B 1 186 ? -10.703 1.93 22.641 1 93.62 186 TYR B C 1
ATOM 2728 O O . TYR B 1 186 ? -11.016 2.072 23.812 1 93.62 186 TYR B O 1
ATOM 2736 N N . ALA B 1 187 ? -9.844 1.139 22.281 1 92.19 187 ALA B N 1
ATOM 2737 C CA . ALA B 1 187 ? -9.266 0.181 23.219 1 92.19 187 ALA B CA 1
ATOM 2738 C C . ALA B 1 187 ? -8.172 0.833 24.062 1 92.19 187 ALA B C 1
ATOM 2740 O O . ALA B 1 187 ? -7.883 0.371 25.172 1 92.19 187 ALA B O 1
ATOM 2741 N N . ARG B 1 188 ? -7.504 1.763 23.531 1 86 188 ARG B N 1
ATOM 2742 C CA . ARG B 1 188 ? -6.434 2.432 24.266 1 86 188 ARG B CA 1
ATOM 2743 C C . ARG B 1 188 ? -6.711 3.926 24.391 1 86 188 ARG B C 1
ATOM 2745 O O . ARG B 1 188 ? -7.023 4.594 23.406 1 86 188 ARG B O 1
ATOM 2752 N N . PRO B 1 189 ? -6.449 4.375 25.688 1 82.75 189 PRO B N 1
ATOM 2753 C CA . PRO B 1 189 ? -6.602 5.82 25.875 1 82.75 189 PRO B CA 1
ATOM 2754 C C . PRO B 1 189 ? -5.547 6.625 25.109 1 82.75 189 PRO B C 1
ATOM 2756 O O . PRO B 1 189 ? -4.477 6.105 24.797 1 82.75 189 PRO B O 1
ATOM 2759 N N . ARG B 1 190 ? -5.785 7.656 24.531 1 83.62 190 ARG B N 1
ATOM 2760 C CA . ARG B 1 190 ? -4.887 8.609 23.875 1 83.62 190 ARG B CA 1
ATOM 2761 C C . ARG B 1 190 ? -4.652 8.234 22.422 1 83.62 190 ARG B C 1
ATOM 2763 O O . ARG B 1 190 ? -3.914 8.922 21.703 1 83.62 190 ARG B O 1
ATOM 2770 N N . THR B 1 191 ? -5.199 7.047 22.062 1 84.94 191 THR B N 1
ATOM 2771 C CA . THR B 1 191 ? -5.141 6.695 20.656 1 84.94 191 THR B CA 1
ATOM 2772 C C . THR B 1 191 ? -6.055 7.605 19.828 1 84.94 191 THR B C 1
ATOM 2774 O O . THR B 1 191 ? -7.195 7.867 20.219 1 84.94 191 THR B O 1
ATOM 2777 N N . PRO B 1 192 ? -5.48 8.086 18.75 1 87.94 192 PRO B N 1
ATOM 2778 C CA . PRO B 1 192 ? -6.363 8.883 17.891 1 87.94 192 PRO B CA 1
ATOM 2779 C C . PRO B 1 192 ? -7.609 8.117 17.453 1 87.94 192 PRO B C 1
ATOM 2781 O O . PRO B 1 192 ? -7.531 6.926 17.141 1 87.94 192 PRO B O 1
ATOM 2784 N N . ARG B 1 193 ? -8.672 8.82 17.453 1 92.62 193 ARG B N 1
ATOM 2785 C CA . ARG B 1 193 ? -9.93 8.188 17.062 1 92.62 193 ARG B CA 1
ATOM 2786 C C . ARG B 1 193 ? -9.969 7.91 15.57 1 92.62 193 ARG B C 1
ATOM 2788 O O . ARG B 1 193 ? -9.508 8.727 14.773 1 92.62 193 ARG B O 1
ATOM 2795 N N . TYR B 1 194 ? -10.391 6.805 15.242 1 96.81 194 TYR B N 1
ATOM 2796 C CA . TYR B 1 194 ? -10.602 6.352 13.875 1 96.81 194 TYR B CA 1
ATOM 2797 C C . TYR B 1 194 ? -12.039 5.91 13.664 1 96.81 194 TYR B C 1
ATOM 2799 O O . TYR B 1 194 ? -12.602 5.188 14.492 1 96.81 194 TYR B O 1
ATOM 2807 N N . PRO B 1 195 ? -12.805 6.32 12.617 1 96.75 195 PRO B N 1
ATOM 2808 C CA . PRO B 1 195 ? -12.242 7.199 11.586 1 96.75 195 PRO B CA 1
ATOM 2809 C C . PRO B 1 195 ? -12.43 8.68 11.906 1 96.75 195 PRO B C 1
ATOM 2811 O O . PRO B 1 195 ? -13.219 9.031 12.797 1 96.75 195 PRO B O 1
ATOM 2814 N N . THR B 1 196 ? -11.641 9.531 11.234 1 95.44 196 THR B N 1
ATOM 2815 C CA . THR B 1 196 ? -11.859 10.969 11.312 1 95.44 196 THR B CA 1
ATOM 2816 C C . THR B 1 196 ? -13.117 11.367 10.539 1 95.44 196 THR B C 1
ATOM 2818 O O . THR B 1 196 ? -13.781 12.344 10.883 1 95.44 196 THR B O 1
ATOM 2821 N N . TYR B 1 197 ? -13.453 10.672 9.438 1 93.56 197 TYR B N 1
ATOM 2822 C CA . TYR B 1 197 ? -14.695 10.805 8.688 1 93.56 197 TYR B CA 1
ATOM 2823 C C . TYR B 1 197 ? -15.031 9.516 7.949 1 93.56 197 TYR B C 1
ATOM 2825 O O . TYR B 1 197 ? -14.141 8.742 7.605 1 93.56 197 TYR B O 1
ATOM 2833 N N . TRP B 1 198 ? -16.234 9.312 7.691 1 92.81 198 TRP B N 1
ATOM 2834 C CA . TRP B 1 198 ? -16.672 8.07 7.086 1 92.81 198 TRP B CA 1
ATOM 2835 C C . TRP B 1 198 ? -16.859 8.227 5.578 1 92.81 198 TRP B C 1
ATOM 2837 O O . TRP B 1 198 ? -16.625 7.289 4.816 1 92.81 198 TRP B O 1
ATOM 2847 N N . TRP B 1 199 ? -17.469 9.438 5.262 1 91.88 199 TRP B N 1
ATOM 2848 C CA . TRP B 1 199 ? -17.734 9.688 3.85 1 91.88 199 TRP B CA 1
ATOM 2849 C C . TRP B 1 199 ? -17.609 11.172 3.523 1 91.88 199 TRP B C 1
ATOM 2851 O O . TRP B 1 199 ? -17.906 12.023 4.367 1 91.88 199 TRP B O 1
#

Secondary structure (DSSP, 8-state):
---------------------------------THHHHHHTTSPPPPPHHHHHHHHHHHHHHHHHHHHHHHHHTS----HHHHHHHHHHHH-TTSGGGSHIIIIIHHHHHHHHHHHHHHHH-SSHHHHHHHHHHHHHHHHHHT---HHHHHHHHHHHHH---HHHHHHHHHHHHHHHHHHHHHHHHHSTTPPPS-S---/---------------------------------THHHHHHTTSPPPPPHHHHHHHHHHHHHHHHHHHHHHHHHTS----HHHHHHHHHHHH-TTSGGGSHIIIIIHHHHHHHHHHHHHHHH-SSHHHHHHHHHHHHHHHHHHT---HHHHHHHHHHHHH---HHHHHHHHHHHHHHHHHHHHHHHHHSTTPPPS-S---

Radius of gyration: 35.22 Å; Cα contacts (8 Å, |Δi|>4): 607; chains: 2; bounding box: 79×122×160 Å

InterPro domains:
  IPR007065 HPP [PTHR33741] (29-199)
  IPR058581 HPP, transmembrane region [PF04982] (47-187)